Protein AF-A0A7V3DVI8-F1 (afdb_monomer)

Sequence (458 aa):
EQLARIYSPRFLAAIQEYAQALRVARQAESDPRASAGEQRRARDVASFARQRLLLAGLTEEQLRDVDTTAAIGDTVTLYSPLAGTVLERNALLGDAVEEGSSLLTIADLSRLWVQAMVIESDLAAVKPGMPVEVSSVAYPGDIFYGNVDFIYPFVTAENRSVKVRIVVDNASGRLKPGMYVTVTMRSPIGRYGPAGSFAEAAPAAAAHDAHAPSDAPPAPVAAAIDLTSPTQTADAAARFLASLPAGGEYYICPMEAEVVSDRPADCPICGMRLVKRQKAAAAESQGAHATHDAHAAHGPTANAEASEAASGAPQRPYDPNAALQPSMERWAEGYSCPMHPDELDSRPGVCRVCNCGMKTEKIQIERVLSLPESAVIDTGSRQIVYRETMPGVFEARSVTLGPRAGAYYPVLAGLQLGQRVAARGSFLIDAEARLNPAASGLGMSNTPVAPPGGAHQH

Nearest PDB structures (foldseek):
  4dnr-assembly1_C  TM=8.053E-01  e=6.220E-10  Escherichia coli K-12
  3opo-assembly1_A  TM=6.347E-01  e=1.053E-07  Escherichia coli K-12
  5nik-assembly1_D  TM=5.634E-01  e=1.112E-07  Escherichia coli K-12
  5xu0-assembly1_B-2  TM=5.093E-01  e=2.663E-07  Streptococcus pneumoniae
  3fpp-assembly1_A  TM=5.535E-01  e=1.528E-06  Escherichia coli

Structure (mmCIF, N/CA/C/O backbone):
data_AF-A0A7V3DVI8-F1
#
_entry.id   AF-A0A7V3DVI8-F1
#
loop_
_atom_site.group_PDB
_atom_site.id
_atom_site.type_symbol
_atom_site.label_atom_id
_atom_site.label_alt_id
_atom_site.label_comp_id
_atom_site.label_asym_id
_atom_site.label_entity_id
_atom_site.label_seq_id
_atom_site.pdbx_PDB_ins_code
_atom_site.Cartn_x
_atom_site.Cartn_y
_atom_site.Cartn_z
_atom_site.occupancy
_atom_site.B_iso_or_equiv
_atom_site.auth_seq_id
_atom_site.auth_comp_id
_atom_site.auth_asym_id
_atom_site.auth_atom_id
_atom_site.pdbx_PDB_model_num
ATOM 1 N N . GLU A 1 1 ? -11.880 -11.038 17.495 1.00 85.56 1 GLU A N 1
ATOM 2 C CA . GLU A 1 1 ? -11.414 -12.214 18.270 1.00 85.56 1 GLU A CA 1
ATOM 3 C C . GLU A 1 1 ? -10.845 -11.779 19.615 1.00 85.56 1 GLU A C 1
ATOM 5 O O . GLU A 1 1 ? -10.394 -10.640 19.719 1.00 85.56 1 GLU A O 1
ATOM 10 N N . GLN A 1 2 ? -10.901 -12.649 20.627 1.00 90.06 2 GLN A N 1
ATOM 11 C CA . GLN A 1 2 ? -10.311 -12.400 21.949 1.00 90.06 2 GLN A CA 1
ATOM 12 C C . GLN A 1 2 ? -8.796 -12.620 21.890 1.00 90.06 2 GLN A C 1
ATOM 14 O O . GLN A 1 2 ? -8.351 -13.671 21.437 1.00 90.06 2 GLN A O 1
ATOM 19 N N . LEU A 1 3 ? -8.017 -11.641 22.349 1.00 88.88 3 LEU A N 1
ATOM 20 C CA . LEU A 1 3 ? -6.553 -11.679 22.318 1.00 88.88 3 LEU A CA 1
ATOM 21 C C . LEU A 1 3 ? -5.951 -12.084 23.664 1.00 88.88 3 LEU A C 1
ATOM 23 O O . LEU A 1 3 ? -5.081 -12.949 23.722 1.00 88.88 3 LEU A O 1
ATOM 27 N N . ALA A 1 4 ? -6.396 -11.446 24.746 1.00 89.38 4 ALA A N 1
ATOM 28 C CA . ALA A 1 4 ? -5.858 -11.661 26.085 1.00 89.38 4 ALA A CA 1
ATOM 29 C C . ALA A 1 4 ? -6.885 -11.298 27.162 1.00 89.38 4 ALA A C 1
ATOM 31 O O . ALA A 1 4 ? -7.823 -10.541 26.912 1.00 89.38 4 ALA A O 1
ATOM 32 N N . ARG A 1 5 ? -6.675 -11.803 28.380 1.00 90.31 5 ARG A N 1
ATOM 33 C CA . ARG A 1 5 ? -7.363 -11.336 29.589 1.00 90.31 5 ARG A CA 1
ATOM 34 C C . ARG A 1 5 ? -6.344 -10.708 30.522 1.00 90.31 5 ARG A C 1
ATOM 36 O O . ARG A 1 5 ? -5.339 -11.343 30.828 1.00 90.31 5 ARG A O 1
ATOM 43 N N . ILE A 1 6 ? -6.605 -9.481 30.959 1.00 89.56 6 ILE A N 1
ATOM 44 C CA . ILE A 1 6 ? -5.682 -8.704 31.786 1.00 89.56 6 ILE A CA 1
ATOM 45 C C . ILE A 1 6 ? -6.379 -8.293 33.073 1.00 89.56 6 ILE A C 1
ATOM 47 O O . ILE A 1 6 ? -7.499 -7.780 33.060 1.00 89.56 6 ILE A O 1
ATOM 51 N N . TYR A 1 7 ? -5.694 -8.501 34.190 1.00 90.38 7 TYR A N 1
ATOM 52 C CA . TYR A 1 7 ? -6.079 -7.915 35.463 1.00 90.38 7 TYR A CA 1
ATOM 53 C C . TYR A 1 7 ? -5.587 -6.465 35.514 1.00 90.38 7 TYR A C 1
ATOM 55 O O . TYR A 1 7 ? -4.387 -6.211 35.429 1.00 90.38 7 TYR A O 1
ATOM 63 N N . SER A 1 8 ? -6.501 -5.507 35.664 1.00 89.44 8 SER A N 1
ATOM 64 C CA . SER A 1 8 ? -6.148 -4.103 35.886 1.00 89.44 8 SER A CA 1
ATOM 65 C C . SER A 1 8 ? -7.064 -3.489 36.941 1.00 89.44 8 SER A C 1
ATOM 67 O O . SER A 1 8 ? -8.245 -3.261 36.661 1.00 89.44 8 SER A O 1
ATOM 69 N N . PRO A 1 9 ? -6.541 -3.153 38.135 1.00 89.56 9 PRO A N 1
ATOM 70 C CA . PRO A 1 9 ? -7.333 -2.525 39.191 1.00 89.56 9 PRO A CA 1
ATOM 71 C C . PRO A 1 9 ? -8.039 -1.247 38.728 1.00 89.56 9 PRO A C 1
ATOM 73 O O . PRO A 1 9 ? -9.172 -0.985 39.125 1.00 89.56 9 PRO A O 1
ATOM 76 N N . ARG A 1 10 ? -7.393 -0.466 37.851 1.00 88.94 10 ARG A N 1
ATOM 77 C CA . ARG A 1 10 ? -7.949 0.786 37.320 1.00 88.94 10 ARG A CA 1
ATOM 78 C C . ARG A 1 10 ? -9.162 0.542 36.429 1.00 88.94 10 ARG A C 1
ATOM 80 O O . ARG A 1 10 ? -10.166 1.232 36.579 1.00 88.94 10 ARG A O 1
ATOM 87 N N . PHE A 1 11 ? -9.088 -0.442 35.532 1.00 88.19 11 PHE A N 1
ATOM 88 C CA . PHE A 1 11 ? -10.235 -0.796 34.697 1.00 88.19 11 PHE A CA 1
ATOM 89 C C . PHE A 1 11 ? -11.372 -1.392 35.524 1.00 88.19 11 PHE A C 1
ATOM 91 O O . PHE A 1 11 ? -12.525 -1.028 35.311 1.00 88.19 11 PHE A O 1
ATOM 98 N N . LEU A 1 12 ? -11.060 -2.252 36.497 1.00 87.81 12 LEU A N 1
ATOM 99 C CA . LEU A 1 12 ? -12.069 -2.825 37.388 1.00 87.81 12 LEU A CA 1
ATOM 100 C C . LEU A 1 12 ? -12.813 -1.740 38.173 1.00 87.81 12 LEU A C 1
ATOM 102 O O . LEU A 1 12 ? -14.042 -1.763 38.223 1.00 87.81 12 LEU A O 1
ATOM 106 N N . ALA A 1 13 ? -12.092 -0.752 38.712 1.00 90.56 13 ALA A N 1
ATOM 107 C CA . ALA A 1 13 ? -12.697 0.397 39.382 1.00 90.56 13 ALA A CA 1
ATOM 108 C C . ALA A 1 13 ? -13.600 1.203 38.431 1.00 90.56 13 ALA A C 1
ATOM 110 O O . ALA A 1 13 ? -14.735 1.525 38.776 1.00 90.56 13 ALA A O 1
ATOM 111 N N . ALA A 1 14 ? -13.152 1.461 37.199 1.00 91.38 14 ALA A N 1
ATOM 112 C CA . ALA A 1 14 ? -13.953 2.182 36.211 1.00 91.38 14 ALA A CA 1
ATOM 113 C C . ALA A 1 14 ? -15.236 1.424 35.806 1.00 91.38 14 ALA A C 1
ATOM 115 O O . ALA A 1 14 ? -16.287 2.046 35.634 1.00 91.38 14 ALA A O 1
ATOM 116 N N . ILE A 1 15 ? -15.173 0.092 35.688 1.00 90.38 15 ILE A N 1
ATOM 117 C CA . ILE A 1 15 ? -16.340 -0.767 35.421 1.00 90.38 15 ILE A CA 1
ATOM 118 C C . ILE A 1 15 ? -17.296 -0.760 36.621 1.00 90.38 15 ILE A C 1
ATOM 120 O O . ILE A 1 15 ? -18.507 -0.651 36.436 1.00 90.38 15 ILE A O 1
ATOM 124 N N . GLN A 1 16 ? -16.774 -0.822 37.849 1.00 89.88 16 GLN A N 1
ATOM 125 C CA . GLN A 1 16 ? -17.571 -0.723 39.077 1.00 89.88 16 GLN A CA 1
ATOM 126 C C . GLN A 1 16 ? -18.309 0.616 39.177 1.00 89.88 16 GLN A C 1
ATOM 128 O O . GLN A 1 16 ? -19.501 0.635 39.492 1.00 89.88 16 GLN A O 1
ATOM 133 N N . GLU A 1 17 ? -17.630 1.722 38.867 1.00 92.69 17 GLU A N 1
ATOM 134 C CA . GLU A 1 17 ? -18.229 3.058 38.819 1.00 92.69 17 GLU A CA 1
ATOM 135 C C . GLU A 1 17 ? -19.367 3.124 37.793 1.00 92.69 17 GLU A C 1
ATOM 137 O O . GLU A 1 17 ? -20.452 3.614 38.112 1.00 92.69 17 GLU A O 1
ATOM 142 N N . TYR A 1 18 ? -19.160 2.574 36.591 1.00 93.44 18 TYR A N 1
ATOM 143 C CA . TYR A 1 18 ? -20.204 2.502 35.568 1.00 93.44 18 TYR A CA 1
ATOM 144 C C . TYR A 1 18 ? -21.399 1.653 36.020 1.00 93.44 18 TYR A C 1
ATOM 146 O O . TYR A 1 18 ? -22.539 2.115 35.971 1.00 93.44 18 TYR A O 1
ATOM 154 N N . ALA A 1 19 ? -21.155 0.445 36.534 1.00 91.31 19 ALA A N 1
ATOM 155 C CA . ALA A 1 19 ? -22.209 -0.453 37.000 1.00 91.31 19 ALA A CA 1
ATOM 156 C C . ALA A 1 19 ? -23.016 0.148 38.166 1.00 91.31 19 ALA A C 1
ATOM 158 O O . ALA A 1 19 ? -24.227 -0.066 38.273 1.00 91.31 19 ALA A O 1
ATOM 159 N N . GLN A 1 20 ? -22.365 0.906 39.053 1.00 92.50 20 GLN A N 1
ATOM 160 C CA . GLN A 1 20 ? -23.038 1.632 40.128 1.00 92.50 20 GLN A CA 1
ATOM 161 C C . GLN A 1 20 ? -23.873 2.796 39.580 1.00 92.50 20 GLN A C 1
ATOM 163 O O . GLN A 1 20 ? -25.040 2.924 39.950 1.00 92.50 20 GLN A O 1
ATOM 168 N N . ALA A 1 21 ? -23.313 3.614 38.684 1.00 94.19 21 ALA A N 1
ATOM 169 C CA . ALA A 1 21 ? -24.034 4.716 38.048 1.00 94.19 21 ALA A CA 1
ATOM 170 C C . ALA A 1 21 ? -25.270 4.219 37.282 1.00 94.19 21 ALA A C 1
ATOM 172 O O . ALA A 1 21 ? -26.350 4.796 37.402 1.00 94.19 21 ALA A O 1
ATOM 173 N N . LEU A 1 22 ? -25.142 3.098 36.570 1.00 93.38 22 LEU A N 1
ATOM 174 C CA . LEU A 1 22 ? -26.239 2.467 35.845 1.00 93.38 22 LEU A CA 1
ATOM 175 C C . LEU A 1 22 ? -27.346 1.967 36.781 1.00 93.38 22 LEU A C 1
ATOM 177 O O . LEU A 1 22 ? -28.528 2.157 36.491 1.00 93.38 22 LEU A O 1
ATOM 181 N N . ARG A 1 23 ? -26.990 1.366 37.924 1.00 91.62 23 ARG A N 1
ATOM 182 C CA . ARG A 1 23 ? -27.972 0.966 38.947 1.00 91.62 23 ARG A CA 1
ATOM 183 C C . ARG A 1 23 ? -28.741 2.167 39.495 1.00 91.62 23 ARG A C 1
ATOM 185 O O . ARG A 1 23 ? -29.961 2.090 39.605 1.00 91.62 23 ARG A O 1
ATOM 192 N N . VAL A 1 24 ? -28.053 3.276 39.777 1.00 93.50 24 VAL A N 1
ATOM 193 C CA . VAL A 1 24 ? -28.690 4.524 40.234 1.00 93.50 24 VAL A CA 1
ATOM 194 C C . VAL A 1 24 ? -29.627 5.091 39.164 1.00 93.50 24 VAL A C 1
ATOM 196 O O . VAL A 1 24 ? -30.752 5.467 39.485 1.00 93.50 24 VAL A O 1
ATOM 199 N N . ALA A 1 25 ? -29.208 5.099 37.895 1.00 94.00 25 ALA A N 1
ATOM 200 C CA . ALA A 1 25 ? -30.045 5.542 36.781 1.00 94.00 25 ALA A CA 1
ATOM 201 C C . ALA A 1 25 ? -31.325 4.704 36.655 1.00 94.00 25 ALA A C 1
ATOM 203 O O . ALA A 1 25 ? -32.419 5.265 36.651 1.00 94.00 25 ALA A O 1
ATOM 204 N N . ARG A 1 26 ? -31.208 3.370 36.657 1.00 92.25 26 ARG A N 1
ATOM 205 C CA . ARG A 1 26 ? -32.364 2.456 36.603 1.00 92.25 26 ARG A CA 1
ATOM 206 C C . ARG A 1 26 ? -33.303 2.631 37.791 1.00 92.25 26 ARG A C 1
ATOM 208 O O . ARG A 1 26 ? -34.518 2.611 37.623 1.00 92.25 26 ARG A O 1
ATOM 215 N N . GLN A 1 27 ? -32.752 2.825 38.989 1.00 92.62 27 GLN A N 1
ATOM 216 C CA . GLN A 1 27 ? -33.558 3.052 40.183 1.00 92.62 27 GLN A CA 1
ATOM 217 C C . GLN A 1 27 ? -34.352 4.361 40.076 1.00 92.62 27 GLN A C 1
ATOM 219 O O . GLN A 1 27 ? -35.556 4.347 40.319 1.00 92.62 27 GLN A O 1
ATOM 224 N N . ALA A 1 28 ? -33.714 5.455 39.648 1.00 93.44 28 ALA A N 1
ATOM 225 C CA . ALA A 1 28 ? -34.377 6.745 39.444 1.00 93.44 28 ALA A CA 1
ATOM 226 C C . ALA A 1 28 ? -35.457 6.692 38.347 1.00 93.44 28 ALA A C 1
ATOM 228 O O . ALA A 1 28 ? -36.486 7.351 38.465 1.00 93.44 28 ALA A O 1
ATOM 229 N N . GLU A 1 29 ? -35.252 5.904 37.289 1.00 92.00 29 GLU A N 1
ATOM 230 C CA . GLU A 1 29 ? -36.269 5.664 36.256 1.00 92.00 29 GLU A CA 1
ATOM 231 C C . GLU A 1 29 ? -37.469 4.871 36.779 1.00 92.00 29 GLU A C 1
ATOM 233 O O . GLU A 1 29 ? -38.601 5.136 36.379 1.00 92.00 29 GLU A O 1
ATOM 238 N N . SER A 1 30 ? -37.222 3.897 37.658 1.00 92.75 30 SER A N 1
ATOM 239 C CA . SER A 1 30 ? -38.267 3.043 38.227 1.00 92.75 30 SER A CA 1
ATOM 240 C C . SER A 1 30 ? -39.036 3.682 39.388 1.00 92.75 30 SER A C 1
ATOM 242 O O . SER A 1 30 ? -40.144 3.238 39.682 1.00 92.75 30 SER A O 1
ATOM 244 N N . ASP A 1 31 ? -38.471 4.694 40.058 1.00 93.81 31 ASP A N 1
ATOM 245 C CA . ASP A 1 31 ? -39.101 5.370 41.195 1.00 93.81 31 ASP A CA 1
ATOM 246 C C . ASP A 1 31 ? -40.159 6.382 40.714 1.00 93.81 31 ASP A C 1
ATOM 248 O O . ASP A 1 31 ? -39.807 7.407 40.122 1.00 93.81 31 ASP A O 1
ATOM 252 N N . PRO A 1 32 ? -41.456 6.170 41.014 1.00 89.50 32 PRO A N 1
ATOM 253 C CA . PRO A 1 32 ? -42.524 7.090 40.619 1.00 89.50 32 PRO A CA 1
ATOM 254 C C . PRO A 1 32 ? -42.419 8.482 41.257 1.00 89.50 32 PRO A C 1
ATOM 256 O O . PRO A 1 32 ? -43.115 9.402 40.830 1.00 89.50 32 PRO A O 1
ATOM 259 N N . ARG A 1 33 ? -41.608 8.641 42.313 1.00 93.12 33 ARG A N 1
ATOM 260 C CA . ARG A 1 33 ? -41.403 9.917 43.014 1.00 93.12 33 ARG A CA 1
ATOM 261 C C . ARG A 1 33 ? -40.240 10.731 42.455 1.00 93.12 33 ARG A C 1
ATOM 263 O O . ARG A 1 33 ? -40.137 11.910 42.792 1.00 93.12 33 ARG A O 1
ATOM 270 N N . ALA A 1 34 ? -39.378 10.132 41.633 1.00 91.44 34 ALA A N 1
ATOM 271 C CA . ALA A 1 34 ? -38.222 10.818 41.078 1.00 91.44 34 ALA A CA 1
ATOM 272 C C . ALA A 1 34 ? -38.654 11.876 40.055 1.00 91.44 34 ALA A C 1
ATOM 274 O O . ALA A 1 34 ? -39.448 11.628 39.145 1.00 91.44 34 ALA A O 1
ATOM 275 N N . SER A 1 35 ? -38.103 13.080 40.183 1.00 94.94 35 SER A N 1
ATOM 276 C CA . SER A 1 35 ? -38.339 14.150 39.221 1.00 94.94 35 SER A CA 1
ATOM 277 C C . SER A 1 35 ? -37.659 13.853 37.881 1.00 94.94 35 SER A C 1
ATOM 279 O O . SER A 1 35 ? -36.593 13.236 37.814 1.00 94.94 35 SER A O 1
ATOM 281 N N . ALA A 1 36 ? -38.203 14.405 36.793 1.00 93.00 36 ALA A N 1
ATOM 282 C CA . ALA A 1 36 ? -37.573 14.309 35.473 1.00 93.00 36 ALA A CA 1
ATOM 283 C C . ALA A 1 36 ? -36.133 14.871 35.454 1.00 93.00 36 ALA A C 1
ATOM 285 O O . ALA A 1 36 ? -35.306 14.453 34.647 1.00 93.00 36 ALA A O 1
ATOM 286 N N . GLY A 1 37 ? -35.823 15.830 36.336 1.00 93.69 37 GLY A N 1
ATOM 287 C CA . GLY A 1 37 ? -34.470 16.359 36.503 1.00 93.69 37 GLY A CA 1
ATOM 288 C C . GLY A 1 37 ? -33.511 15.355 37.145 1.00 93.69 37 GLY A C 1
ATOM 289 O O . GLY A 1 37 ? -32.382 15.224 36.683 1.00 93.69 37 GLY A O 1
ATOM 290 N N . GLU A 1 38 ? -33.949 14.630 38.174 1.00 92.56 38 GLU A N 1
ATOM 291 C CA . GLU A 1 38 ? -33.150 13.584 38.830 1.00 92.56 38 GLU A CA 1
ATOM 292 C C . GLU A 1 38 ? -32.898 12.400 37.900 1.00 92.56 38 GLU A C 1
ATOM 294 O O . GLU A 1 38 ? -31.756 11.962 37.777 1.00 92.56 38 GLU A O 1
ATOM 299 N N . GLN A 1 39 ? -33.928 11.957 37.175 1.00 93.69 39 GLN A N 1
ATOM 300 C CA . GLN A 1 39 ? -33.809 10.903 36.166 1.00 93.69 39 GLN A CA 1
ATOM 301 C C . GLN A 1 39 ? -32.788 11.264 35.082 1.00 93.69 39 GLN A C 1
ATOM 303 O O . GLN A 1 39 ? -31.927 10.451 34.750 1.00 93.69 39 GLN A O 1
ATOM 308 N N . ARG A 1 40 ? -32.840 12.500 34.560 1.00 94.81 40 ARG A N 1
ATOM 309 C CA . ARG A 1 40 ? -31.863 12.984 33.574 1.00 94.81 40 ARG A CA 1
ATOM 310 C C . ARG A 1 40 ? -30.442 12.985 34.128 1.00 94.81 40 ARG A C 1
ATOM 312 O O . ARG A 1 40 ? -29.579 12.360 33.531 1.00 94.81 40 ARG A O 1
ATOM 319 N N . ARG A 1 41 ? -30.211 13.584 35.302 1.00 95.06 41 ARG A N 1
ATOM 320 C CA . ARG A 1 41 ? -28.866 13.618 35.906 1.00 95.06 41 ARG A CA 1
ATOM 321 C C . ARG A 1 41 ? -28.299 12.217 36.132 1.00 95.06 41 ARG A C 1
ATOM 323 O O . ARG A 1 41 ? -27.125 11.989 35.867 1.00 95.06 41 ARG A O 1
ATOM 330 N N . ALA A 1 42 ? -29.120 11.282 36.612 1.00 94.75 42 ALA A N 1
ATOM 331 C CA . ALA A 1 42 ? -28.677 9.912 36.847 1.00 94.75 42 ALA A CA 1
ATOM 332 C C . ALA A 1 42 ? -28.296 9.198 35.534 1.00 94.75 42 ALA A C 1
ATOM 334 O O . ALA A 1 42 ? -27.256 8.540 35.479 1.00 94.75 42 ALA A O 1
ATOM 335 N N . ARG A 1 43 ? -29.083 9.387 34.463 1.00 94.81 43 ARG A N 1
ATOM 336 C CA . ARG A 1 43 ? -28.746 8.901 33.113 1.00 94.81 43 ARG A CA 1
ATOM 337 C C . ARG A 1 43 ? -27.456 9.510 32.583 1.00 94.81 43 ARG A C 1
ATOM 339 O O . ARG A 1 43 ? -26.617 8.771 32.076 1.00 94.81 43 ARG A O 1
ATOM 346 N N . ASP A 1 44 ? -27.283 10.820 32.727 1.00 96.75 44 ASP A N 1
ATOM 347 C CA . ASP A 1 44 ? -26.110 11.529 32.216 1.00 96.75 44 ASP A CA 1
ATOM 348 C C . ASP A 1 44 ? -24.829 10.978 32.857 1.00 96.75 44 ASP A C 1
ATOM 350 O O . ASP A 1 44 ? -23.888 10.622 32.150 1.00 96.75 44 ASP A O 1
ATOM 354 N N . VAL A 1 45 ? -24.821 10.781 34.181 1.00 96.38 45 VAL A N 1
ATOM 355 C CA . VAL A 1 45 ? -23.677 10.193 34.905 1.00 96.38 45 VAL A CA 1
ATOM 356 C C . VAL A 1 45 ? -23.345 8.787 34.397 1.00 96.38 45 VAL A C 1
ATOM 358 O O . VAL A 1 45 ? -22.175 8.492 34.138 1.00 96.38 45 VAL A O 1
ATOM 361 N N . ALA A 1 46 ? -24.352 7.928 34.208 1.00 94.44 46 ALA A N 1
ATOM 362 C CA . ALA A 1 46 ? -24.141 6.598 33.639 1.00 94.44 46 ALA A CA 1
ATOM 363 C C . ALA A 1 46 ? -23.595 6.679 32.202 1.00 94.44 46 ALA A C 1
ATOM 365 O O . ALA A 1 46 ? -22.661 5.955 31.859 1.00 94.44 46 ALA A O 1
ATOM 366 N N . SER A 1 47 ? -24.112 7.601 31.383 1.00 94.88 47 SER A N 1
ATOM 367 C CA . SER A 1 47 ? -23.670 7.796 29.998 1.00 94.88 47 SER A CA 1
ATOM 368 C C . SER A 1 47 ? -22.221 8.287 29.897 1.00 94.88 47 SER A C 1
ATOM 370 O O . SER A 1 47 ? -21.467 7.791 29.062 1.00 94.88 47 SER A O 1
ATOM 372 N N . PHE A 1 48 ? -21.779 9.180 30.789 1.00 96.75 48 PHE A N 1
ATOM 373 C CA . PHE A 1 48 ? -20.391 9.647 30.827 1.00 96.75 48 PHE A CA 1
ATOM 374 C C . PHE A 1 48 ? -19.431 8.540 31.263 1.00 96.75 48 PHE A C 1
ATOM 376 O O . PHE A 1 48 ? -18.364 8.374 30.669 1.00 96.75 48 PHE A O 1
ATOM 383 N N . ALA A 1 49 ? -19.820 7.744 32.263 1.00 94.81 49 ALA A N 1
ATOM 384 C CA . ALA A 1 49 ? -19.040 6.585 32.684 1.00 94.81 49 ALA A CA 1
ATOM 385 C C . ALA A 1 49 ? -18.926 5.542 31.556 1.00 94.81 49 ALA A C 1
ATOM 387 O O . ALA A 1 49 ? -17.835 5.021 31.318 1.00 94.81 49 ALA A O 1
ATOM 388 N N . ARG A 1 50 ? -20.013 5.316 30.805 1.00 94.69 50 ARG A N 1
ATOM 389 C CA . ARG A 1 50 ? -20.037 4.457 29.613 1.00 94.69 50 ARG A CA 1
ATOM 390 C C . ARG A 1 50 ? -19.085 4.952 28.529 1.00 94.69 50 ARG A C 1
ATOM 392 O O . ARG A 1 50 ? -18.246 4.194 28.052 1.00 94.69 50 ARG A O 1
ATOM 399 N N . GLN A 1 51 ? -19.181 6.236 28.182 1.00 95.31 51 GLN A N 1
ATOM 400 C CA . GLN A 1 51 ? -18.348 6.854 27.152 1.00 95.31 51 GLN A CA 1
ATOM 401 C C . GLN A 1 51 ? -16.862 6.756 27.505 1.00 95.31 51 GLN A C 1
ATOM 403 O O . GLN A 1 51 ? -16.038 6.451 26.648 1.00 95.31 51 GLN A O 1
ATOM 408 N N . ARG A 1 52 ? -16.513 6.945 28.782 1.00 94.81 52 ARG A N 1
ATOM 409 C CA . ARG A 1 52 ? -15.136 6.795 29.264 1.00 94.81 52 ARG A CA 1
ATOM 410 C C . ARG A 1 52 ? -14.600 5.374 29.068 1.00 94.81 52 ARG A C 1
ATOM 412 O O . ARG A 1 52 ? -13.439 5.228 28.706 1.00 94.81 52 ARG A O 1
ATOM 419 N N . LEU A 1 53 ? -15.420 4.342 29.279 1.00 92.44 53 LEU A N 1
ATOM 420 C CA . LEU A 1 53 ? -15.018 2.948 29.052 1.00 92.44 53 LEU A CA 1
ATOM 421 C C . LEU A 1 53 ? -14.847 2.624 27.561 1.00 92.44 53 LEU A C 1
ATOM 423 O O . LEU A 1 53 ? -13.887 1.945 27.204 1.00 92.44 53 LEU A O 1
ATOM 427 N N . LEU A 1 54 ? -15.718 3.153 26.694 1.00 92.44 54 LEU A N 1
ATOM 428 C CA . LEU A 1 54 ? -15.570 3.027 25.238 1.00 92.44 54 LEU A CA 1
ATOM 429 C C . LEU A 1 54 ? -14.270 3.671 24.746 1.00 92.44 54 LEU A C 1
ATOM 431 O O . LEU A 1 54 ? -13.514 3.059 23.998 1.00 92.44 54 LEU A O 1
ATOM 435 N N . LEU A 1 55 ? -13.978 4.889 25.213 1.00 91.88 55 LEU A N 1
ATOM 436 C CA . LEU A 1 55 ? -12.737 5.599 24.885 1.00 91.88 55 LEU A CA 1
ATOM 437 C C . LEU A 1 55 ? -11.495 4.888 25.434 1.00 91.88 55 LEU A C 1
ATOM 439 O O . LEU A 1 55 ? -10.424 4.983 24.843 1.00 91.88 55 LEU A O 1
ATOM 443 N N . ALA A 1 56 ? -11.640 4.153 26.538 1.00 87.00 56 ALA A N 1
ATOM 444 C CA . ALA A 1 56 ? -10.589 3.300 27.079 1.00 87.00 56 ALA A CA 1
ATOM 445 C C . ALA A 1 56 ? -10.412 1.978 26.299 1.00 87.00 56 ALA A C 1
ATOM 447 O O . ALA A 1 56 ? -9.520 1.199 26.629 1.00 87.00 56 ALA A O 1
ATOM 448 N N . GLY A 1 57 ? -11.234 1.724 25.273 1.00 86.38 57 GLY A N 1
ATOM 449 C CA . GLY A 1 57 ? -11.103 0.591 24.356 1.00 86.38 57 GLY A CA 1
ATOM 450 C C . GLY A 1 57 ? -12.024 -0.598 24.638 1.00 86.38 57 GLY A C 1
ATOM 451 O O . GLY A 1 57 ? -11.882 -1.626 23.977 1.00 86.38 57 GLY A O 1
ATOM 452 N N . LEU A 1 58 ? -12.966 -0.499 25.587 1.00 89.12 58 LEU A N 1
ATOM 453 C CA . LEU A 1 58 ? -13.993 -1.534 25.752 1.00 89.12 58 LEU A CA 1
ATOM 454 C C . LEU A 1 58 ? -14.993 -1.463 24.597 1.00 89.12 58 LEU A C 1
ATOM 456 O O . LEU A 1 58 ? -15.383 -0.388 24.150 1.00 89.12 58 LEU A O 1
ATOM 460 N N . THR A 1 59 ? -15.447 -2.624 24.140 1.00 90.38 59 THR A N 1
ATOM 461 C CA . THR A 1 59 ? -16.446 -2.709 23.075 1.00 90.38 59 THR A CA 1
ATOM 462 C C . THR A 1 59 ? -17.867 -2.518 23.606 1.00 90.38 59 THR A C 1
ATOM 464 O O . THR A 1 59 ? -18.184 -2.798 24.763 1.00 90.38 59 THR A O 1
ATOM 467 N N . GLU A 1 60 ? -18.760 -2.107 22.711 1.00 90.31 60 GLU A N 1
ATOM 468 C CA . GLU A 1 60 ? -20.207 -2.042 22.945 1.00 90.31 60 GLU A CA 1
ATOM 469 C C . GLU A 1 60 ? -20.800 -3.381 23.418 1.00 90.31 60 GLU A C 1
ATOM 471 O O . GLU A 1 60 ? -21.749 -3.423 24.195 1.00 90.31 60 GLU A O 1
ATOM 476 N N . GLU A 1 61 ? -20.246 -4.502 22.957 1.00 87.31 61 GLU A N 1
ATOM 477 C CA . GLU A 1 61 ? -20.641 -5.840 23.398 1.00 87.31 61 GLU A CA 1
ATOM 478 C C . GLU A 1 61 ? -20.243 -6.104 24.851 1.00 87.31 61 GLU A C 1
ATOM 480 O O . GLU A 1 61 ? -21.090 -6.484 25.653 1.00 87.31 61 GLU A O 1
ATOM 485 N N . GLN A 1 62 ? -19.008 -5.771 25.230 1.00 87.69 62 GLN A N 1
ATOM 486 C CA . GLN A 1 62 ? -18.551 -5.911 26.616 1.00 87.69 62 GLN A CA 1
ATOM 487 C C . GLN A 1 62 ? -19.350 -5.044 27.590 1.00 87.69 62 GLN A C 1
ATOM 489 O O . GLN A 1 62 ? -19.607 -5.459 28.718 1.00 87.69 62 GLN A O 1
ATOM 494 N N . LEU A 1 63 ? -19.757 -3.842 27.175 1.00 89.62 63 LEU A N 1
ATOM 495 C CA . LEU A 1 63 ? -20.582 -2.979 28.019 1.00 89.62 63 LEU A CA 1
ATOM 496 C C . LEU A 1 63 ? -22.019 -3.492 28.149 1.00 89.62 63 LEU A C 1
ATOM 498 O O . LEU A 1 63 ? -22.587 -3.376 29.231 1.00 89.62 63 LEU A O 1
ATOM 502 N N . ARG A 1 64 ? -22.584 -4.127 27.112 1.00 87.81 64 ARG A N 1
ATOM 503 C CA . ARG A 1 64 ? -23.905 -4.780 27.198 1.00 87.81 64 ARG A CA 1
ATOM 504 C C . ARG A 1 64 ? -23.931 -5.912 28.230 1.00 87.81 64 ARG A C 1
ATOM 506 O O . ARG A 1 64 ? -24.932 -6.080 28.931 1.00 87.81 64 ARG A O 1
ATOM 513 N N . ASP A 1 65 ? -22.836 -6.652 28.373 1.00 83.50 65 ASP A N 1
ATOM 514 C CA . ASP A 1 65 ? -22.723 -7.682 29.410 1.00 83.50 65 ASP A CA 1
ATOM 515 C C . ASP A 1 65 ? -22.748 -7.062 30.812 1.00 83.50 65 ASP A C 1
ATOM 517 O O . ASP A 1 65 ? -23.478 -7.534 31.688 1.00 83.50 65 ASP A O 1
ATOM 521 N N . VAL A 1 66 ? -22.030 -5.949 31.010 1.00 83.81 66 VAL A N 1
ATOM 522 C CA . VAL A 1 66 ? -22.055 -5.188 32.273 1.00 83.81 66 VAL A CA 1
ATOM 523 C C . VAL A 1 66 ? -23.452 -4.624 32.544 1.00 83.81 66 VAL A C 1
ATOM 525 O O . VAL A 1 66 ? -23.921 -4.664 33.684 1.00 83.81 66 VAL A O 1
ATOM 528 N N . ASP A 1 67 ? -24.149 -4.164 31.502 1.00 84.81 67 ASP A N 1
ATOM 529 C CA . ASP A 1 67 ? -25.511 -3.651 31.613 1.00 84.81 67 ASP A CA 1
ATOM 530 C C . ASP A 1 67 ? -26.475 -4.727 32.120 1.00 84.81 67 ASP A C 1
ATOM 532 O O . ASP A 1 67 ? -27.356 -4.445 32.934 1.00 84.81 67 ASP A O 1
ATOM 536 N N . THR A 1 68 ? -26.343 -5.959 31.641 1.00 81.00 68 THR A N 1
ATOM 537 C CA . THR A 1 68 ? -27.302 -7.034 31.927 1.00 81.00 68 THR A CA 1
ATOM 538 C C . THR A 1 68 ? -26.987 -7.784 33.214 1.00 81.00 68 THR A C 1
ATOM 540 O O . THR A 1 68 ? -27.870 -7.949 34.055 1.00 81.00 68 THR A O 1
ATOM 543 N N . THR A 1 69 ? -25.743 -8.224 33.396 1.00 73.69 69 THR A N 1
ATOM 544 C CA . THR A 1 69 ? -25.368 -9.093 34.523 1.00 73.69 69 THR A CA 1
ATOM 545 C C . THR A 1 69 ? -24.956 -8.331 35.774 1.00 73.69 69 THR A C 1
ATOM 547 O O . THR A 1 69 ? -24.980 -8.911 36.858 1.00 73.69 69 THR A O 1
ATOM 550 N N . ALA A 1 70 ? -24.552 -7.060 35.651 1.00 65.81 70 ALA A N 1
ATOM 551 C CA . ALA A 1 70 ? -23.867 -6.312 36.711 1.00 65.81 70 ALA A CA 1
ATOM 552 C C . ALA A 1 70 ? -22.658 -7.064 37.319 1.00 65.81 70 ALA A C 1
ATOM 554 O O . ALA A 1 70 ? -22.180 -6.706 38.399 1.00 65.81 70 ALA A O 1
ATOM 555 N N . ALA A 1 71 ? -22.167 -8.105 36.637 1.00 63.47 71 ALA A N 1
ATOM 556 C CA . ALA A 1 71 ? -21.077 -8.940 37.095 1.00 63.47 71 ALA A CA 1
ATOM 557 C C . ALA A 1 71 ? -19.761 -8.306 36.649 1.00 63.47 71 ALA A C 1
ATOM 559 O O . ALA A 1 71 ? -19.495 -8.142 35.460 1.00 63.47 71 ALA A O 1
ATOM 560 N N . ILE A 1 72 ? -18.938 -7.937 37.627 1.00 65.31 72 ILE A N 1
ATOM 561 C CA . ILE A 1 72 ? -17.576 -7.471 37.387 1.00 65.31 72 ILE A CA 1
ATOM 562 C C . ILE A 1 72 ? -16.688 -8.712 37.421 1.00 65.31 72 ILE A C 1
ATOM 564 O O . ILE A 1 72 ? -16.455 -9.277 38.489 1.00 65.31 72 ILE A O 1
ATOM 568 N N . GLY A 1 73 ? -16.235 -9.160 36.249 1.00 73.50 73 GLY A N 1
ATOM 569 C CA . GLY A 1 73 ? -15.154 -10.140 36.174 1.00 73.50 73 GLY A CA 1
ATOM 570 C C . GLY A 1 73 ? -13.891 -9.595 36.844 1.00 73.50 73 GLY A C 1
ATOM 571 O O . GLY A 1 73 ? -13.715 -8.387 36.961 1.00 73.50 73 GLY A O 1
ATOM 572 N N . ASP A 1 74 ? -12.996 -10.476 37.275 1.00 82.94 74 ASP A N 1
ATOM 573 C CA . ASP A 1 74 ? -11.683 -10.093 37.807 1.00 82.94 74 ASP A CA 1
ATOM 574 C C . ASP A 1 74 ? -10.717 -9.619 36.710 1.00 82.94 74 ASP A C 1
ATOM 576 O O . ASP A 1 74 ? -9.688 -9.014 36.992 1.00 82.94 74 ASP A O 1
ATOM 580 N N . THR A 1 75 ? -11.045 -9.853 35.444 1.00 87.44 75 THR A N 1
ATOM 581 C CA . THR A 1 75 ? -10.193 -9.543 34.300 1.00 87.44 75 THR A CA 1
ATOM 582 C C . THR A 1 75 ? -10.970 -8.836 33.200 1.00 87.44 75 THR A C 1
ATOM 584 O O . THR A 1 75 ? -12.171 -9.034 33.017 1.00 87.44 75 THR A O 1
ATOM 587 N N . VAL A 1 76 ? -10.262 -8.012 32.431 1.00 85.81 76 VAL A N 1
ATOM 588 C CA . VAL A 1 76 ? -10.779 -7.384 31.214 1.00 85.81 76 VAL A CA 1
ATOM 589 C C . VAL A 1 76 ? -10.276 -8.165 30.013 1.00 85.81 76 VAL A C 1
ATOM 591 O O . VAL A 1 76 ? -9.085 -8.452 29.897 1.00 85.81 76 VAL A O 1
ATOM 594 N N . THR A 1 77 ? -11.191 -8.508 29.111 1.00 87.81 77 THR A N 1
ATOM 595 C CA . THR A 1 77 ? -10.839 -9.160 27.847 1.00 87.81 77 THR A CA 1
ATOM 596 C C . THR A 1 77 ? -10.451 -8.102 26.820 1.00 87.81 77 THR A C 1
ATOM 598 O O . THR A 1 77 ? -11.222 -7.183 26.554 1.00 87.81 77 THR A O 1
ATOM 601 N N . LEU A 1 78 ? -9.267 -8.231 26.234 1.00 87.88 78 LEU A N 1
ATOM 602 C CA . LEU A 1 78 ? -8.839 -7.424 25.100 1.00 87.88 78 LEU A CA 1
ATOM 603 C C . LEU A 1 78 ? -9.224 -8.124 23.802 1.00 87.88 78 LEU A C 1
ATOM 605 O O . LEU A 1 78 ? -8.932 -9.307 23.615 1.00 87.88 78 LEU A O 1
ATOM 609 N N . TYR A 1 79 ? -9.856 -7.379 22.903 1.00 88.25 79 TYR A N 1
ATOM 610 C CA . TYR A 1 79 ? -10.248 -7.848 21.580 1.00 88.25 79 TYR A CA 1
ATOM 611 C C . TYR A 1 79 ? -9.341 -7.258 20.507 1.00 88.25 79 TYR A C 1
ATOM 613 O O . TYR A 1 79 ? -8.804 -6.163 20.665 1.00 88.25 79 TYR A O 1
ATOM 621 N N . SER A 1 80 ? -9.193 -7.979 19.398 1.00 91.19 80 SER A N 1
ATOM 622 C CA . SER A 1 80 ? -8.494 -7.437 18.236 1.00 91.19 80 SER A CA 1
ATOM 623 C C . SER A 1 80 ? -9.308 -6.311 17.597 1.00 91.19 80 SER A C 1
ATOM 625 O O . SER A 1 80 ? -10.480 -6.544 17.288 1.00 91.19 80 SER A O 1
ATOM 627 N N . PRO A 1 81 ? -8.712 -5.129 17.348 1.00 86.31 81 PRO A N 1
ATOM 628 C CA . PRO A 1 81 ? -9.399 -4.024 16.680 1.00 86.31 81 PRO A CA 1
ATOM 629 C C . PRO A 1 81 ? -9.608 -4.281 15.181 1.00 86.31 81 PRO A C 1
ATOM 631 O O . PRO A 1 81 ? -10.439 -3.631 14.554 1.00 86.31 81 PRO A O 1
ATOM 634 N N . LEU A 1 82 ? -8.850 -5.215 14.599 1.00 89.81 82 LEU A N 1
ATOM 635 C CA . LEU A 1 82 ? -8.901 -5.563 13.182 1.00 89.81 82 LEU A CA 1
ATOM 636 C C . LEU A 1 82 ? -8.708 -7.067 12.971 1.00 89.81 82 LEU A C 1
ATOM 638 O O . LEU A 1 82 ? -8.077 -7.749 13.781 1.00 89.81 82 LEU A O 1
ATOM 642 N N . ALA A 1 83 ? -9.255 -7.589 11.877 1.00 88.56 83 ALA A N 1
ATOM 643 C CA . ALA A 1 83 ? -8.931 -8.934 11.417 1.00 88.56 83 ALA A CA 1
ATOM 644 C C . ALA A 1 83 ? -7.548 -8.917 10.752 1.00 88.56 83 ALA A C 1
ATOM 646 O O . ALA A 1 83 ? -7.254 -8.022 9.962 1.00 88.56 83 ALA A O 1
ATOM 647 N N . GLY A 1 84 ? -6.693 -9.885 11.075 1.00 90.00 84 GLY A N 1
ATOM 648 C CA . GLY A 1 84 ? -5.342 -9.929 10.529 1.00 90.00 84 GLY A CA 1
ATOM 649 C C . GLY A 1 84 ? -4.486 -11.029 11.139 1.00 90.00 84 GLY A C 1
ATOM 650 O O . GLY A 1 84 ? -4.960 -11.866 11.905 1.00 90.00 84 GLY A O 1
ATOM 651 N N . THR A 1 85 ? -3.204 -11.003 10.800 1.00 90.38 85 THR A N 1
ATOM 652 C CA . THR A 1 85 ? -2.196 -11.946 11.283 1.00 90.38 85 THR A CA 1
ATOM 653 C C . THR A 1 85 ? -1.390 -11.304 12.405 1.00 90.38 85 THR A C 1
ATOM 655 O O . THR A 1 85 ? -0.947 -10.160 12.284 1.00 90.38 85 THR A O 1
ATOM 658 N N . VAL A 1 86 ? -1.159 -12.051 13.488 1.00 92.31 86 VAL A N 1
ATOM 659 C CA . VAL A 1 86 ? -0.237 -11.644 14.556 1.00 92.31 86 VAL A CA 1
ATOM 660 C C . VAL A 1 86 ? 1.194 -11.724 14.019 1.00 92.31 86 VAL A C 1
ATOM 662 O O . VAL A 1 86 ? 1.690 -12.811 13.728 1.00 92.31 86 VAL A O 1
ATOM 665 N N . LEU A 1 87 ? 1.841 -10.572 13.867 1.00 90.94 87 LEU A N 1
ATOM 666 C CA . LEU A 1 87 ? 3.229 -10.448 13.420 1.00 90.94 87 LEU A CA 1
ATOM 667 C C . LEU A 1 87 ? 4.209 -10.651 14.570 1.00 90.94 87 LEU A C 1
ATOM 669 O O . LEU A 1 87 ? 5.228 -11.317 14.415 1.00 90.94 87 LEU A O 1
ATOM 673 N N . GLU A 1 88 ? 3.881 -10.085 15.727 1.00 92.00 88 GLU A N 1
ATOM 674 C CA . GLU A 1 88 ? 4.728 -10.117 16.913 1.00 92.00 88 GLU A CA 1
ATOM 675 C C . GLU A 1 88 ? 3.875 -10.382 18.145 1.00 92.00 88 GLU A C 1
ATOM 677 O O . GLU A 1 88 ? 2.745 -9.896 18.258 1.00 92.00 88 GLU A O 1
ATOM 682 N N . ARG A 1 89 ? 4.442 -11.134 19.086 1.00 92.00 89 ARG A N 1
ATOM 683 C CA . ARG A 1 89 ? 3.868 -11.369 20.408 1.00 92.00 89 ARG A CA 1
ATOM 684 C C . ARG A 1 89 ? 4.897 -10.956 21.448 1.00 92.00 89 A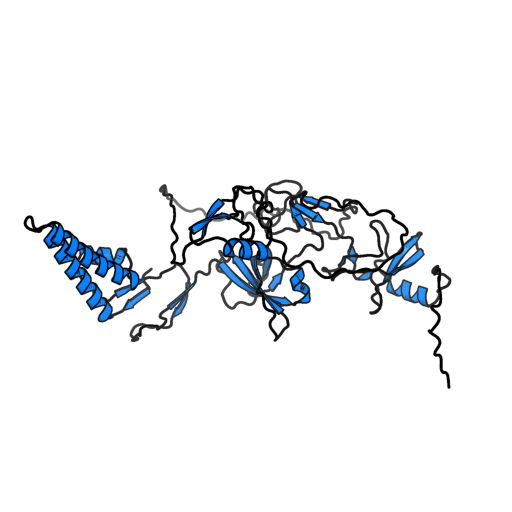RG A C 1
ATOM 686 O O . ARG A 1 89 ? 5.836 -11.699 21.716 1.00 92.00 89 ARG A O 1
ATOM 693 N N . ASN A 1 90 ? 4.691 -9.767 21.992 1.00 89.31 90 ASN A N 1
ATOM 694 C CA . ASN A 1 90 ? 5.621 -9.076 22.877 1.00 89.31 90 ASN A CA 1
ATOM 695 C C . ASN A 1 90 ? 5.316 -9.323 24.363 1.00 89.31 90 ASN A C 1
ATOM 697 O O . ASN A 1 90 ? 6.185 -9.104 25.198 1.00 89.31 90 ASN A O 1
ATOM 701 N N . ALA A 1 91 ? 4.116 -9.818 24.686 1.00 89.94 91 ALA A N 1
ATOM 702 C CA . ALA A 1 91 ? 3.737 -10.254 26.028 1.00 89.94 91 ALA A CA 1
ATOM 703 C C . ALA A 1 91 ? 3.355 -11.742 26.046 1.00 89.94 91 ALA A C 1
ATOM 705 O O . ALA A 1 91 ? 2.687 -12.248 25.133 1.00 89.94 91 ALA A O 1
ATOM 706 N N . LEU A 1 92 ? 3.763 -12.444 27.101 1.00 89.00 92 LEU A N 1
ATOM 707 C CA . LEU A 1 92 ? 3.421 -13.833 27.380 1.00 89.00 92 LEU A CA 1
ATOM 708 C C . LEU A 1 92 ? 2.496 -13.939 28.596 1.00 89.00 92 LEU A C 1
ATOM 710 O O . LEU A 1 92 ? 2.275 -12.997 29.356 1.00 89.00 92 LEU A O 1
ATOM 714 N N . LEU A 1 93 ? 1.913 -15.124 28.769 1.00 89.88 93 LEU A N 1
ATOM 715 C CA . LEU A 1 93 ? 1.066 -15.397 29.921 1.00 89.88 93 LEU A CA 1
ATOM 716 C C . LEU A 1 93 ? 1.890 -15.307 31.213 1.00 89.88 93 LEU A C 1
ATOM 718 O O . LEU A 1 93 ? 2.874 -16.026 31.367 1.00 89.88 93 LEU A O 1
ATOM 722 N N . GLY A 1 94 ? 1.424 -14.488 32.154 1.00 89.00 94 GLY A N 1
ATOM 723 C CA . GLY A 1 94 ? 2.074 -14.271 33.448 1.00 89.00 94 GLY A CA 1
ATOM 724 C C . GLY A 1 94 ? 2.904 -12.991 33.517 1.00 89.00 94 GLY A C 1
ATOM 725 O O . GLY A 1 94 ? 3.248 -12.571 34.620 1.00 89.00 94 GLY A O 1
ATOM 726 N N . ASP A 1 95 ? 3.163 -12.343 32.381 1.00 90.19 95 ASP A N 1
ATOM 727 C CA . ASP A 1 95 ? 3.877 -11.072 32.361 1.00 90.19 95 ASP A CA 1
ATOM 728 C C . ASP A 1 95 ? 3.019 -9.955 32.968 1.00 90.19 95 ASP A C 1
ATOM 730 O O . ASP A 1 95 ? 1.816 -9.840 32.711 1.00 90.19 95 ASP A O 1
ATOM 734 N N . ALA A 1 96 ? 3.660 -9.101 33.764 1.00 90.19 96 ALA A N 1
ATOM 735 C CA . ALA A 1 96 ? 3.095 -7.813 34.131 1.00 90.19 96 ALA A CA 1
ATOM 736 C C . ALA A 1 96 ? 3.298 -6.841 32.962 1.00 90.19 96 ALA A C 1
ATOM 738 O O . ALA A 1 96 ? 4.389 -6.760 32.402 1.00 90.19 96 ALA A O 1
ATOM 739 N N . VAL A 1 97 ? 2.247 -6.107 32.599 1.00 89.75 97 VAL A N 1
ATOM 740 C CA . VAL A 1 97 ? 2.252 -5.195 31.450 1.00 89.75 97 VAL A CA 1
ATOM 741 C C . VAL A 1 97 ? 1.902 -3.784 31.900 1.00 89.75 97 VAL A C 1
ATOM 743 O O . VAL A 1 97 ? 1.013 -3.587 32.731 1.00 89.75 97 VAL A O 1
ATOM 746 N N . GLU A 1 98 ? 2.616 -2.801 31.362 1.00 88.88 98 GLU A N 1
ATOM 747 C CA . GLU A 1 98 ? 2.440 -1.386 31.692 1.00 88.88 98 GLU A CA 1
ATOM 748 C C . GLU A 1 98 ? 1.672 -0.641 30.593 1.00 88.88 98 GLU A C 1
ATOM 750 O O . GLU A 1 98 ? 1.589 -1.089 29.443 1.00 88.88 98 GLU A O 1
ATOM 755 N N . GLU A 1 99 ? 1.112 0.521 30.932 1.00 84.94 99 GLU A N 1
ATOM 756 C CA . GLU A 1 99 ? 0.495 1.411 29.946 1.00 84.94 99 GLU A CA 1
ATOM 757 C C . GLU A 1 99 ? 1.542 1.849 28.906 1.00 84.94 99 GLU A C 1
ATOM 759 O O . GLU A 1 99 ? 2.637 2.287 29.249 1.00 84.94 99 GLU A O 1
ATOM 764 N N . GLY A 1 100 ? 1.211 1.708 27.620 1.00 85.44 100 GLY A N 1
ATOM 765 C CA . GLY A 1 100 ? 2.131 1.982 26.509 1.00 85.44 100 GLY A CA 1
ATOM 766 C C . GLY A 1 100 ? 2.958 0.777 26.048 1.00 85.44 100 GLY A C 1
ATOM 767 O O . GLY A 1 100 ? 3.589 0.854 24.995 1.00 85.44 100 GLY A O 1
ATOM 768 N N . SER A 1 101 ? 2.922 -0.351 26.767 1.00 88.12 101 SER A N 1
ATOM 769 C CA . SER A 1 101 ? 3.527 -1.593 26.278 1.00 88.12 101 SER A CA 1
ATOM 770 C C . SER A 1 101 ? 2.739 -2.170 25.094 1.00 88.12 101 SER A C 1
ATOM 772 O O . SER A 1 101 ? 1.507 -2.190 25.081 1.00 88.12 101 SER A O 1
ATOM 774 N N . SER A 1 102 ? 3.460 -2.641 24.074 1.00 90.38 102 SER A N 1
ATOM 775 C CA . SER A 1 102 ? 2.861 -3.405 22.978 1.00 90.38 102 SER A CA 1
ATOM 776 C C . SER A 1 102 ? 2.719 -4.856 23.417 1.00 90.38 102 SER A C 1
ATOM 778 O O . SER A 1 102 ? 3.702 -5.472 23.816 1.00 90.38 102 SER A O 1
ATOM 780 N N . LEU A 1 103 ? 1.507 -5.407 23.341 1.00 90.31 103 LEU A N 1
ATOM 781 C CA . LEU A 1 103 ? 1.248 -6.814 23.664 1.00 90.31 103 LEU A CA 1
ATOM 782 C C . LEU A 1 103 ? 1.417 -7.702 22.430 1.00 90.31 103 LEU A C 1
ATOM 784 O O . LEU A 1 103 ? 2.064 -8.750 22.472 1.00 90.31 103 LEU A O 1
ATOM 788 N N . LEU A 1 104 ? 0.800 -7.274 21.331 1.00 91.50 104 LEU A N 1
ATOM 789 C CA . LEU A 1 104 ? 0.687 -7.990 20.070 1.00 91.50 104 LEU A CA 1
ATOM 790 C C . LEU A 1 104 ? 0.725 -6.963 18.938 1.00 91.50 104 LEU A C 1
ATOM 792 O O . LEU A 1 104 ? 0.045 -5.939 19.011 1.00 91.50 104 LEU A O 1
ATOM 796 N N . THR A 1 105 ? 1.451 -7.274 17.870 1.00 92.06 105 THR A N 1
ATOM 797 C CA . THR A 1 105 ? 1.400 -6.510 16.619 1.00 92.06 105 THR A CA 1
ATOM 798 C C . THR A 1 105 ? 0.549 -7.298 15.633 1.00 92.06 105 THR A C 1
ATOM 800 O O . THR A 1 105 ? 0.887 -8.434 15.310 1.00 92.06 105 THR A O 1
ATOM 803 N N . ILE A 1 106 ? -0.561 -6.725 15.164 1.00 92.31 106 ILE A N 1
ATOM 804 C CA . ILE A 1 106 ? -1.495 -7.381 14.236 1.00 92.31 106 ILE A CA 1
ATOM 805 C C . ILE A 1 106 ? -1.563 -6.557 12.957 1.00 92.31 106 ILE A C 1
ATOM 807 O O . ILE A 1 106 ? -1.733 -5.340 13.015 1.00 92.31 106 ILE A O 1
ATOM 811 N N . ALA A 1 107 ? -1.452 -7.221 11.810 1.00 91.75 107 ALA A N 1
ATOM 812 C CA . ALA A 1 107 ? -1.569 -6.576 10.510 1.00 91.75 107 ALA A CA 1
ATOM 813 C C . ALA A 1 107 ? -2.457 -7.382 9.564 1.00 91.75 107 ALA A C 1
ATOM 815 O O . ALA A 1 107 ? -2.406 -8.612 9.533 1.00 91.75 107 ALA A O 1
ATOM 816 N N . ASP A 1 108 ? -3.233 -6.674 8.751 1.00 91.69 108 ASP A N 1
ATOM 817 C CA . ASP A 1 108 ? -3.880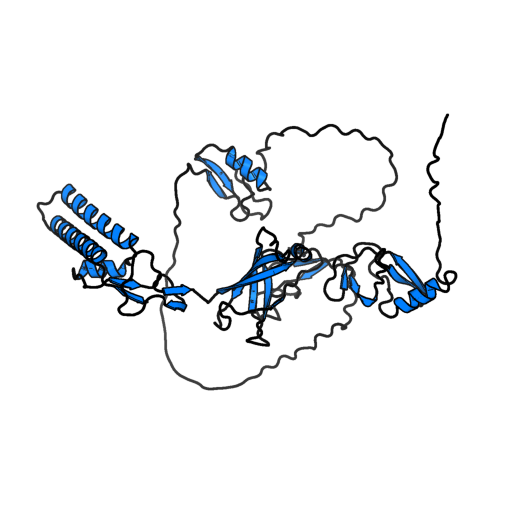 -7.260 7.585 1.00 91.69 108 ASP A CA 1
ATOM 818 C C . ASP A 1 108 ? -2.831 -7.462 6.478 1.00 91.69 108 ASP A C 1
ATOM 820 O O . ASP A 1 108 ? -2.208 -6.507 6.015 1.00 91.69 108 ASP A O 1
ATOM 824 N N . LEU A 1 109 ? -2.613 -8.720 6.084 1.00 92.69 109 LEU A N 1
ATOM 825 C CA . LEU A 1 109 ? -1.646 -9.108 5.051 1.00 92.69 109 LEU A CA 1
ATOM 826 C C . LEU A 1 109 ? -2.295 -9.350 3.683 1.00 92.69 109 LEU A C 1
ATOM 828 O O . LEU A 1 109 ? -1.602 -9.789 2.765 1.00 92.69 109 LEU A O 1
ATOM 832 N N . SER A 1 110 ? -3.597 -9.080 3.535 1.00 91.69 110 SER A N 1
ATOM 833 C CA . SER A 1 110 ? -4.330 -9.240 2.272 1.00 91.69 110 SER A CA 1
ATOM 834 C C . SER A 1 110 ? -3.820 -8.313 1.169 1.00 91.69 110 SER A C 1
ATOM 836 O O . SER A 1 110 ? -3.882 -8.659 -0.011 1.00 91.69 110 SER A O 1
ATOM 838 N N . ARG A 1 111 ? -3.271 -7.155 1.549 1.00 91.81 111 ARG A N 1
ATOM 839 C CA . ARG A 1 111 ? -2.602 -6.202 0.662 1.00 91.81 111 ARG A CA 1
ATOM 840 C C . ARG A 1 111 ? -1.281 -5.794 1.279 1.00 91.81 111 ARG A C 1
ATOM 842 O O . ARG A 1 111 ? -1.228 -5.390 2.438 1.00 91.81 111 ARG A O 1
ATOM 849 N N . LEU A 1 112 ? -0.217 -5.892 0.496 1.00 93.69 112 LEU A N 1
ATOM 850 C CA . LEU A 1 112 ? 1.128 -5.570 0.948 1.00 93.69 112 LEU A CA 1
ATOM 851 C C . LEU A 1 112 ? 1.667 -4.355 0.214 1.00 93.69 112 LEU A C 1
ATOM 853 O O . LEU A 1 112 ? 1.309 -4.071 -0.930 1.00 93.69 112 LEU A O 1
ATOM 857 N N . TRP A 1 113 ? 2.571 -3.654 0.886 1.00 95.69 113 TRP A N 1
ATOM 858 C CA . TRP A 1 113 ? 3.353 -2.601 0.267 1.00 95.69 113 TRP A CA 1
ATOM 859 C C . TRP A 1 113 ? 4.703 -3.146 -0.159 1.00 95.69 113 TRP A C 1
ATOM 861 O O . TRP A 1 113 ? 5.453 -3.690 0.650 1.00 95.69 113 TRP A O 1
ATOM 871 N N . VAL A 1 114 ? 5.027 -2.938 -1.427 1.00 96.50 114 VAL A N 1
ATOM 872 C CA . VAL A 1 114 ? 6.369 -3.124 -1.960 1.00 96.50 114 VAL A CA 1
ATOM 873 C C . VAL A 1 114 ? 7.023 -1.754 -2.057 1.00 96.50 114 VAL A C 1
ATOM 875 O O . VAL A 1 114 ? 6.472 -0.825 -2.645 1.00 96.50 114 VAL A O 1
ATOM 878 N N . GLN A 1 115 ? 8.200 -1.623 -1.453 1.00 95.19 115 GLN A N 1
ATOM 879 C CA . GLN A 1 115 ? 9.020 -0.422 -1.555 1.00 95.19 115 GLN A CA 1
ATOM 880 C C . GLN A 1 115 ? 10.089 -0.655 -2.621 1.00 95.19 115 GLN A C 1
ATOM 882 O O . GLN A 1 115 ? 1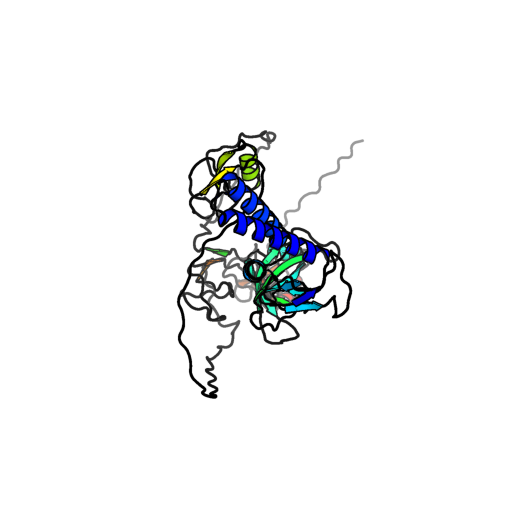1.066 -1.362 -2.381 1.00 95.19 115 GLN A O 1
ATOM 887 N N . ALA A 1 116 ? 9.894 -0.071 -3.800 1.00 94.75 116 ALA A N 1
ATOM 888 C CA . ALA A 1 116 ? 10.879 -0.086 -4.872 1.00 94.75 116 ALA A CA 1
ATOM 889 C C . ALA A 1 116 ? 11.777 1.154 -4.781 1.00 94.75 116 ALA A C 1
ATOM 891 O O . ALA A 1 116 ? 11.313 2.252 -4.474 1.00 94.75 116 ALA A O 1
ATOM 892 N N . MET A 1 117 ? 13.068 0.983 -5.055 1.00 93.88 117 MET A N 1
ATOM 893 C CA . MET A 1 117 ? 14.011 2.090 -5.206 1.00 93.88 117 MET A CA 1
ATOM 894 C C . MET A 1 117 ? 14.208 2.349 -6.697 1.00 93.88 117 MET A C 1
ATOM 896 O O . MET A 1 117 ? 14.684 1.470 -7.411 1.00 93.88 117 MET A O 1
ATOM 900 N N . VAL A 1 118 ? 13.814 3.533 -7.159 1.00 93.25 118 VAL A N 1
ATOM 901 C CA . VAL A 1 118 ? 13.916 3.950 -8.563 1.00 93.25 118 VAL A CA 1
ATOM 902 C C . VAL A 1 118 ? 15.012 4.997 -8.681 1.00 93.25 118 VAL A C 1
ATOM 904 O O . VAL A 1 118 ? 15.007 5.971 -7.934 1.00 93.25 118 VAL A O 1
ATOM 907 N N . ILE A 1 119 ? 15.955 4.811 -9.598 1.00 91.31 119 ILE A N 1
ATOM 908 C CA . ILE A 1 119 ? 17.045 5.769 -9.821 1.00 91.31 119 ILE A CA 1
ATOM 909 C C . ILE A 1 119 ? 16.474 7.063 -10.417 1.00 91.31 119 ILE A C 1
ATOM 911 O O . ILE A 1 119 ? 15.530 7.029 -11.204 1.00 91.31 119 ILE A O 1
ATOM 915 N N . GLU A 1 120 ? 17.052 8.209 -10.056 1.00 87.00 120 GLU A N 1
ATOM 916 C CA . GLU A 1 120 ? 16.612 9.537 -10.510 1.00 87.00 120 GLU A CA 1
ATOM 917 C C . GLU A 1 120 ? 16.428 9.649 -12.038 1.00 87.00 120 GLU A C 1
ATOM 919 O O . GLU A 1 120 ? 15.455 10.249 -12.490 1.00 87.00 120 GLU A O 1
ATOM 924 N N . SER A 1 121 ? 17.304 9.020 -12.834 1.00 85.69 121 SER A N 1
ATOM 925 C CA . SER A 1 121 ? 17.221 9.012 -14.305 1.00 85.69 121 SER A CA 1
ATOM 926 C C . SER A 1 121 ? 15.936 8.394 -14.851 1.00 85.69 121 SER A C 1
ATOM 928 O O . SER A 1 121 ? 15.465 8.793 -15.915 1.00 85.69 121 SER A O 1
ATOM 930 N N . ASP A 1 122 ? 15.367 7.436 -14.121 1.00 86.62 122 ASP A N 1
ATOM 931 C CA . ASP A 1 122 ? 14.235 6.624 -14.567 1.00 86.62 122 ASP A CA 1
ATOM 932 C C . ASP A 1 122 ? 12.917 7.126 -13.962 1.00 86.62 122 ASP A C 1
ATOM 934 O O . ASP A 1 122 ? 11.831 6.736 -14.394 1.00 86.62 122 ASP A O 1
ATOM 938 N N . LEU A 1 123 ? 12.993 8.040 -12.989 1.00 87.25 123 LEU A N 1
ATOM 939 C CA . LEU A 1 123 ? 11.840 8.573 -12.270 1.00 87.25 123 LEU A CA 1
ATOM 940 C C . LEU A 1 123 ? 10.819 9.232 -13.202 1.00 87.25 123 LEU A C 1
ATOM 942 O O . LEU A 1 123 ? 9.620 9.098 -12.979 1.00 87.25 123 LEU A O 1
ATOM 946 N N . ALA A 1 124 ? 11.279 9.896 -14.267 1.00 84.44 124 ALA A N 1
ATOM 947 C CA . ALA A 1 124 ? 10.408 10.550 -15.246 1.00 84.44 124 ALA A CA 1
ATOM 948 C C . ALA A 1 124 ? 9.459 9.572 -15.965 1.00 84.44 124 ALA A C 1
ATOM 950 O O . ALA A 1 124 ? 8.400 9.981 -16.447 1.00 84.44 124 ALA A O 1
ATOM 951 N N . ALA A 1 125 ? 9.825 8.288 -16.040 1.00 82.62 125 ALA A N 1
ATOM 952 C CA . ALA A 1 125 ? 8.989 7.250 -16.628 1.00 82.62 125 ALA A CA 1
ATOM 953 C C . ALA A 1 125 ? 7.932 6.721 -15.643 1.00 82.62 125 ALA A C 1
ATOM 955 O O . ALA A 1 125 ? 6.878 6.257 -16.070 1.00 82.62 125 ALA A O 1
ATOM 956 N N . VAL A 1 126 ? 8.175 6.802 -14.331 1.00 88.75 126 VAL A N 1
ATOM 957 C CA . VAL A 1 126 ? 7.282 6.242 -13.310 1.00 88.75 126 VAL A CA 1
ATOM 958 C C . VAL A 1 126 ? 6.165 7.229 -12.983 1.00 88.75 126 VAL A C 1
ATOM 960 O O . VAL A 1 126 ? 6.408 8.367 -12.589 1.00 88.75 126 VAL A O 1
ATOM 963 N N . LYS A 1 127 ? 4.913 6.781 -13.114 1.00 87.00 127 LYS A N 1
ATOM 964 C CA . LYS A 1 127 ? 3.721 7.598 -12.845 1.00 87.00 127 LYS A CA 1
ATOM 965 C C . LYS A 1 127 ? 2.864 6.978 -11.736 1.00 87.00 127 LYS A C 1
ATOM 967 O O . LYS A 1 127 ? 2.777 5.751 -11.668 1.00 87.00 127 LYS A O 1
ATOM 972 N N . PRO A 1 128 ? 2.193 7.786 -10.893 1.00 89.19 128 PRO A N 1
ATOM 973 C CA . PRO A 1 128 ? 1.164 7.276 -9.990 1.00 89.19 128 PRO A CA 1
ATOM 974 C C . PRO A 1 128 ? 0.075 6.521 -10.764 1.00 89.19 128 PRO A C 1
ATOM 976 O O . PRO A 1 128 ? -0.295 6.913 -11.870 1.00 89.19 128 PRO A O 1
ATOM 979 N N . GLY A 1 129 ? -0.412 5.418 -10.200 1.00 85.00 129 GLY A N 1
ATOM 980 C CA . GLY A 1 129 ? -1.378 4.524 -10.839 1.00 85.00 129 GLY A CA 1
ATOM 981 C C . GLY A 1 129 ? -0.796 3.614 -11.926 1.00 85.00 129 GLY A C 1
ATOM 982 O O . GLY A 1 129 ? -1.549 2.859 -12.535 1.00 85.00 129 GLY A O 1
ATOM 983 N N . MET A 1 130 ? 0.517 3.662 -12.183 1.00 83.62 130 MET A N 1
ATOM 984 C CA . MET A 1 130 ? 1.171 2.753 -13.124 1.00 83.62 130 MET A CA 1
ATOM 985 C C . MET A 1 130 ? 1.037 1.298 -12.642 1.00 83.62 130 MET A C 1
ATOM 987 O O . MET A 1 130 ? 1.388 1.022 -11.489 1.00 83.62 130 MET A O 1
ATOM 991 N N . PRO A 1 131 ? 0.573 0.369 -13.496 1.00 83.31 131 PRO A N 1
ATOM 992 C CA . PRO A 1 131 ? 0.543 -1.047 -13.166 1.00 83.31 131 PRO A CA 1
ATOM 993 C C . PRO A 1 131 ? 1.956 -1.619 -13.154 1.00 83.31 131 PRO A C 1
ATOM 995 O O . PRO A 1 131 ? 2.810 -1.236 -13.959 1.00 83.31 131 PRO A O 1
ATOM 998 N N . VAL A 1 132 ? 2.201 -2.548 -12.238 1.00 89.94 132 VAL A N 1
ATOM 999 C CA . VAL A 1 132 ? 3.508 -3.182 -12.079 1.00 89.94 132 VAL A CA 1
ATOM 1000 C C . VAL A 1 132 ? 3.378 -4.686 -11.885 1.00 89.94 132 VAL A C 1
ATOM 1002 O O . VAL A 1 132 ? 2.419 -5.190 -11.293 1.00 89.94 132 VAL A O 1
ATOM 1005 N N . GLU A 1 133 ? 4.385 -5.395 -12.380 1.00 90.00 133 GLU A N 1
ATOM 1006 C CA . GLU A 1 133 ? 4.553 -6.833 -12.206 1.00 90.00 133 GLU A CA 1
ATOM 1007 C C . GLU A 1 133 ? 5.570 -7.060 -11.091 1.00 90.00 133 GLU A C 1
ATOM 1009 O O . GLU A 1 133 ? 6.694 -6.559 -11.147 1.00 90.00 133 GLU A O 1
ATOM 1014 N N . VAL A 1 134 ? 5.188 -7.810 -10.067 1.00 92.38 134 VAL A N 1
ATOM 1015 C CA . VAL A 1 134 ? 6.038 -8.128 -8.923 1.00 92.38 134 VAL A CA 1
ATOM 1016 C C . VAL A 1 134 ? 6.298 -9.622 -8.920 1.00 92.38 134 VAL A C 1
ATOM 1018 O O . VAL A 1 134 ? 5.371 -10.422 -8.851 1.00 92.38 134 VAL A O 1
ATOM 1021 N N . SER A 1 135 ? 7.562 -10.016 -8.969 1.00 92.00 135 SER A N 1
ATOM 1022 C CA . SER A 1 135 ? 7.975 -11.413 -8.849 1.00 92.00 135 SER A CA 1
ATOM 1023 C C . SER A 1 135 ? 8.843 -11.607 -7.611 1.00 92.00 135 SER A C 1
ATOM 1025 O O . SER A 1 135 ? 9.503 -10.683 -7.129 1.00 92.00 135 SER A O 1
ATOM 1027 N N . SER A 1 136 ? 8.830 -12.816 -7.054 1.00 92.81 136 SER A N 1
ATOM 1028 C CA . SER A 1 136 ? 9.666 -13.173 -5.908 1.00 92.81 136 SER A CA 1
ATOM 1029 C C . SER A 1 136 ? 10.479 -14.416 -6.216 1.00 92.81 136 SER A C 1
ATOM 1031 O O . SER A 1 136 ? 9.989 -15.364 -6.824 1.00 92.81 136 SER A O 1
ATOM 1033 N N . VAL A 1 137 ? 11.713 -14.446 -5.717 1.00 90.56 137 VAL A N 1
ATOM 1034 C CA . VAL A 1 137 ? 12.596 -15.615 -5.827 1.00 90.56 137 VAL A CA 1
ATOM 1035 C C . VAL A 1 137 ? 12.032 -16.817 -5.060 1.00 90.56 137 VAL A C 1
ATOM 1037 O O . VAL A 1 137 ? 12.307 -17.959 -5.412 1.00 90.56 137 VAL A O 1
ATOM 1040 N N . ALA A 1 138 ? 11.210 -16.572 -4.032 1.00 89.31 138 ALA A N 1
ATOM 1041 C CA . ALA A 1 138 ? 10.554 -17.628 -3.262 1.00 89.31 138 ALA A CA 1
ATOM 1042 C C . ALA A 1 138 ? 9.528 -18.422 -4.090 1.00 89.31 138 ALA A C 1
ATOM 1044 O O . ALA A 1 138 ? 9.238 -19.572 -3.766 1.00 89.31 138 ALA A O 1
ATOM 1045 N N . TYR A 1 139 ? 8.986 -17.813 -5.147 1.00 89.56 139 TYR A N 1
ATOM 1046 C CA . TYR A 1 139 ? 7.922 -18.375 -5.973 1.00 89.56 139 TYR A CA 1
ATOM 1047 C C . TYR A 1 139 ? 8.218 -18.108 -7.454 1.00 89.56 139 TYR A C 1
ATOM 1049 O O . TYR A 1 139 ? 7.599 -17.241 -8.075 1.00 89.56 139 TYR A O 1
ATOM 1057 N N . PRO A 1 140 ? 9.216 -18.807 -8.020 1.00 83.25 140 PRO A N 1
ATOM 1058 C CA . PRO A 1 140 ? 9.598 -18.607 -9.408 1.00 83.25 140 PRO A CA 1
ATOM 1059 C C . PRO A 1 140 ? 8.435 -18.992 -10.333 1.00 83.25 140 PRO A C 1
ATOM 1061 O O . PRO A 1 140 ? 7.924 -20.106 -10.264 1.00 83.25 140 PRO A O 1
ATOM 1064 N N . GLY A 1 141 ? 8.033 -18.063 -11.203 1.00 82.50 141 GLY A N 1
ATOM 1065 C CA . GLY A 1 141 ? 6.930 -18.238 -12.156 1.00 82.50 141 GLY A CA 1
ATOM 1066 C C . GLY A 1 141 ? 5.619 -17.569 -11.743 1.00 82.50 141 GLY A C 1
ATOM 1067 O O . GLY A 1 141 ? 4.775 -17.331 -12.602 1.00 82.50 141 GLY A O 1
ATOM 1068 N N . ASP A 1 142 ? 5.466 -17.193 -10.472 1.00 85.44 142 ASP A N 1
ATOM 1069 C CA . ASP A 1 142 ? 4.309 -16.426 -10.021 1.00 85.44 142 ASP A CA 1
ATOM 1070 C C . ASP A 1 142 ? 4.540 -14.926 -10.201 1.00 85.44 142 ASP A C 1
ATOM 1072 O O . ASP A 1 142 ? 5.549 -14.368 -9.753 1.00 85.44 142 ASP A O 1
ATOM 1076 N N . ILE A 1 143 ? 3.575 -14.271 -10.844 1.00 86.44 143 ILE A N 1
ATOM 1077 C CA . ILE A 1 143 ? 3.549 -12.820 -11.011 1.00 86.44 143 ILE A CA 1
ATOM 1078 C C . ILE A 1 143 ? 2.425 -12.278 -10.141 1.00 86.44 143 ILE A C 1
ATOM 1080 O O . ILE A 1 143 ? 1.255 -12.622 -10.309 1.00 86.44 143 ILE A O 1
ATOM 1084 N N . PHE A 1 144 ? 2.802 -11.424 -9.202 1.00 89.94 144 PHE A N 1
ATOM 1085 C CA . PHE A 1 144 ? 1.888 -10.655 -8.385 1.00 89.94 144 PHE A CA 1
ATOM 1086 C C . PHE A 1 144 ? 1.677 -9.302 -9.038 1.00 89.94 144 PHE A C 1
ATOM 1088 O O . PHE A 1 144 ? 2.607 -8.659 -9.522 1.00 89.94 144 PHE A O 1
ATOM 1095 N N . TYR A 1 145 ? 0.431 -8.876 -9.047 1.00 87.81 145 TYR A N 1
ATOM 1096 C CA . TYR A 1 145 ? 0.013 -7.669 -9.723 1.00 87.81 145 TYR A CA 1
ATOM 1097 C C . TYR A 1 145 ? -0.236 -6.567 -8.699 1.00 87.81 145 TYR A C 1
ATOM 1099 O O . TYR A 1 145 ? -0.765 -6.809 -7.612 1.00 87.81 145 TYR A O 1
ATOM 1107 N N . GLY A 1 146 ? 0.191 -5.356 -9.037 1.00 89.38 146 GLY A N 1
ATOM 1108 C CA . GLY A 1 146 ? 0.034 -4.194 -8.179 1.00 89.38 146 GLY A CA 1
ATOM 1109 C C . GLY A 1 146 ? 0.062 -2.896 -8.964 1.00 89.38 146 GLY A C 1
ATOM 1110 O O . GLY A 1 146 ? 0.234 -2.893 -10.182 1.00 89.38 146 GLY A O 1
ATOM 1111 N N . ASN A 1 147 ? -0.085 -1.784 -8.251 1.00 90.62 147 ASN A N 1
ATOM 1112 C CA . ASN A 1 147 ? -0.041 -0.447 -8.834 1.00 90.62 147 ASN A CA 1
ATOM 1113 C C . ASN A 1 147 ? 0.848 0.473 -7.999 1.00 90.62 147 ASN A C 1
ATOM 1115 O O . ASN A 1 147 ? 0.919 0.342 -6.773 1.00 90.62 147 ASN A O 1
ATOM 1119 N N . VAL A 1 148 ? 1.501 1.429 -8.660 1.00 93.75 148 VAL A N 1
ATOM 1120 C CA . VAL A 1 148 ? 2.213 2.521 -7.992 1.00 93.75 148 VAL A CA 1
ATOM 1121 C C . VAL A 1 148 ? 1.194 3.391 -7.262 1.00 93.75 148 VAL A C 1
ATOM 1123 O O . VAL A 1 148 ? 0.405 4.096 -7.884 1.00 93.75 148 VAL A O 1
ATOM 1126 N N . ASP A 1 149 ? 1.220 3.342 -5.937 1.00 94.94 149 ASP A N 1
ATOM 1127 C CA . ASP A 1 149 ? 0.334 4.119 -5.070 1.00 94.94 149 ASP A CA 1
ATOM 1128 C C . ASP A 1 149 ? 0.929 5.497 -4.783 1.00 94.94 149 ASP A C 1
ATOM 1130 O O . ASP A 1 149 ? 0.248 6.515 -4.870 1.00 94.94 149 ASP A O 1
ATOM 1134 N N . PHE A 1 150 ? 2.229 5.540 -4.480 1.00 95.31 150 PHE A N 1
ATOM 1135 C CA . PHE A 1 150 ? 2.866 6.775 -4.049 1.00 95.31 150 PHE A CA 1
ATOM 1136 C C . PHE A 1 150 ? 4.339 6.847 -4.446 1.00 95.31 150 PHE A C 1
ATOM 1138 O O . PHE A 1 150 ? 5.096 5.896 -4.261 1.00 95.31 150 PHE A O 1
ATOM 1145 N N . ILE A 1 151 ? 4.761 8.009 -4.938 1.00 95.25 151 ILE A N 1
ATOM 1146 C CA . ILE A 1 151 ? 6.157 8.325 -5.250 1.00 95.25 151 ILE A CA 1
ATOM 1147 C C . ILE A 1 151 ? 6.627 9.332 -4.201 1.00 95.25 151 ILE A C 1
ATOM 1149 O O . ILE A 1 151 ? 6.040 10.404 -4.066 1.00 95.25 151 ILE A O 1
ATOM 1153 N N . TYR A 1 152 ? 7.654 8.984 -3.425 1.00 94.38 152 TYR A N 1
ATOM 1154 C CA . TYR A 1 152 ? 8.132 9.863 -2.360 1.00 94.38 152 TYR A CA 1
ATOM 1155 C C . TYR A 1 152 ? 8.792 11.124 -2.947 1.00 94.38 152 TYR A C 1
ATOM 1157 O O . TYR A 1 152 ? 9.549 11.017 -3.908 1.00 94.38 152 TYR A O 1
ATOM 1165 N N . PRO A 1 153 ? 8.579 12.317 -2.361 1.00 93.12 153 PRO A N 1
ATOM 1166 C CA . PRO A 1 153 ? 9.061 13.579 -2.934 1.00 93.12 153 PRO A CA 1
ATOM 1167 C C . PRO A 1 153 ? 10.549 13.862 -2.657 1.00 93.12 153 PRO A C 1
ATOM 1169 O O . PRO A 1 153 ? 11.017 14.975 -2.880 1.00 93.12 153 PRO A O 1
ATOM 1172 N N . PHE A 1 154 ? 11.297 12.882 -2.146 1.00 90.38 154 PHE A N 1
ATOM 1173 C CA . PHE A 1 154 ? 12.690 13.047 -1.740 1.00 90.38 154 PHE A CA 1
ATOM 1174 C C . PHE A 1 154 ? 13.575 11.985 -2.386 1.00 90.38 154 PHE A C 1
ATOM 1176 O O . PHE A 1 154 ? 13.225 10.802 -2.417 1.00 90.38 154 PHE A O 1
ATOM 1183 N N . VAL A 1 155 ? 14.750 12.420 -2.836 1.00 92.31 155 VAL A N 1
ATOM 1184 C CA . VAL A 1 155 ? 15.830 11.552 -3.310 1.00 92.31 155 VAL A CA 1
ATOM 1185 C C . VAL A 1 155 ? 16.723 11.198 -2.122 1.00 92.31 155 VAL A C 1
ATOM 1187 O O . VAL A 1 155 ? 17.150 12.079 -1.374 1.00 92.31 155 VAL A O 1
ATOM 1190 N N . THR A 1 156 ? 17.010 9.913 -1.929 1.00 89.06 156 THR A N 1
ATOM 1191 C CA . THR A 1 156 ? 17.921 9.447 -0.879 1.00 89.06 156 THR A CA 1
ATOM 1192 C C . THR A 1 156 ? 19.375 9.677 -1.277 1.00 89.06 156 THR A C 1
ATOM 1194 O O . THR A 1 156 ? 19.784 9.380 -2.401 1.00 89.06 156 THR A O 1
ATOM 1197 N N . ALA A 1 157 ? 20.179 10.202 -0.349 1.00 88.06 157 ALA A N 1
ATOM 1198 C CA . ALA A 1 157 ? 21.574 10.538 -0.620 1.00 88.06 157 ALA A CA 1
ATOM 1199 C C . ALA A 1 157 ? 22.462 9.296 -0.803 1.00 88.06 157 ALA A C 1
ATOM 1201 O O . ALA A 1 157 ? 23.466 9.381 -1.508 1.00 88.06 157 ALA A O 1
ATOM 1202 N N . GLU A 1 158 ? 22.098 8.148 -0.213 1.00 88.31 158 GLU A N 1
ATOM 1203 C CA . GLU A 1 158 ? 22.937 6.945 -0.252 1.00 88.31 158 GLU A CA 1
ATOM 1204 C C . GLU A 1 158 ? 23.091 6.373 -1.668 1.00 88.31 158 GLU A C 1
ATOM 1206 O O . GLU A 1 158 ? 24.163 5.902 -2.036 1.00 88.31 158 GLU A O 1
ATOM 1211 N N . ASN A 1 159 ? 22.023 6.407 -2.465 1.00 88.25 159 ASN A N 1
ATOM 1212 C CA . ASN A 1 159 ? 21.955 5.738 -3.768 1.00 88.25 159 ASN A CA 1
ATOM 1213 C C . ASN A 1 159 ? 21.266 6.575 -4.857 1.00 88.25 159 ASN A C 1
ATOM 1215 O O . ASN A 1 159 ? 20.906 6.027 -5.898 1.00 88.25 159 ASN A O 1
ATOM 1219 N N . ARG A 1 160 ? 21.045 7.877 -4.614 1.00 92.00 160 ARG A N 1
ATOM 1220 C CA . ARG A 1 160 ? 20.354 8.807 -5.531 1.00 92.00 160 ARG A CA 1
ATOM 1221 C C . ARG A 1 160 ? 19.087 8.207 -6.139 1.00 92.00 160 ARG A C 1
ATOM 1223 O O . ARG A 1 160 ? 18.848 8.266 -7.344 1.00 92.00 160 ARG A O 1
ATOM 1230 N N . SER A 1 161 ? 18.309 7.561 -5.280 1.00 94.00 161 SER A N 1
ATOM 1231 C CA . SER A 1 161 ? 17.079 6.886 -5.664 1.00 94.00 161 SER A CA 1
ATOM 1232 C C . SER A 1 161 ? 15.885 7.547 -4.996 1.00 94.00 161 SER A C 1
ATOM 1234 O O . SER A 1 161 ? 15.977 8.123 -3.914 1.00 94.00 161 SER A O 1
ATOM 1236 N N . VAL A 1 162 ? 14.736 7.442 -5.639 1.00 95.12 162 VAL A N 1
ATOM 1237 C CA . VAL A 1 162 ? 13.443 7.800 -5.081 1.00 95.12 162 VAL A CA 1
ATOM 1238 C C . VAL A 1 162 ? 12.733 6.525 -4.668 1.00 95.12 162 VAL A C 1
ATOM 1240 O O . VAL A 1 162 ? 12.677 5.543 -5.411 1.00 95.12 162 VAL A O 1
ATOM 1243 N N . LYS A 1 163 ? 12.188 6.525 -3.451 1.00 95.31 163 LYS A N 1
ATOM 1244 C CA . LYS A 1 163 ? 11.350 5.423 -2.982 1.00 95.31 163 LYS A CA 1
ATOM 1245 C C . LYS A 1 163 ? 9.986 5.518 -3.654 1.00 95.31 163 LYS A C 1
ATOM 1247 O O . LYS A 1 163 ? 9.346 6.568 -3.637 1.00 95.31 163 LYS A O 1
ATOM 1252 N N . VAL A 1 164 ? 9.525 4.404 -4.198 1.00 95.75 164 VAL A N 1
ATOM 1253 C CA . VAL A 1 164 ? 8.205 4.257 -4.805 1.00 95.75 164 VAL A CA 1
ATOM 1254 C C . VAL A 1 164 ? 7.462 3.166 -4.047 1.00 95.75 164 VAL A C 1
ATOM 1256 O O . VAL A 1 164 ? 7.952 2.044 -3.910 1.00 95.75 164 VAL A O 1
ATOM 1259 N N . ARG A 1 165 ? 6.289 3.507 -3.513 1.00 97.25 165 ARG A N 1
ATOM 1260 C CA . ARG A 1 165 ? 5.392 2.573 -2.838 1.00 97.25 165 ARG A CA 1
ATOM 1261 C C . ARG A 1 165 ? 4.411 2.004 -3.846 1.00 97.25 165 ARG A C 1
ATOM 1263 O O . ARG A 1 165 ? 3.662 2.733 -4.495 1.00 97.25 165 ARG A O 1
ATOM 1270 N N . ILE A 1 166 ? 4.407 0.687 -3.920 1.00 96.25 166 ILE A N 1
ATOM 1271 C CA . ILE A 1 166 ? 3.519 -0.105 -4.754 1.00 96.25 166 ILE A CA 1
ATOM 1272 C C . ILE A 1 166 ? 2.594 -0.883 -3.830 1.00 96.25 166 ILE A C 1
ATOM 1274 O O . ILE A 1 166 ? 3.055 -1.503 -2.871 1.00 96.25 166 ILE A O 1
ATOM 1278 N N . VAL A 1 167 ? 1.300 -0.872 -4.128 1.00 95.62 167 VAL A N 1
ATOM 1279 C CA . VAL A 1 167 ? 0.319 -1.725 -3.454 1.00 95.62 167 VAL A CA 1
ATOM 1280 C C . VAL A 1 167 ? 0.140 -2.983 -4.290 1.00 95.62 167 VAL A C 1
ATOM 1282 O O . VAL A 1 167 ? -0.143 -2.892 -5.483 1.00 95.62 167 VAL A O 1
ATOM 1285 N N . VAL A 1 168 ? 0.331 -4.141 -3.663 1.00 94.12 168 VAL A N 1
ATOM 1286 C CA . VAL A 1 168 ? 0.229 -5.462 -4.292 1.00 94.12 168 VAL A CA 1
ATOM 1287 C C . VAL A 1 168 ? -0.859 -6.263 -3.595 1.00 94.12 168 VAL A C 1
ATOM 1289 O O . VAL A 1 168 ? -0.890 -6.341 -2.361 1.00 94.12 168 VAL A O 1
ATOM 1292 N N . ASP A 1 169 ? -1.720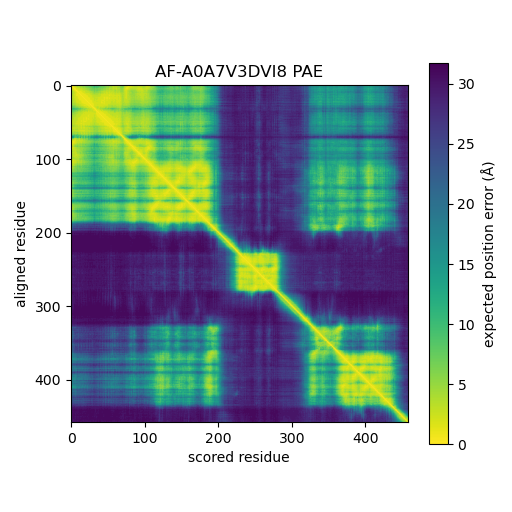 -6.891 -4.389 1.00 89.62 169 ASP A N 1
ATOM 1293 C CA . ASP A 1 169 ? -2.731 -7.802 -3.870 1.00 89.62 169 ASP A CA 1
ATOM 1294 C C . ASP A 1 169 ? -2.081 -9.123 -3.441 1.00 89.62 169 ASP A C 1
ATOM 1296 O O . ASP A 1 169 ? -1.379 -9.787 -4.206 1.00 89.62 169 ASP A O 1
ATOM 1300 N N . ASN A 1 170 ? -2.329 -9.523 -2.197 1.00 93.38 170 ASN A N 1
ATOM 1301 C CA . ASN A 1 170 ? -1.794 -10.736 -1.586 1.00 93.38 170 ASN A CA 1
ATOM 1302 C C . ASN A 1 170 ? -2.928 -11.646 -1.096 1.00 93.38 170 ASN A C 1
ATOM 1304 O O . ASN A 1 170 ? -2.856 -12.248 -0.026 1.00 93.38 170 ASN A O 1
ATOM 1308 N N . ALA A 1 171 ? -3.986 -11.778 -1.900 1.00 86.75 171 ALA A N 1
ATOM 1309 C CA . ALA A 1 171 ? -5.134 -12.631 -1.584 1.00 86.75 171 ALA A CA 1
ATOM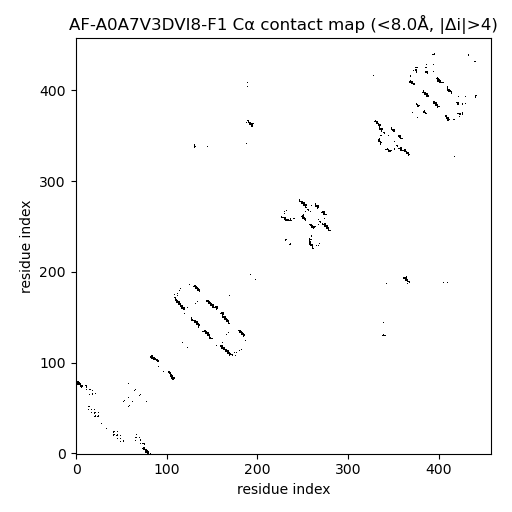 1310 C C . ALA A 1 171 ? -4.742 -14.106 -1.367 1.00 86.75 171 ALA A C 1
ATOM 1312 O O . ALA A 1 171 ? -5.372 -14.810 -0.585 1.00 86.75 171 ALA A O 1
ATOM 1313 N N . SER A 1 172 ? -3.676 -14.570 -2.029 1.00 85.00 172 SER A N 1
ATOM 1314 C CA . SER A 1 172 ? -3.135 -15.921 -1.839 1.00 85.00 172 SER A CA 1
ATOM 1315 C C . SER A 1 172 ? -2.325 -16.087 -0.545 1.00 85.00 172 SER A C 1
ATOM 1317 O O . SER A 1 172 ? -1.973 -17.211 -0.195 1.00 85.00 172 SER A O 1
ATOM 1319 N N . GLY A 1 173 ? -1.980 -14.994 0.147 1.00 89.31 173 GLY A N 1
ATOM 1320 C CA . GLY A 1 173 ? -1.158 -15.001 1.361 1.00 89.31 173 GLY A CA 1
ATOM 1321 C C . GLY A 1 173 ? 0.284 -15.479 1.150 1.00 89.31 173 GLY A C 1
ATOM 1322 O O . GLY A 1 173 ? 0.992 -15.766 2.117 1.00 89.31 173 GLY A O 1
ATOM 1323 N N . ARG A 1 174 ? 0.728 -15.615 -0.106 1.00 90.38 174 ARG A N 1
ATOM 1324 C CA . ARG A 1 174 ? 2.035 -16.194 -0.441 1.00 90.38 174 ARG A CA 1
ATOM 1325 C C . ARG A 1 174 ? 3.167 -15.215 -0.184 1.00 90.38 174 ARG A C 1
ATOM 1327 O O . ARG A 1 174 ? 4.206 -15.631 0.336 1.00 90.38 174 ARG A O 1
ATOM 1334 N N . LEU A 1 175 ? 2.972 -13.940 -0.520 1.00 92.62 175 LEU A N 1
ATOM 1335 C CA . LEU A 1 175 ? 3.936 -12.895 -0.200 1.00 92.62 175 LEU A CA 1
ATOM 1336 C C . LEU A 1 175 ? 3.912 -12.633 1.306 1.00 92.62 175 LEU A C 1
ATOM 1338 O O . LEU A 1 175 ? 2.851 -12.540 1.924 1.00 92.62 175 LEU A O 1
ATOM 1342 N N . LYS A 1 176 ? 5.100 -12.513 1.897 1.00 91.69 176 LYS A N 1
ATOM 1343 C CA . LYS A 1 176 ? 5.277 -12.214 3.319 1.00 91.69 176 LYS A CA 1
ATOM 1344 C C . LYS A 1 176 ? 6.067 -10.916 3.487 1.00 91.69 176 LYS A C 1
ATOM 1346 O O . LYS A 1 176 ? 6.979 -10.665 2.693 1.00 91.69 176 LYS A O 1
ATOM 1351 N N . PRO A 1 177 ? 5.769 -10.110 4.520 1.00 92.69 177 PRO A N 1
ATOM 1352 C CA . PRO A 1 177 ? 6.596 -8.961 4.870 1.00 92.69 177 PRO A CA 1
ATOM 1353 C C . PRO A 1 177 ? 8.072 -9.348 5.032 1.00 92.69 177 PRO A C 1
ATOM 1355 O O . PRO A 1 177 ? 8.388 -10.416 5.554 1.00 92.69 177 PRO A O 1
ATOM 1358 N N . GLY A 1 178 ? 8.970 -8.482 4.561 1.00 91.06 178 GLY A N 1
ATOM 1359 C CA . GLY A 1 178 ? 10.419 -8.712 4.589 1.00 91.06 178 GLY A CA 1
ATOM 1360 C C . GLY A 1 178 ? 10.979 -9.514 3.407 1.00 91.06 178 GLY A C 1
ATOM 1361 O O . GLY A 1 178 ? 12.196 -9.624 3.283 1.00 91.06 178 GLY A O 1
ATOM 1362 N N . MET A 1 179 ? 10.139 -10.049 2.514 1.00 94.12 179 MET A N 1
ATOM 1363 C CA . MET A 1 179 ? 10.617 -10.680 1.280 1.00 94.12 179 MET A CA 1
ATOM 1364 C C . MET A 1 179 ? 11.206 -9.651 0.309 1.00 94.12 179 MET A C 1
ATOM 1366 O O . MET A 1 179 ? 10.625 -8.591 0.077 1.00 94.12 179 MET A O 1
ATOM 1370 N N . TYR A 1 180 ? 12.319 -10.015 -0.330 1.00 93.69 180 TYR A N 1
ATOM 1371 C CA . TYR A 1 180 ? 12.802 -9.311 -1.513 1.00 93.69 180 TYR A CA 1
ATOM 1372 C C . TYR A 1 180 ? 11.967 -9.700 -2.733 1.00 93.69 180 TYR A C 1
ATOM 1374 O O . TYR A 1 180 ? 11.621 -10.871 -2.934 1.00 93.69 180 TYR A O 1
ATOM 1382 N N . VAL A 1 181 ? 11.663 -8.702 -3.554 1.00 95.00 181 VAL A N 1
ATOM 1383 C CA . VAL A 1 181 ? 10.890 -8.858 -4.783 1.00 95.00 181 VAL A CA 1
ATOM 1384 C C . VAL A 1 181 ? 11.532 -8.057 -5.905 1.00 95.00 181 VAL A C 1
ATOM 1386 O O . VAL A 1 181 ? 12.184 -7.039 -5.668 1.00 95.00 181 VAL A O 1
ATOM 1389 N N . THR A 1 182 ? 11.332 -8.514 -7.133 1.00 94.12 182 THR A N 1
ATOM 1390 C CA . THR A 1 182 ? 11.691 -7.780 -8.340 1.00 94.12 182 THR A CA 1
ATOM 1391 C C . THR A 1 182 ? 10.436 -7.120 -8.881 1.00 94.12 182 THR A C 1
ATOM 1393 O O . THR A 1 182 ? 9.439 -7.791 -9.135 1.00 94.12 182 THR A O 1
ATOM 1396 N N . VAL A 1 183 ? 10.489 -5.802 -9.055 1.00 94.06 183 VAL A N 1
ATOM 1397 C CA . VAL A 1 183 ? 9.402 -5.033 -9.659 1.00 94.06 183 VAL A CA 1
ATOM 1398 C C . VAL A 1 183 ? 9.771 -4.724 -11.100 1.00 94.06 183 VAL A C 1
ATOM 1400 O O . VAL A 1 183 ? 10.789 -4.086 -11.357 1.00 94.06 183 VAL A O 1
ATOM 1403 N N . THR A 1 184 ? 8.924 -5.144 -12.030 1.00 90.31 184 THR A N 1
ATOM 1404 C CA . THR A 1 184 ? 9.007 -4.767 -13.438 1.00 90.31 184 THR A CA 1
ATOM 1405 C C . THR A 1 184 ? 7.947 -3.711 -13.717 1.00 90.31 184 THR A C 1
ATOM 1407 O O . THR A 1 184 ? 6.751 -3.950 -13.552 1.00 90.31 184 THR A O 1
ATOM 1410 N N . MET A 1 185 ? 8.401 -2.527 -14.123 1.00 86.56 185 MET A N 1
ATOM 1411 C CA . MET A 1 185 ? 7.552 -1.395 -14.493 1.00 86.56 185 MET A CA 1
ATOM 1412 C C . MET A 1 185 ? 7.692 -1.171 -15.994 1.00 86.56 185 MET A C 1
ATOM 1414 O O . MET A 1 185 ? 8.809 -1.047 -16.499 1.00 86.56 185 MET A O 1
ATOM 1418 N N . ARG A 1 186 ? 6.571 -1.138 -16.715 1.00 80.88 186 ARG A N 1
ATOM 1419 C CA . ARG A 1 186 ? 6.551 -0.897 -18.161 1.00 80.88 186 ARG A CA 1
ATOM 1420 C C . ARG A 1 186 ? 5.958 0.482 -18.405 1.00 80.88 186 ARG A C 1
ATOM 1422 O O . ARG A 1 186 ? 4.797 0.724 -18.089 1.00 80.88 186 ARG A O 1
ATOM 1429 N N . SER A 1 187 ? 6.777 1.389 -18.932 1.00 76.88 187 SER A N 1
ATOM 1430 C CA . SER A 1 187 ? 6.321 2.706 -19.370 1.00 76.88 187 SER A CA 1
ATOM 1431 C C . SER A 1 187 ? 6.287 2.750 -20.893 1.00 76.88 187 SER A C 1
ATOM 1433 O O . SER A 1 187 ? 7.311 2.451 -21.517 1.00 76.88 187 SER A O 1
ATOM 1435 N N . PRO A 1 188 ? 5.176 3.188 -21.510 1.00 69.38 188 PRO A N 1
ATOM 1436 C CA . PRO A 1 188 ? 5.183 3.510 -22.925 1.00 69.38 188 PRO A CA 1
ATOM 1437 C C . PRO A 1 188 ? 6.152 4.669 -23.180 1.00 69.38 188 PRO A C 1
ATOM 1439 O O . PRO A 1 188 ? 6.288 5.587 -22.367 1.00 69.38 188 PRO A O 1
ATOM 1442 N N . ILE A 1 189 ? 6.841 4.608 -24.318 1.00 71.44 189 ILE A N 1
ATOM 1443 C CA . ILE A 1 189 ? 7.807 5.630 -24.749 1.00 71.44 189 ILE A CA 1
ATOM 1444 C C . ILE A 1 189 ? 7.076 6.862 -25.308 1.00 71.44 189 ILE A C 1
ATOM 1446 O O . ILE A 1 189 ? 7.561 7.986 -25.206 1.00 71.44 189 ILE A O 1
ATOM 1450 N N . GLY A 1 190 ? 5.913 6.643 -25.926 1.00 69.44 190 GLY A N 1
ATOM 1451 C CA . GLY A 1 190 ? 5.079 7.689 -26.508 1.00 69.44 190 GLY A CA 1
ATOM 1452 C C . GLY A 1 190 ? 4.100 8.309 -25.521 1.00 69.44 190 GLY A C 1
ATOM 1453 O O . GLY A 1 190 ? 3.887 7.810 -24.413 1.00 69.44 190 GLY A O 1
ATOM 1454 N N . ARG A 1 191 ? 3.458 9.403 -25.943 1.00 69.69 191 ARG A N 1
ATOM 1455 C CA . ARG A 1 191 ? 2.315 9.962 -25.215 1.00 69.69 191 ARG A CA 1
ATOM 1456 C C . ARG A 1 191 ? 1.182 8.941 -25.143 1.00 69.69 191 ARG A C 1
ATOM 1458 O O . ARG A 1 191 ? 0.958 8.169 -26.071 1.00 69.69 191 ARG A O 1
ATOM 1465 N N . TYR A 1 192 ? 0.468 8.963 -24.027 1.00 68.25 192 TYR A N 1
ATOM 1466 C CA . TYR A 1 192 ? -0.616 8.042 -23.733 1.00 68.25 192 TYR A CA 1
ATOM 1467 C C . TYR A 1 192 ? -1.737 8.762 -22.991 1.00 68.25 192 TYR A C 1
ATOM 1469 O O . TYR A 1 192 ? -1.456 9.530 -22.068 1.00 68.25 192 TYR A O 1
ATOM 1477 N N . GLY A 1 193 ? -2.983 8.499 -23.372 1.00 66.00 193 GLY A N 1
ATOM 1478 C CA . GLY A 1 193 ? -4.157 9.139 -22.789 1.00 66.00 193 GLY A CA 1
ATOM 1479 C C . GLY A 1 193 ? -5.468 8.606 -23.370 1.00 66.00 193 GLY A C 1
ATOM 1480 O O . GLY A 1 193 ? -5.443 7.697 -24.208 1.00 66.00 193 GLY A O 1
ATOM 1481 N N . PRO A 1 194 ? -6.613 9.140 -22.914 1.00 67.06 194 PRO A N 1
ATOM 1482 C CA . PRO A 1 194 ? -7.919 8.846 -23.498 1.00 67.06 194 PRO A CA 1
ATOM 1483 C C . PRO A 1 194 ? -7.924 9.126 -25.006 1.00 67.06 194 PRO A C 1
ATOM 1485 O O . PRO A 1 194 ? -7.302 10.086 -25.461 1.00 67.06 194 PRO A O 1
ATOM 1488 N N . ALA A 1 195 ? -8.628 8.314 -25.794 1.00 64.88 195 ALA A N 1
ATOM 1489 C CA . ALA A 1 195 ? -8.747 8.556 -27.230 1.00 64.88 195 ALA A CA 1
ATOM 1490 C C . ALA A 1 195 ? -9.309 9.964 -27.502 1.00 64.88 195 ALA A C 1
ATOM 1492 O O . ALA A 1 195 ? -10.349 10.341 -26.963 1.00 64.88 195 ALA A O 1
ATOM 1493 N N . GLY A 1 196 ? -8.590 10.752 -28.307 1.00 64.19 196 GLY A N 1
ATOM 1494 C CA . GLY A 1 196 ? -8.923 12.150 -28.596 1.00 64.19 196 GLY A CA 1
ATOM 1495 C C . GLY A 1 196 ? -8.335 13.190 -27.632 1.00 64.19 196 GLY A C 1
ATOM 1496 O O . GLY A 1 196 ? -8.492 14.382 -27.885 1.00 64.19 196 GLY A O 1
ATOM 1497 N N . SER A 1 197 ? -7.609 12.797 -26.573 1.00 60.94 197 SER A N 1
ATOM 1498 C CA . SER A 1 197 ? -6.972 13.751 -25.643 1.00 60.94 197 SER A CA 1
ATOM 1499 C C . SER A 1 197 ? -5.773 14.498 -26.241 1.00 60.94 197 SER A C 1
ATOM 1501 O O . SER A 1 197 ? -5.262 15.441 -25.639 1.00 60.94 197 SER A O 1
ATOM 1503 N N . PHE A 1 198 ? -5.299 14.079 -27.415 1.00 63.91 198 PHE A N 1
ATOM 1504 C CA . PHE A 1 198 ? -4.184 14.697 -28.127 1.00 63.91 198 PHE A CA 1
ATOM 1505 C C . PHE A 1 198 ? -4.663 15.221 -29.486 1.00 63.91 198 PHE A C 1
ATOM 1507 O O . PHE A 1 198 ? -4.490 14.566 -30.510 1.00 63.91 198 PHE A O 1
ATOM 1514 N N . ALA A 1 199 ? -5.285 16.404 -29.500 1.00 50.81 199 ALA A N 1
ATOM 1515 C CA . ALA A 1 199 ? -5.616 17.098 -30.744 1.00 50.81 199 ALA A CA 1
ATOM 1516 C C . ALA A 1 199 ? -4.331 17.502 -31.499 1.00 50.81 199 ALA A C 1
ATOM 1518 O O . ALA A 1 199 ? -3.364 17.976 -30.896 1.00 50.81 199 ALA A O 1
ATOM 1519 N N . GLU A 1 200 ? -4.307 17.290 -32.818 1.00 45.00 200 GLU A N 1
ATOM 1520 C CA . GLU A 1 200 ? -3.155 17.552 -33.688 1.00 45.00 200 GLU A CA 1
ATOM 1521 C C . GLU A 1 200 ? -2.748 19.032 -33.679 1.00 45.00 200 GLU A C 1
ATOM 1523 O O . GLU A 1 200 ? -3.460 19.895 -34.190 1.00 45.00 200 GLU A O 1
ATOM 1528 N N . ALA A 1 201 ? -1.543 19.333 -33.190 1.00 36.72 201 ALA A N 1
ATOM 1529 C CA . ALA A 1 201 ? -0.821 20.491 -33.698 1.00 36.72 201 ALA A CA 1
ATOM 1530 C C . ALA A 1 201 ? -0.343 20.140 -35.115 1.00 36.72 201 ALA A C 1
ATOM 1532 O O . ALA A 1 201 ? 0.488 19.242 -35.286 1.00 36.72 201 ALA A O 1
ATOM 1533 N N . ALA A 1 202 ? -0.908 20.812 -36.120 1.00 30.84 202 ALA A N 1
ATOM 1534 C CA . ALA A 1 202 ? -0.512 20.681 -37.519 1.00 30.84 202 ALA A CA 1
ATOM 1535 C C . ALA A 1 202 ? 1.015 20.846 -37.684 1.00 30.84 202 ALA A C 1
ATOM 1537 O O . ALA A 1 202 ? 1.629 21.631 -36.953 1.00 30.84 202 ALA A O 1
ATOM 1538 N N . PRO A 1 203 ? 1.657 20.136 -38.631 1.00 32.41 203 PRO A N 1
ATOM 1539 C CA . PRO A 1 203 ? 3.090 20.272 -38.850 1.00 32.41 203 PRO A CA 1
ATOM 1540 C C . PRO A 1 203 ? 3.414 21.702 -39.297 1.00 32.41 203 PRO A C 1
ATOM 1542 O O . PRO A 1 203 ? 2.881 22.191 -40.292 1.00 32.41 203 PRO A O 1
ATOM 1545 N N . ALA A 1 204 ? 4.301 22.367 -38.555 1.00 29.48 204 ALA A N 1
ATOM 1546 C CA . ALA A 1 204 ? 4.817 23.684 -38.898 1.00 29.48 204 ALA A CA 1
ATOM 1547 C C . ALA A 1 204 ? 5.640 23.594 -40.193 1.00 29.48 204 ALA A C 1
ATOM 1549 O O . ALA A 1 204 ? 6.816 23.227 -40.184 1.00 29.48 204 ALA A O 1
ATOM 1550 N N . ALA A 1 205 ? 5.006 23.915 -41.316 1.00 28.42 205 ALA A N 1
ATOM 1551 C CA . ALA A 1 205 ? 5.680 24.192 -42.570 1.00 28.42 205 ALA A CA 1
ATOM 1552 C C . ALA A 1 205 ? 5.927 25.704 -42.686 1.00 28.42 205 ALA A C 1
ATOM 1554 O O . ALA A 1 205 ? 4.987 26.488 -42.653 1.00 28.42 205 ALA A O 1
ATOM 1555 N N . ALA A 1 206 ? 7.206 26.051 -42.855 1.00 33.94 206 ALA A N 1
ATOM 1556 C CA . ALA A 1 206 ? 7.742 27.277 -43.449 1.00 33.94 206 ALA A CA 1
ATOM 1557 C C . ALA A 1 206 ? 7.272 28.640 -42.891 1.00 33.94 206 ALA A C 1
ATOM 1559 O O . ALA A 1 206 ? 6.224 29.159 -43.260 1.00 33.94 206 ALA A O 1
ATOM 1560 N N . ALA A 1 207 ? 8.162 29.311 -42.153 1.00 27.86 207 ALA A N 1
ATOM 1561 C CA . ALA A 1 207 ? 8.219 30.771 -42.141 1.00 27.86 207 ALA A CA 1
ATOM 1562 C C . ALA A 1 207 ? 9.684 31.227 -42.077 1.00 27.86 207 ALA A C 1
ATOM 1564 O O . ALA A 1 207 ? 10.382 31.013 -41.087 1.00 27.86 207 ALA A O 1
ATOM 1565 N N . HIS A 1 208 ? 10.131 31.799 -43.193 1.00 31.75 208 HIS A N 1
ATOM 1566 C CA . HIS A 1 208 ? 11.369 32.548 -43.344 1.00 31.75 208 HIS A CA 1
ATOM 1567 C C . HIS A 1 208 ? 11.264 33.926 -42.668 1.00 31.75 208 HIS A C 1
ATOM 1569 O O . HIS A 1 208 ? 10.203 34.541 -42.684 1.00 31.75 208 HIS A O 1
ATOM 1575 N N . ASP A 1 209 ? 12.406 34.375 -42.143 1.00 28.80 209 ASP A N 1
ATOM 1576 C CA . ASP A 1 209 ? 12.890 35.757 -42.009 1.00 28.80 209 ASP A CA 1
ATOM 1577 C C . ASP A 1 209 ? 11.963 36.854 -41.448 1.00 28.80 209 ASP A C 1
ATOM 1579 O O . ASP A 1 209 ? 11.134 37.426 -42.150 1.00 28.80 209 ASP A O 1
ATOM 1583 N N . ALA A 1 210 ? 12.270 37.300 -40.222 1.00 28.39 210 ALA A N 1
ATOM 1584 C CA . ALA A 1 210 ? 12.233 38.718 -39.852 1.00 28.39 210 ALA A CA 1
ATOM 1585 C C . ALA A 1 210 ? 13.193 39.006 -38.681 1.00 28.39 210 ALA A C 1
ATOM 1587 O O . ALA A 1 210 ? 13.231 38.293 -37.680 1.00 28.39 210 ALA A O 1
ATOM 1588 N N . HIS A 1 211 ? 13.991 40.060 -38.841 1.00 28.55 211 HIS A N 1
ATOM 1589 C CA . HIS A 1 211 ? 15.041 40.526 -37.939 1.00 28.55 211 HIS A CA 1
ATOM 1590 C C . HIS A 1 211 ? 14.491 41.561 -36.932 1.00 28.55 211 HIS A C 1
ATOM 1592 O O . HIS A 1 211 ? 13.920 42.551 -37.377 1.00 28.55 211 HIS A O 1
ATOM 1598 N N . ALA A 1 212 ? 14.797 41.361 -35.635 1.00 28.25 212 ALA A N 1
ATOM 1599 C CA . ALA A 1 212 ? 14.978 42.346 -34.537 1.00 28.25 212 ALA A CA 1
ATOM 1600 C C . ALA A 1 212 ? 13.782 43.253 -34.102 1.00 28.25 212 ALA A C 1
ATOM 1602 O O . ALA A 1 212 ? 12.888 43.493 -34.906 1.00 28.25 212 ALA A O 1
ATOM 1603 N N . PRO A 1 213 ? 13.744 43.815 -32.861 1.00 34.41 213 PRO A N 1
ATOM 1604 C CA . PRO A 1 213 ? 14.821 43.929 -31.870 1.00 34.41 213 PRO A CA 1
ATOM 1605 C C . PRO A 1 213 ? 14.503 43.416 -30.450 1.00 34.41 213 PRO A C 1
ATOM 1607 O O . PRO A 1 213 ? 13.371 43.121 -30.072 1.00 34.41 213 PRO A O 1
ATOM 1610 N N . SER A 1 214 ? 15.575 43.330 -29.663 1.00 43.72 214 SER A N 1
ATOM 1611 C CA . SER A 1 214 ? 15.572 43.201 -28.213 1.00 43.72 214 SER A CA 1
ATOM 1612 C C . SER A 1 214 ? 14.983 44.450 -27.560 1.00 43.72 214 SER A C 1
ATOM 1614 O O . SER A 1 214 ? 15.593 45.509 -27.651 1.00 43.72 214 SER A O 1
ATOM 1616 N N . ASP A 1 215 ? 13.875 44.298 -26.845 1.00 28.16 215 ASP A N 1
ATOM 1617 C CA . ASP A 1 215 ? 13.516 45.167 -25.727 1.00 28.16 215 ASP A CA 1
ATOM 1618 C C . ASP A 1 215 ? 12.694 44.348 -24.733 1.00 28.16 215 ASP A C 1
ATOM 1620 O O . ASP A 1 215 ? 11.553 43.963 -24.984 1.00 28.16 215 ASP A O 1
ATOM 1624 N N . ALA A 1 216 ? 13.325 44.027 -23.606 1.00 31.06 216 ALA A N 1
ATOM 1625 C CA . ALA A 1 216 ? 12.670 43.439 -22.453 1.00 31.06 216 ALA A CA 1
ATOM 1626 C C . ALA A 1 216 ? 12.092 44.568 -21.586 1.00 31.06 216 ALA A C 1
ATOM 1628 O O . ALA A 1 216 ? 12.868 45.363 -21.050 1.00 31.06 216 ALA A O 1
ATOM 1629 N N . PRO A 1 217 ? 10.767 44.640 -21.371 1.00 30.83 217 PRO A N 1
ATOM 1630 C CA . PRO A 1 217 ? 10.225 45.333 -20.218 1.00 30.83 217 PRO A CA 1
ATOM 1631 C C . PRO A 1 217 ? 10.252 44.398 -18.990 1.00 30.83 217 PRO A C 1
ATOM 1633 O O . PRO A 1 217 ? 10.109 43.178 -19.131 1.00 30.83 217 PRO A O 1
ATOM 1636 N N . PRO A 1 218 ? 10.456 44.934 -17.774 1.00 33.78 218 PRO A N 1
ATOM 1637 C CA . PRO A 1 218 ? 10.508 44.137 -16.556 1.00 33.78 218 PRO A CA 1
ATOM 1638 C C . PRO A 1 218 ? 9.135 43.544 -16.209 1.00 33.78 218 PRO A C 1
ATOM 1640 O O . PRO A 1 218 ? 8.092 44.048 -16.623 1.00 33.78 218 PRO A O 1
ATOM 1643 N N . ALA A 1 219 ? 9.177 42.457 -15.437 1.00 34.97 219 ALA A N 1
ATOM 1644 C CA . ALA A 1 219 ? 8.045 41.644 -14.998 1.00 34.97 219 ALA A CA 1
ATOM 1645 C C . ALA A 1 219 ? 6.797 42.453 -14.582 1.00 34.97 219 ALA A C 1
ATOM 1647 O O . ALA A 1 219 ? 6.930 43.435 -13.843 1.00 34.97 219 ALA A O 1
ATOM 1648 N N . PRO A 1 220 ? 5.573 42.016 -14.951 1.00 33.16 220 PRO A N 1
ATOM 1649 C CA . PRO A 1 220 ? 4.380 42.603 -14.383 1.00 33.16 220 PRO A CA 1
ATOM 1650 C C . PRO A 1 220 ? 4.206 42.114 -12.944 1.00 33.16 220 PRO A C 1
ATOM 1652 O O . PRO A 1 220 ? 4.130 40.925 -12.632 1.00 33.16 220 PRO A O 1
ATOM 1655 N N . VAL A 1 221 ? 4.161 43.111 -12.076 1.00 32.59 221 VAL A N 1
ATOM 1656 C CA . VAL A 1 221 ? 3.752 43.075 -10.681 1.00 32.59 221 VAL A CA 1
ATOM 1657 C C . VAL A 1 221 ? 2.333 42.502 -10.577 1.00 32.59 221 VAL A C 1
ATOM 1659 O O . VAL A 1 221 ? 1.466 42.874 -11.363 1.00 32.59 221 VAL A O 1
ATOM 1662 N N . ALA A 1 222 ? 2.135 41.604 -9.604 1.00 33.62 222 ALA A N 1
ATOM 1663 C CA . ALA A 1 222 ? 0.871 41.118 -9.037 1.00 33.62 222 ALA A CA 1
ATOM 1664 C C . ALA A 1 222 ? -0.416 41.510 -9.799 1.00 33.62 222 ALA A C 1
ATOM 1666 O O . ALA A 1 222 ? -1.080 42.491 -9.463 1.00 33.62 222 ALA A O 1
ATOM 1667 N N . ALA A 1 223 ? -0.800 40.702 -10.790 1.00 28.66 223 ALA A N 1
ATOM 1668 C CA . ALA A 1 223 ? -2.136 40.776 -11.365 1.00 28.66 223 ALA A CA 1
ATOM 1669 C C . ALA A 1 223 ? -3.158 40.233 -10.354 1.00 28.66 223 ALA A C 1
ATOM 1671 O O . ALA A 1 223 ? -2.988 39.144 -9.799 1.00 28.66 223 ALA A O 1
ATOM 1672 N N . ALA A 1 224 ? -4.207 41.018 -10.107 1.00 33.19 224 ALA A N 1
ATOM 1673 C CA . ALA A 1 224 ? -5.375 40.613 -9.341 1.00 33.19 224 ALA A CA 1
ATOM 1674 C C . ALA A 1 224 ? -5.933 39.292 -9.892 1.00 33.19 224 ALA A C 1
ATOM 1676 O O . ALA A 1 224 ? -6.064 39.129 -11.104 1.00 33.19 224 ALA A O 1
ATOM 1677 N N . ILE A 1 225 ? -6.225 38.350 -8.993 1.00 39.47 225 ILE A N 1
ATOM 1678 C CA . ILE A 1 225 ? -6.781 37.040 -9.334 1.00 39.47 225 ILE A CA 1
ATOM 1679 C C . ILE A 1 225 ? -8.108 37.277 -10.056 1.00 39.47 225 ILE A C 1
ATOM 1681 O O . ILE A 1 225 ? -9.045 37.813 -9.466 1.00 39.47 225 ILE A O 1
ATOM 1685 N N . ASP A 1 226 ? -8.172 36.902 -11.331 1.00 42.91 226 ASP A N 1
ATOM 1686 C CA . ASP A 1 226 ? -9.426 36.841 -12.066 1.00 42.91 226 ASP A CA 1
ATOM 1687 C C . ASP A 1 226 ? -10.270 35.717 -11.455 1.00 42.91 226 ASP A C 1
ATOM 1689 O O . ASP A 1 226 ? -9.977 34.531 -11.605 1.00 42.91 226 ASP A O 1
ATOM 1693 N N . LEU A 1 227 ? -11.292 36.108 -10.695 1.00 48.78 227 LEU A N 1
ATOM 1694 C CA . LEU A 1 227 ? -12.202 35.204 -9.990 1.00 48.78 227 LEU A CA 1
ATOM 1695 C C . LEU A 1 227 ? -13.209 34.544 -10.943 1.00 48.78 227 LEU A C 1
ATOM 1697 O O . LEU A 1 227 ? -14.086 33.807 -10.503 1.00 48.78 227 LEU A O 1
ATOM 1701 N N . THR A 1 228 ? -13.128 34.807 -12.254 1.00 50.12 228 THR A N 1
ATOM 1702 C CA . THR A 1 228 ? -14.193 34.425 -13.179 1.00 50.12 228 THR A CA 1
ATOM 1703 C C . THR A 1 228 ? -14.057 33.040 -13.823 1.00 50.12 228 THR A C 1
ATOM 1705 O O . THR A 1 228 ? -14.936 32.632 -14.588 1.00 50.12 228 THR A O 1
ATOM 1708 N N . SER A 1 229 ? -13.028 32.262 -13.509 1.00 62.81 229 SER A N 1
ATOM 1709 C CA . SER A 1 229 ? -12.904 30.879 -13.986 1.00 62.81 229 SER A CA 1
ATOM 1710 C C . SER A 1 229 ? -12.417 29.959 -12.868 1.00 62.81 229 SER A C 1
ATOM 1712 O O . SER A 1 229 ? -11.664 30.420 -12.009 1.00 62.81 229 SER A O 1
ATOM 1714 N N . PRO A 1 230 ? -12.833 28.675 -12.849 1.00 79.38 230 PRO A N 1
ATOM 1715 C CA . PRO A 1 230 ? -12.299 27.710 -11.895 1.00 79.38 230 PRO A CA 1
ATOM 1716 C C . PRO A 1 230 ? -10.771 27.693 -11.965 1.00 79.38 230 PRO A C 1
ATOM 1718 O O . PRO A 1 230 ? -10.201 27.690 -13.061 1.00 79.38 230 PRO A O 1
ATOM 1721 N N . THR A 1 231 ? -10.110 27.694 -10.808 1.00 81.56 231 THR A N 1
ATOM 1722 C CA . THR A 1 231 ? -8.649 27.586 -10.754 1.00 81.56 231 THR A CA 1
ATOM 1723 C C . THR A 1 231 ? -8.192 26.271 -11.387 1.00 81.56 231 THR A C 1
ATOM 1725 O O . THR A 1 231 ? -8.940 25.300 -11.427 1.00 81.56 231 THR A O 1
ATOM 1728 N N . GLN A 1 232 ? -6.967 26.238 -11.909 1.00 78.12 232 GLN A N 1
ATOM 1729 C CA . GLN A 1 232 ? -6.392 25.040 -12.545 1.00 78.12 232 GLN A CA 1
ATOM 1730 C C . GLN A 1 232 ? -4.996 24.713 -11.999 1.00 78.12 232 GLN A C 1
ATOM 1732 O O . GLN A 1 232 ? -4.268 23.924 -12.587 1.00 78.12 232 GLN A O 1
ATOM 1737 N N . THR A 1 233 ? -4.590 25.366 -10.905 1.00 75.00 233 THR A N 1
ATOM 1738 C CA . THR A 1 233 ? -3.300 25.137 -10.249 1.00 75.00 233 THR A CA 1
ATOM 1739 C C . THR A 1 233 ? -3.453 25.210 -8.736 1.00 75.00 233 THR A C 1
ATOM 1741 O O . THR A 1 233 ? -4.187 26.057 -8.212 1.00 75.00 233 THR A O 1
ATOM 1744 N N . ALA A 1 234 ? -2.718 24.356 -8.023 1.00 71.94 234 ALA A N 1
ATOM 1745 C CA . ALA A 1 234 ? -2.716 24.320 -6.560 1.00 71.94 234 ALA A CA 1
ATOM 1746 C C . ALA A 1 234 ? -2.369 25.679 -5.917 1.00 71.94 234 ALA A C 1
ATOM 1748 O O . ALA A 1 234 ? -2.968 26.064 -4.915 1.00 71.94 234 ALA A O 1
ATOM 1749 N N . ASP A 1 235 ? -1.459 26.442 -6.526 1.00 69.25 235 ASP A N 1
ATOM 1750 C CA . ASP A 1 235 ? -1.049 27.774 -6.065 1.00 69.25 235 ASP A CA 1
ATOM 1751 C C . ASP A 1 235 ? -2.186 28.805 -6.150 1.00 69.25 235 ASP A C 1
ATOM 1753 O O . ASP A 1 235 ? -2.394 29.601 -5.229 1.00 69.25 235 ASP A O 1
ATOM 1757 N N . ALA A 1 236 ? -2.946 28.792 -7.248 1.00 72.44 236 ALA A N 1
ATOM 1758 C CA . ALA A 1 236 ? -4.109 29.658 -7.414 1.00 72.44 236 ALA A CA 1
ATOM 1759 C C . ALA A 1 236 ? -5.247 29.238 -6.475 1.00 72.44 236 ALA A C 1
ATOM 1761 O O . ALA A 1 236 ? -5.866 30.099 -5.847 1.00 72.44 236 ALA A O 1
ATOM 1762 N N . ALA A 1 237 ? -5.465 27.930 -6.311 1.00 78.38 237 ALA A N 1
ATOM 1763 C CA . ALA A 1 237 ? -6.449 27.386 -5.381 1.00 78.38 237 ALA A CA 1
ATOM 1764 C C . ALA A 1 237 ? -6.135 27.759 -3.926 1.00 78.38 237 ALA A C 1
ATOM 1766 O O . ALA A 1 237 ? -7.017 28.207 -3.196 1.00 78.38 237 ALA A O 1
ATOM 1767 N N . ALA A 1 238 ? -4.870 27.656 -3.510 1.00 74.00 238 ALA A N 1
ATOM 1768 C CA . ALA A 1 238 ? -4.430 28.034 -2.171 1.00 74.00 238 ALA A CA 1
ATOM 1769 C C . ALA A 1 238 ? -4.617 29.536 -1.910 1.00 74.00 238 ALA A C 1
ATOM 1771 O O . ALA A 1 238 ? -5.120 29.918 -0.853 1.00 74.00 238 ALA A O 1
ATOM 1772 N N . ARG A 1 239 ? -4.277 30.396 -2.881 1.00 75.00 239 ARG A N 1
ATOM 1773 C CA . ARG A 1 239 ? -4.488 31.852 -2.775 1.00 75.00 239 ARG A CA 1
ATOM 1774 C C . ARG A 1 239 ? -5.974 32.223 -2.740 1.00 75.00 239 ARG A C 1
ATOM 1776 O O . ARG A 1 239 ? -6.350 33.089 -1.955 1.00 75.00 239 ARG A O 1
ATOM 1783 N N . PHE A 1 240 ? -6.814 31.547 -3.525 1.00 80.88 240 PHE A N 1
ATOM 1784 C CA . PHE A 1 240 ? -8.271 31.719 -3.521 1.00 80.88 240 PHE A CA 1
ATOM 1785 C C . PHE A 1 240 ? -8.901 31.271 -2.193 1.00 80.88 240 PHE A C 1
ATOM 1787 O O . PHE A 1 240 ? -9.668 32.000 -1.569 1.00 80.88 240 PHE A O 1
ATOM 1794 N N . LEU A 1 241 ? -8.532 30.092 -1.694 1.00 80.00 241 LEU A N 1
ATOM 1795 C CA . LEU A 1 241 ? -9.027 29.606 -0.408 1.00 80.00 241 LEU A CA 1
ATOM 1796 C C . LEU A 1 241 ? -8.528 30.473 0.750 1.00 80.00 241 LEU A C 1
ATOM 1798 O O . LEU A 1 241 ? -9.260 30.668 1.719 1.00 80.00 241 LEU A O 1
ATOM 1802 N N . ALA A 1 242 ? -7.319 31.031 0.661 1.00 76.38 242 ALA A N 1
ATOM 1803 C CA . ALA A 1 242 ? -6.791 31.970 1.645 1.00 76.38 242 ALA A CA 1
ATOM 1804 C C . ALA A 1 242 ? -7.540 33.312 1.641 1.00 76.38 242 ALA A C 1
ATOM 1806 O O . ALA A 1 242 ? -7.760 33.863 2.719 1.00 76.38 242 ALA A O 1
ATOM 1807 N N . SER A 1 243 ? -7.979 33.803 0.475 1.00 78.81 243 SER A N 1
ATOM 1808 C CA . SER A 1 243 ? -8.702 35.076 0.354 1.00 78.81 243 SER A CA 1
ATOM 1809 C C . SER A 1 243 ? -10.163 35.012 0.814 1.00 78.81 243 SER A C 1
ATOM 1811 O O . SER A 1 243 ? -10.739 36.050 1.139 1.00 78.81 243 SER A O 1
ATOM 1813 N N . LEU A 1 244 ? -10.763 33.818 0.903 1.00 79.81 244 LEU A N 1
ATOM 1814 C CA . LEU A 1 244 ? -12.131 33.651 1.400 1.00 79.81 244 LEU A CA 1
ATOM 1815 C C . LEU A 1 244 ? -12.248 33.937 2.912 1.00 79.81 244 LEU A C 1
ATOM 1817 O O . LEU A 1 244 ? -11.433 33.437 3.699 1.00 79.81 244 LEU A O 1
ATOM 1821 N N . PRO A 1 245 ? -13.291 34.660 3.362 1.00 77.44 245 PRO A N 1
ATOM 1822 C CA . PRO A 1 245 ? -13.569 34.831 4.786 1.00 77.44 245 PRO A CA 1
ATOM 1823 C C . PRO A 1 245 ? -13.929 33.491 5.452 1.00 77.44 245 PRO A C 1
ATOM 1825 O O . PRO A 1 245 ? -14.366 32.546 4.791 1.00 77.44 245 PRO A O 1
ATOM 1828 N N . ALA A 1 246 ? -13.749 33.387 6.773 1.00 72.38 246 ALA A N 1
ATOM 1829 C CA . ALA A 1 246 ? -14.186 32.212 7.533 1.00 72.38 246 ALA A CA 1
ATOM 1830 C C . ALA A 1 246 ? -15.714 32.043 7.413 1.00 72.38 246 ALA A C 1
ATOM 1832 O O . ALA A 1 246 ? -16.455 33.002 7.617 1.00 72.38 246 ALA A O 1
ATOM 1833 N N . GLY A 1 247 ? -16.176 30.845 7.045 1.00 72.94 247 GLY A N 1
ATOM 1834 C CA . GLY A 1 247 ? -17.575 30.580 6.687 1.00 72.94 247 GLY A CA 1
ATOM 1835 C C . GLY A 1 247 ? -17.947 30.911 5.233 1.00 72.94 247 GLY A C 1
ATOM 1836 O O . GLY A 1 247 ? -19.093 30.703 4.848 1.00 72.94 247 GLY A O 1
ATOM 1837 N N . GLY A 1 248 ? -17.007 31.402 4.414 1.00 80.88 248 GLY A N 1
ATOM 1838 C CA . GLY A 1 248 ? -17.244 31.720 3.004 1.00 80.88 248 GLY A CA 1
ATOM 1839 C C . GLY A 1 248 ? -17.582 30.484 2.165 1.00 80.88 248 GLY A C 1
ATOM 1840 O O . GLY A 1 248 ? -16.947 29.436 2.303 1.00 80.88 248 GLY A O 1
ATOM 1841 N N . GLU A 1 249 ? -18.586 30.605 1.298 1.00 85.06 249 GLU A N 1
ATOM 1842 C CA . GLU A 1 249 ? -18.996 29.538 0.382 1.00 85.06 249 GLU A CA 1
ATOM 1843 C C . GLU A 1 249 ? -18.085 29.495 -0.849 1.00 85.06 249 GLU A C 1
ATOM 1845 O O . GLU A 1 249 ? -17.705 30.531 -1.389 1.00 85.06 249 GLU A O 1
ATOM 1850 N N . TYR A 1 250 ? -17.749 28.293 -1.304 1.00 89.38 250 TYR A N 1
ATOM 1851 C CA . TYR A 1 250 ? -16.987 28.056 -2.527 1.00 89.38 250 TYR A CA 1
ATOM 1852 C C . TYR A 1 250 ? -17.407 26.734 -3.164 1.00 89.38 250 TYR A C 1
ATOM 1854 O O . TYR A 1 250 ? -18.094 25.926 -2.550 1.00 89.38 250 TYR A O 1
ATOM 1862 N N . TYR A 1 251 ? -17.007 26.496 -4.402 1.00 88.81 251 TYR A N 1
ATOM 1863 C CA . TYR A 1 251 ? -17.267 25.270 -5.141 1.00 88.81 251 TYR A CA 1
ATOM 1864 C C . TYR A 1 251 ? -15.930 24.598 -5.429 1.00 88.81 251 TYR A C 1
ATOM 1866 O O . TYR A 1 251 ? -14.989 25.272 -5.834 1.00 88.81 251 TYR A O 1
ATOM 1874 N N . ILE A 1 252 ? -15.832 23.292 -5.200 1.00 90.25 252 ILE A N 1
ATOM 1875 C CA . ILE A 1 252 ? -14.610 22.509 -5.422 1.00 90.25 252 ILE A CA 1
ATOM 1876 C C . ILE A 1 252 ? -14.925 21.257 -6.226 1.00 90.25 252 ILE A C 1
ATOM 1878 O O . ILE A 1 252 ? -16.000 20.664 -6.078 1.00 90.25 252 ILE A O 1
ATOM 1882 N N . CYS A 1 253 ? -13.995 20.844 -7.080 1.00 86.69 253 CYS A N 1
ATOM 1883 C CA . CYS A 1 253 ? -14.137 19.581 -7.779 1.00 86.69 253 CYS A CA 1
ATOM 1884 C C . CYS A 1 253 ? -13.937 18.398 -6.807 1.00 86.69 253 CYS A C 1
ATOM 1886 O O . CYS A 1 253 ? -12.970 18.401 -6.046 1.00 86.69 253 CYS A O 1
ATOM 1888 N N . PRO A 1 254 ? -14.801 17.361 -6.821 1.00 82.50 254 PRO A N 1
ATOM 1889 C CA . PRO A 1 254 ? -14.611 16.163 -5.997 1.00 82.50 254 PRO A CA 1
ATOM 1890 C C . PRO A 1 254 ? -13.342 15.368 -6.321 1.00 82.50 254 PRO A C 1
ATOM 1892 O O . PRO A 1 254 ? -12.904 14.585 -5.480 1.00 82.50 254 PRO A O 1
ATOM 1895 N N . MET A 1 255 ? -12.795 15.533 -7.531 1.00 80.44 255 MET A N 1
ATOM 1896 C CA . MET A 1 255 ? -11.638 14.777 -8.018 1.00 80.44 255 MET A CA 1
ATOM 1897 C C . MET A 1 255 ? -10.345 15.601 -8.071 1.00 80.44 255 MET A C 1
ATOM 1899 O O . MET A 1 255 ? -9.289 15.071 -7.739 1.00 80.44 255 MET A O 1
ATOM 1903 N N . GLU A 1 256 ? -10.409 16.896 -8.394 1.00 86.62 256 GLU A N 1
ATOM 1904 C CA . GLU A 1 256 ? -9.227 17.767 -8.460 1.00 86.62 256 GLU A CA 1
ATOM 1905 C C . GLU A 1 256 ? -9.289 18.883 -7.412 1.00 86.62 256 GLU A C 1
ATOM 1907 O O . GLU A 1 256 ? -9.959 19.901 -7.588 1.00 86.62 256 GLU A O 1
ATOM 1912 N N . ALA A 1 257 ? -8.538 18.721 -6.320 1.00 78.69 257 ALA A N 1
ATOM 1913 C CA . ALA A 1 257 ? -8.528 19.671 -5.203 1.00 78.69 257 ALA A CA 1
ATOM 1914 C C . ALA A 1 257 ? -7.990 21.073 -5.571 1.00 78.69 257 ALA A C 1
ATOM 1916 O O . ALA A 1 257 ? -8.222 22.036 -4.842 1.00 78.69 257 ALA A O 1
ATOM 1917 N N . GLU A 1 258 ? -7.289 21.197 -6.701 1.00 84.88 258 GLU A N 1
ATOM 1918 C CA . GLU A 1 258 ? -6.777 22.461 -7.244 1.00 84.88 258 GLU A CA 1
ATOM 1919 C C . GLU A 1 258 ? -7.792 23.243 -8.093 1.00 84.88 258 GLU A C 1
ATOM 1921 O O . GLU A 1 258 ? -7.497 24.352 -8.547 1.00 84.88 258 GLU A O 1
ATOM 1926 N N . VAL A 1 259 ? -8.995 22.694 -8.278 1.00 87.06 259 VAL A N 1
ATOM 1927 C CA . VAL A 1 259 ? -10.097 23.342 -8.990 1.00 87.06 259 VAL A CA 1
ATOM 1928 C C . VAL A 1 259 ? -11.127 23.836 -7.985 1.00 87.06 259 VAL A C 1
ATOM 1930 O O . VAL A 1 259 ? -12.005 23.094 -7.539 1.00 87.06 259 VAL A O 1
ATOM 1933 N N . VAL A 1 260 ? -11.021 25.120 -7.649 1.00 84.75 260 VAL A N 1
ATOM 1934 C CA . VAL A 1 260 ? -11.957 25.848 -6.791 1.00 84.75 260 VAL A CA 1
ATOM 1935 C C . VAL A 1 260 ? -12.527 27.061 -7.526 1.00 84.75 260 VAL A C 1
ATOM 1937 O O . VAL A 1 260 ? -11.885 27.642 -8.401 1.00 84.75 260 VAL A O 1
ATOM 1940 N N . SER A 1 261 ? -13.762 27.429 -7.201 1.00 85.62 261 SER A N 1
ATOM 1941 C CA . SER A 1 261 ? -14.471 28.568 -7.789 1.00 85.62 261 SER A CA 1
ATOM 1942 C C . SER A 1 261 ? -15.411 29.206 -6.766 1.00 85.62 261 SER A C 1
ATOM 1944 O O . SER A 1 261 ? -15.825 28.568 -5.799 1.00 85.62 261 SER A O 1
ATOM 1946 N N . ASP A 1 262 ? -15.772 30.468 -6.971 1.00 86.50 262 ASP A N 1
ATOM 1947 C CA . ASP A 1 262 ? -16.775 31.189 -6.180 1.00 86.50 262 ASP A CA 1
ATOM 1948 C C . ASP A 1 262 ? -18.218 30.899 -6.637 1.00 86.50 262 ASP A C 1
ATOM 1950 O O . ASP A 1 262 ? -19.177 31.258 -5.950 1.00 86.50 262 ASP A O 1
ATOM 1954 N N . ARG A 1 263 ? -18.392 30.195 -7.763 1.00 80.94 263 ARG A N 1
ATOM 1955 C CA . ARG A 1 263 ? -19.698 29.900 -8.362 1.00 80.94 263 ARG A CA 1
ATOM 1956 C C . ARG A 1 263 ? -19.809 28.474 -8.918 1.00 80.94 263 ARG A C 1
ATOM 1958 O O . ARG A 1 263 ? -18.792 27.828 -9.166 1.00 80.94 263 ARG A O 1
ATOM 1965 N N . PRO A 1 264 ? -21.037 27.978 -9.166 1.00 85.94 264 PRO A N 1
ATOM 1966 C CA . PRO A 1 264 ? -21.236 26.700 -9.836 1.00 85.94 264 PRO A CA 1
ATOM 1967 C C . PRO A 1 264 ? -20.632 26.720 -11.244 1.00 85.94 264 PRO A C 1
ATOM 1969 O O . PRO A 1 264 ? -20.898 27.628 -12.031 1.00 85.94 264 PRO A O 1
ATOM 1972 N N . ALA A 1 265 ? -19.855 25.695 -11.564 1.00 85.25 265 ALA A N 1
ATOM 1973 C CA . ALA A 1 265 ? -19.322 25.431 -12.892 1.00 85.25 265 ALA A CA 1
ATOM 1974 C C . ALA A 1 265 ? -19.088 23.921 -13.035 1.00 85.25 265 ALA A C 1
ATOM 1976 O O . ALA A 1 265 ? -19.230 23.175 -12.061 1.00 85.25 265 ALA A O 1
ATOM 1977 N N . ASP A 1 266 ? -18.718 23.480 -14.231 1.00 87.56 266 ASP A N 1
ATOM 1978 C CA . ASP A 1 266 ? -18.177 22.142 -14.440 1.00 87.56 266 ASP A CA 1
ATOM 1979 C C . ASP A 1 266 ? -16.637 22.230 -14.429 1.00 87.56 266 ASP A C 1
ATOM 1981 O O . ASP A 1 266 ? -16.051 23.230 -14.854 1.00 87.56 266 ASP A O 1
ATOM 1985 N N . CYS A 1 267 ? -15.975 21.222 -13.865 1.00 79.00 267 CYS A N 1
ATOM 1986 C CA . CYS A 1 267 ? -14.526 21.167 -13.734 1.00 79.00 267 CYS A CA 1
ATOM 1987 C C . CYS A 1 267 ? -13.881 21.131 -15.130 1.00 79.00 267 CYS A C 1
ATOM 1989 O O . CYS A 1 267 ? -14.210 20.240 -15.912 1.00 79.00 267 CYS A O 1
ATOM 1991 N N . PRO A 1 268 ? -12.932 22.026 -15.455 1.00 80.69 268 PRO A N 1
ATOM 1992 C CA . PRO A 1 268 ? -12.264 22.022 -16.756 1.00 80.69 268 PRO A CA 1
ATOM 1993 C C . PRO A 1 268 ? -11.286 20.848 -16.931 1.00 80.69 268 PRO A C 1
ATOM 1995 O O . PRO A 1 268 ? -10.849 20.598 -18.049 1.00 80.69 268 PRO A O 1
ATOM 1998 N N . ILE A 1 269 ? -10.939 20.141 -15.845 1.00 78.19 269 ILE A N 1
ATOM 1999 C CA . ILE A 1 269 ? -10.012 19.001 -15.869 1.00 78.19 269 ILE A CA 1
ATOM 2000 C C . ILE A 1 269 ? -10.769 17.682 -16.085 1.00 78.19 269 ILE A C 1
ATOM 2002 O O . ILE A 1 269 ? -10.449 16.947 -17.014 1.00 78.19 269 ILE A O 1
ATOM 2006 N N . CYS A 1 270 ? -11.791 17.386 -15.271 1.00 78.62 270 CYS A N 1
ATOM 2007 C CA . CYS A 1 270 ? -12.536 16.118 -15.352 1.00 78.62 270 CYS A CA 1
ATOM 2008 C C . CYS A 1 270 ? -13.968 16.227 -15.898 1.00 78.62 270 CYS A C 1
ATOM 2010 O O . CYS A 1 270 ? -14.620 15.207 -16.107 1.00 78.62 270 CYS A O 1
ATOM 2012 N N . GLY A 1 271 ? -14.502 17.437 -16.088 1.00 81.31 271 GLY A N 1
ATOM 2013 C CA . GLY A 1 271 ? -15.865 17.666 -16.579 1.00 81.31 271 GLY A CA 1
ATOM 2014 C C . GLY A 1 271 ? -16.987 17.500 -15.544 1.00 81.31 271 GLY A C 1
ATOM 2015 O O . GLY A 1 271 ? -18.152 17.701 -15.882 1.00 81.31 271 GLY A O 1
ATOM 2016 N N . MET A 1 272 ? -16.692 17.149 -14.286 1.00 83.38 272 MET A N 1
ATOM 2017 C CA . MET A 1 272 ? -17.716 17.005 -13.239 1.00 83.38 272 MET A CA 1
ATOM 2018 C C . MET A 1 272 ? -18.195 18.351 -12.690 1.00 83.38 272 MET A C 1
ATOM 2020 O O . MET A 1 272 ? -17.418 19.292 -12.558 1.00 83.38 272 MET A O 1
ATOM 2024 N N . ARG A 1 273 ? -19.459 18.428 -12.263 1.00 87.69 273 ARG A N 1
ATOM 2025 C CA . ARG A 1 273 ? -20.001 19.634 -11.625 1.00 87.69 273 ARG A CA 1
ATOM 2026 C C . ARG A 1 273 ? -19.329 19.910 -10.282 1.00 87.69 273 ARG A C 1
ATOM 2028 O O . ARG A 1 273 ? -19.289 19.034 -9.417 1.00 87.69 273 ARG A O 1
ATOM 2035 N N . LEU A 1 274 ? -18.849 21.137 -10.091 1.00 88.12 274 LEU A N 1
ATOM 2036 C CA . LEU A 1 274 ? -18.224 21.551 -8.839 1.00 88.12 274 LEU A CA 1
ATOM 2037 C C . LEU A 1 274 ? -19.236 21.488 -7.688 1.00 88.12 274 LEU A C 1
ATOM 2039 O O . LEU A 1 274 ? -20.386 21.921 -7.807 1.00 88.12 274 LEU A O 1
ATOM 2043 N N . VAL A 1 275 ? -18.789 20.960 -6.552 1.00 87.81 275 VAL A N 1
ATOM 2044 C CA . VAL A 1 275 ? -19.620 20.741 -5.370 1.00 87.81 275 VAL A CA 1
ATOM 2045 C C . VAL A 1 275 ? -19.416 21.884 -4.389 1.00 87.81 275 VAL A C 1
ATOM 2047 O O . VAL A 1 275 ? -18.290 22.230 -4.034 1.00 87.81 275 VAL A O 1
ATOM 2050 N N . LYS A 1 276 ? -20.526 22.461 -3.928 1.00 91.31 276 LYS A N 1
ATOM 2051 C CA . LYS A 1 276 ? -20.529 23.564 -2.967 1.00 91.31 276 LYS A CA 1
ATOM 2052 C C . LYS A 1 276 ? -19.977 23.118 -1.607 1.00 91.31 276 LYS A C 1
ATOM 2054 O O . LYS A 1 276 ? -20.364 22.078 -1.075 1.00 91.31 276 LYS A O 1
ATOM 2059 N N . ARG A 1 277 ? -19.102 23.929 -1.025 1.00 89.62 277 ARG A N 1
ATOM 2060 C CA . ARG A 1 277 ? -18.465 23.781 0.286 1.00 89.62 277 ARG A CA 1
ATOM 2061 C C . ARG A 1 277 ? -18.436 25.130 1.001 1.00 89.62 277 ARG A C 1
ATOM 2063 O O . ARG A 1 277 ? -18.613 26.180 0.394 1.00 89.62 277 ARG A O 1
ATOM 2070 N N . GLN A 1 278 ? -18.212 25.091 2.306 1.00 84.38 278 GLN A N 1
ATOM 2071 C CA . GLN A 1 278 ? -18.000 26.272 3.138 1.00 84.38 278 GLN A CA 1
ATOM 2072 C C . GLN A 1 278 ? -16.617 26.178 3.773 1.00 84.38 278 GLN A C 1
ATOM 2074 O O . GLN A 1 278 ? -16.208 25.103 4.220 1.00 84.38 278 GLN A O 1
ATOM 2079 N N . LYS A 1 279 ? -15.869 27.284 3.777 1.00 74.56 279 LYS A N 1
ATOM 2080 C CA . LYS A 1 279 ? -14.559 27.361 4.427 1.00 74.56 279 LYS A CA 1
ATOM 2081 C C . LYS A 1 279 ? -14.776 27.242 5.930 1.00 74.56 279 LYS A C 1
ATOM 2083 O O . LYS A 1 279 ? -15.308 28.162 6.550 1.00 74.56 279 LYS A O 1
ATOM 2088 N N . ALA A 1 280 ? -14.384 26.103 6.494 1.00 59.03 280 ALA A N 1
ATOM 2089 C CA . ALA A 1 280 ? -14.537 25.833 7.914 1.00 59.03 280 ALA A CA 1
ATOM 2090 C C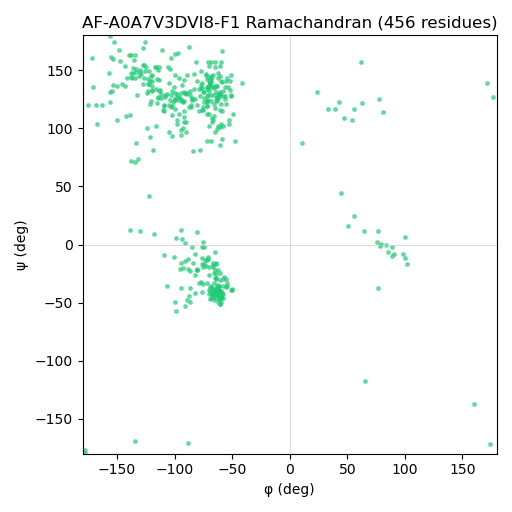 . ALA A 1 280 ? -13.852 26.932 8.742 1.00 59.03 280 ALA A C 1
ATOM 2092 O O . ALA A 1 280 ? -12.680 27.250 8.525 1.00 59.03 280 ALA A O 1
ATOM 2093 N N . ALA A 1 281 ? -14.585 27.515 9.692 1.00 44.88 281 ALA A N 1
ATOM 2094 C CA . ALA A 1 281 ? -13.947 28.166 10.827 1.00 44.88 281 ALA A CA 1
ATOM 2095 C C . ALA A 1 281 ? -13.206 27.065 11.593 1.00 44.88 281 ALA A C 1
ATOM 2097 O O . ALA A 1 281 ? -13.765 25.987 11.781 1.00 44.88 281 ALA A O 1
ATOM 2098 N N . ALA A 1 282 ? -11.940 27.290 11.939 1.00 38.12 282 ALA A N 1
ATOM 2099 C CA . ALA A 1 282 ? -11.085 26.254 12.506 1.00 38.12 282 ALA A CA 1
ATOM 2100 C C . ALA A 1 282 ? -11.737 25.577 13.731 1.00 38.12 282 ALA A C 1
ATOM 2102 O O . ALA A 1 282 ? -11.766 26.165 14.808 1.00 38.12 282 ALA A O 1
ATOM 2103 N N . ALA A 1 283 ? -12.246 24.355 13.531 1.00 25.97 283 ALA A N 1
ATOM 2104 C CA . ALA A 1 283 ? -12.510 23.321 14.530 1.00 25.97 283 ALA A CA 1
ATOM 2105 C C . ALA A 1 283 ? -12.821 21.973 13.835 1.00 25.97 283 ALA A C 1
ATOM 2107 O O . ALA A 1 283 ? -13.742 21.873 13.030 1.00 25.97 283 ALA A O 1
ATOM 2108 N N . GLU A 1 284 ? -11.973 20.988 14.145 1.00 24.38 284 GLU A N 1
ATOM 2109 C CA . GLU A 1 284 ? -12.220 19.558 14.415 1.00 24.38 284 GLU A CA 1
ATOM 2110 C C . GLU A 1 284 ? -13.189 18.701 13.562 1.00 24.38 284 GLU A C 1
ATOM 2112 O O . GLU A 1 284 ? -14.388 18.926 13.477 1.00 24.38 284 GLU A O 1
ATOM 2117 N N . SER A 1 285 ? -12.593 17.620 13.027 1.00 27.31 285 SER A N 1
ATOM 2118 C CA . SER A 1 285 ? -13.071 16.232 12.850 1.00 27.31 285 SER A CA 1
ATOM 2119 C C . SER A 1 285 ? -14.574 15.913 12.785 1.00 27.31 285 SER A C 1
ATOM 2121 O O . SER A 1 285 ? -15.291 16.180 13.741 1.00 27.31 285 SER A O 1
ATOM 2123 N N . GLN A 1 286 ? -14.976 15.122 11.775 1.00 26.27 286 GLN A N 1
ATOM 2124 C CA . GLN A 1 286 ? -15.723 13.846 11.904 1.00 26.27 286 GLN A CA 1
ATOM 2125 C C . GLN A 1 286 ? -16.190 13.327 10.529 1.00 26.27 286 GLN A C 1
ATOM 2127 O O . GLN A 1 286 ? -16.640 14.092 9.679 1.00 26.27 286 GLN A O 1
ATOM 2132 N N . GLY A 1 287 ? -16.077 12.012 10.322 1.00 26.55 287 GLY A N 1
ATOM 2133 C CA . GLY A 1 287 ? -16.708 11.276 9.223 1.00 26.55 287 GLY A CA 1
ATOM 2134 C C . GLY A 1 287 ? -17.993 10.562 9.662 1.00 26.55 287 GLY A C 1
ATOM 2135 O O . GLY A 1 287 ? -18.210 10.385 10.855 1.00 26.55 287 GLY A O 1
ATOM 2136 N N . ALA A 1 288 ? -18.813 10.142 8.692 1.00 26.58 288 ALA A N 1
ATOM 2137 C CA . ALA A 1 288 ? -19.857 9.100 8.771 1.00 26.58 288 ALA A CA 1
ATOM 2138 C C . ALA A 1 288 ? -20.443 8.908 7.347 1.00 26.58 288 ALA A C 1
ATOM 2140 O O . ALA A 1 288 ? -20.723 9.897 6.678 1.00 26.58 288 ALA A O 1
ATOM 2141 N N . HIS A 1 289 ? -20.385 7.722 6.726 1.00 26.09 289 HIS A N 1
ATOM 2142 C CA . HIS A 1 289 ? -21.246 6.525 6.859 1.00 26.09 289 HIS A CA 1
ATOM 2143 C C . HIS A 1 289 ? -22.620 6.592 6.153 1.00 26.09 289 HIS A C 1
ATOM 2145 O O . HIS A 1 289 ? -23.429 7.457 6.459 1.00 26.09 289 HIS A O 1
ATOM 2151 N N . ALA A 1 290 ? -22.886 5.593 5.294 1.00 25.66 290 ALA A N 1
ATOM 2152 C CA . ALA A 1 290 ? -24.191 4.962 5.002 1.00 25.66 290 ALA A CA 1
ATOM 2153 C C . ALA A 1 290 ? -23.910 3.661 4.197 1.00 25.66 290 ALA A C 1
ATOM 2155 O O . ALA A 1 290 ? -23.288 3.741 3.143 1.00 25.66 290 ALA A O 1
ATOM 2156 N N . THR A 1 291 ? -23.975 2.444 4.759 1.00 25.98 291 THR A N 1
ATOM 2157 C CA . THR A 1 291 ? -25.129 1.537 5.010 1.00 25.98 291 THR A CA 1
ATOM 2158 C C . THR A 1 291 ? -25.865 1.040 3.762 1.00 25.98 291 THR A C 1
ATOM 2160 O O . THR A 1 291 ? -26.448 1.855 3.058 1.00 25.98 291 THR A O 1
ATOM 2163 N N . HIS A 1 292 ? -25.933 -0.289 3.581 1.00 28.34 292 HIS A N 1
ATOM 2164 C CA . HIS A 1 292 ? -27.174 -1.027 3.290 1.00 28.34 292 HIS A CA 1
ATOM 2165 C C . HIS A 1 292 ? -27.018 -2.545 3.555 1.00 28.34 292 HIS A C 1
ATOM 2167 O O . HIS A 1 292 ? -26.180 -3.212 2.953 1.00 28.34 292 HIS A O 1
ATOM 2173 N N . ASP A 1 293 ? -27.854 -3.043 4.473 1.00 24.69 293 ASP A N 1
ATOM 2174 C CA . ASP A 1 293 ? -28.340 -4.427 4.663 1.00 24.69 293 ASP A CA 1
ATOM 2175 C C . ASP A 1 293 ? -29.074 -4.941 3.400 1.00 24.69 293 ASP A C 1
ATOM 2177 O O . ASP A 1 293 ? -29.507 -4.125 2.592 1.00 24.69 293 ASP A O 1
ATOM 2181 N N . ALA A 1 294 ? -29.403 -6.211 3.136 1.00 25.55 294 ALA A N 1
ATOM 2182 C CA . ALA A 1 294 ? -29.142 -7.566 3.640 1.00 25.55 294 ALA A CA 1
ATOM 2183 C C . ALA A 1 294 ? -29.777 -8.528 2.598 1.00 25.55 294 ALA A C 1
ATOM 2185 O O . ALA A 1 294 ? -30.669 -8.099 1.874 1.00 25.55 294 ALA A O 1
ATOM 2186 N N . HIS A 1 295 ? -29.391 -9.813 2.540 1.00 26.92 295 HIS A N 1
ATOM 2187 C CA . HIS A 1 295 ? -30.329 -10.952 2.433 1.00 26.92 295 HIS A CA 1
ATOM 2188 C C . HIS A 1 295 ? -29.615 -12.308 2.603 1.00 26.92 295 HIS A C 1
ATOM 2190 O O . HIS A 1 295 ? -28.539 -12.556 2.065 1.00 26.92 295 HIS A O 1
ATOM 2196 N N . ALA A 1 296 ? -30.262 -13.163 3.399 1.00 25.41 296 ALA A N 1
ATOM 2197 C CA . ALA A 1 296 ? -29.862 -14.487 3.869 1.00 25.41 296 ALA A CA 1
ATOM 2198 C C . ALA A 1 296 ? -30.023 -15.578 2.780 1.00 25.41 296 ALA A C 1
ATOM 2200 O O . ALA A 1 296 ? -30.940 -15.516 1.971 1.00 25.41 296 ALA A O 1
ATOM 2201 N N . ALA A 1 297 ? -29.048 -16.481 2.644 1.00 25.05 297 ALA A N 1
ATOM 2202 C CA . ALA A 1 297 ? -29.012 -17.863 3.159 1.00 25.05 297 ALA A CA 1
ATOM 2203 C C . ALA A 1 297 ? -29.772 -18.924 2.336 1.00 25.05 297 ALA A C 1
ATOM 2205 O O . ALA A 1 297 ? -30.993 -18.967 2.346 1.00 25.05 297 ALA A O 1
ATOM 2206 N N . HIS A 1 298 ? -29.012 -19.866 1.764 1.00 25.88 298 HIS A N 1
ATOM 2207 C CA . HIS A 1 298 ? -29.331 -21.297 1.704 1.00 25.88 298 HIS A CA 1
ATOM 2208 C C . HIS A 1 298 ? -28.023 -22.098 1.545 1.00 25.88 298 HIS A C 1
ATOM 2210 O O . HIS A 1 298 ? -27.197 -21.797 0.690 1.00 25.88 298 HIS A O 1
ATOM 2216 N N . GLY A 1 299 ? -27.850 -23.131 2.365 1.00 22.56 299 GLY A N 1
ATOM 2217 C CA . GLY A 1 299 ? -26.986 -24.289 2.101 1.00 22.56 299 GLY A CA 1
ATOM 2218 C C . GLY A 1 299 ? -27.772 -25.553 2.475 1.00 22.56 299 GLY A C 1
ATOM 2219 O O . GLY A 1 299 ? -28.949 -25.422 2.827 1.00 22.56 299 GLY A O 1
ATOM 2220 N N . PRO A 1 300 ? -27.166 -26.751 2.538 1.00 46.25 300 PRO A N 1
ATOM 2221 C CA . PRO A 1 300 ? -25.897 -27.227 1.965 1.00 46.25 300 PRO A CA 1
ATOM 2222 C C . PRO A 1 300 ? -26.107 -28.511 1.111 1.00 46.25 300 PRO A C 1
ATOM 2224 O O . PRO A 1 300 ? -27.197 -29.060 1.139 1.00 46.25 300 PRO A O 1
ATOM 2227 N N . THR A 1 301 ? -25.077 -29.024 0.413 1.00 25.41 301 THR A N 1
ATOM 2228 C CA . THR A 1 301 ? -24.705 -30.470 0.386 1.00 25.41 301 THR A CA 1
ATOM 2229 C C . THR A 1 301 ? -23.540 -30.789 -0.569 1.00 25.41 301 THR A C 1
ATOM 2231 O O . THR A 1 301 ? -23.614 -30.504 -1.756 1.00 25.41 301 THR A O 1
ATOM 2234 N N . ALA A 1 302 ? -22.535 -31.463 0.004 1.00 24.94 302 ALA A N 1
ATOM 2235 C CA . ALA A 1 302 ? -21.801 -32.651 -0.464 1.00 24.94 302 ALA A CA 1
ATOM 2236 C C . ALA A 1 302 ? -21.091 -32.706 -1.842 1.00 24.94 302 ALA A C 1
ATOM 2238 O O . ALA A 1 302 ? -21.715 -32.777 -2.892 1.00 24.94 302 ALA A O 1
ATOM 2239 N N . ASN A 1 303 ? -19.762 -32.853 -1.737 1.00 26.91 303 ASN A N 1
ATOM 2240 C CA . ASN A 1 303 ? -18.857 -33.802 -2.410 1.00 26.91 303 ASN A CA 1
ATOM 2241 C C . ASN A 1 303 ? -19.074 -34.152 -3.893 1.00 26.91 303 ASN A C 1
ATOM 2243 O O . ASN A 1 303 ? -19.971 -34.921 -4.225 1.00 26.91 303 ASN A O 1
ATOM 2247 N N . ALA A 1 304 ? -18.089 -33.800 -4.724 1.00 25.97 304 ALA A N 1
ATOM 2248 C CA . ALA A 1 304 ? -17.586 -34.696 -5.765 1.00 25.97 304 ALA A CA 1
ATOM 2249 C C . ALA A 1 304 ? -16.128 -34.361 -6.108 1.00 25.97 304 ALA A C 1
ATOM 2251 O O . ALA A 1 304 ? -15.730 -33.200 -6.190 1.00 25.97 304 ALA A O 1
ATOM 2252 N N . GLU A 1 305 ? -15.353 -35.424 -6.249 1.00 23.48 305 GLU A N 1
ATOM 2253 C CA . GLU A 1 305 ? -13.931 -35.476 -6.536 1.00 23.48 305 GLU A CA 1
ATOM 2254 C C . GLU A 1 305 ? -13.602 -35.054 -7.979 1.00 23.48 305 GLU A C 1
ATOM 2256 O O . GLU A 1 305 ? -14.432 -35.138 -8.879 1.00 23.48 305 GLU A O 1
ATOM 2261 N N . ALA A 1 306 ? -12.347 -34.633 -8.152 1.00 25.61 306 ALA A N 1
ATOM 2262 C CA . ALA A 1 306 ? -11.485 -34.808 -9.320 1.00 25.61 306 ALA A CA 1
ATOM 2263 C C . ALA A 1 306 ? -12.110 -34.818 -10.733 1.00 25.61 306 ALA A C 1
ATOM 2265 O O . ALA A 1 306 ? -12.712 -35.792 -11.174 1.00 25.61 306 ALA A O 1
ATOM 2266 N N . SER A 1 307 ? -11.733 -33.827 -11.542 1.00 26.45 307 SER A N 1
ATOM 2267 C CA . SER A 1 307 ? -11.155 -34.136 -12.856 1.00 26.45 307 SER A CA 1
ATOM 2268 C C . SER A 1 307 ? -10.289 -32.987 -13.360 1.00 26.45 307 SER A C 1
ATOM 2270 O O . SER A 1 307 ? -10.717 -31.843 -13.497 1.00 26.45 307 SER A O 1
ATOM 2272 N N . GLU A 1 308 ? -9.033 -33.333 -13.621 1.00 33.03 308 GLU A N 1
ATOM 2273 C CA . GLU A 1 308 ? -8.129 -32.600 -14.488 1.00 33.03 308 GLU A CA 1
ATOM 2274 C C . GLU A 1 308 ? -8.783 -32.430 -15.863 1.00 33.03 308 GLU A C 1
ATOM 2276 O O . GLU A 1 308 ? -9.091 -33.401 -16.552 1.00 33.03 308 GLU A O 1
ATOM 2281 N N . ALA A 1 309 ? -8.955 -31.184 -16.285 1.00 25.00 309 ALA A N 1
ATOM 2282 C CA . ALA A 1 309 ? -9.158 -30.842 -17.681 1.00 25.00 309 ALA A CA 1
ATOM 2283 C C . ALA A 1 309 ? -8.236 -29.669 -17.998 1.00 25.00 309 ALA A C 1
ATOM 2285 O O . ALA A 1 309 ? -8.592 -28.498 -17.883 1.00 25.00 309 ALA A O 1
ATOM 2286 N N . ALA A 1 310 ? -7.009 -30.021 -18.373 1.00 35.19 310 ALA A N 1
ATOM 2287 C CA . ALA A 1 310 ? -6.094 -29.144 -19.073 1.00 35.19 310 ALA A CA 1
ATOM 2288 C C . ALA A 1 310 ? -6.741 -28.706 -20.397 1.00 35.19 310 ALA A C 1
ATOM 2290 O O . ALA A 1 310 ? -6.601 -29.362 -21.428 1.00 35.19 310 ALA A O 1
ATOM 2291 N N . SER A 1 311 ? -7.461 -27.586 -20.387 1.00 29.59 311 SER A N 1
ATOM 2292 C CA . SER A 1 311 ? -7.832 -26.876 -21.607 1.00 29.59 311 SER A CA 1
ATOM 2293 C C . SER A 1 311 ? -6.667 -25.976 -22.008 1.00 29.59 311 SER A C 1
ATOM 2295 O O . SER A 1 311 ? -6.642 -24.779 -21.721 1.00 29.59 311 SER A O 1
ATOM 2297 N N . GLY A 1 312 ? -5.672 -26.590 -22.649 1.00 30.83 312 GLY A N 1
ATOM 2298 C CA . GLY A 1 312 ? -4.632 -25.882 -23.376 1.00 30.83 312 GLY A CA 1
ATOM 2299 C C . GLY A 1 312 ? -5.252 -25.093 -24.525 1.00 30.83 312 GLY A C 1
ATOM 2300 O O . GLY A 1 312 ? -5.574 -25.650 -25.572 1.00 30.83 312 GLY A O 1
ATOM 2301 N N . ALA A 1 313 ? -5.404 -23.784 -24.340 1.00 27.58 313 ALA A N 1
ATOM 2302 C CA . ALA A 1 313 ? -5.456 -22.870 -25.469 1.00 27.58 313 ALA A CA 1
ATOM 2303 C C . ALA A 1 313 ? -4.048 -22.830 -26.091 1.00 27.58 313 ALA A C 1
ATOM 2305 O O . ALA A 1 313 ? -3.067 -22.759 -25.344 1.00 27.58 313 ALA A O 1
ATOM 2306 N N . PRO A 1 314 ? -3.899 -22.891 -27.425 1.00 27.41 314 PRO A N 1
ATOM 2307 C CA . PRO A 1 314 ? -2.585 -22.832 -28.034 1.00 27.41 314 PRO A CA 1
ATOM 2308 C C . PRO A 1 314 ? -2.026 -21.434 -27.779 1.00 27.41 314 PRO A C 1
ATOM 2310 O O . PRO A 1 314 ? -2.477 -20.456 -28.378 1.00 27.41 314 PRO A O 1
ATOM 2313 N N . GLN A 1 315 ? -1.047 -21.330 -26.879 1.00 34.75 315 GLN A N 1
ATOM 2314 C CA . GLN A 1 315 ? -0.181 -20.164 -26.832 1.00 34.75 315 GLN A CA 1
ATOM 2315 C C . GLN A 1 315 ? 0.503 -20.096 -28.195 1.00 34.75 315 GLN A C 1
ATOM 2317 O O . GLN A 1 315 ? 1.388 -20.896 -28.502 1.00 34.75 315 GLN A O 1
ATOM 2322 N N . ARG A 1 316 ? 0.045 -19.183 -29.062 1.00 32.94 316 ARG A N 1
ATOM 2323 C CA . ARG A 1 316 ? 0.844 -18.815 -30.227 1.00 32.94 316 ARG A CA 1
ATOM 2324 C C . ARG A 1 316 ? 2.178 -18.312 -29.677 1.00 32.94 316 ARG A C 1
ATOM 2326 O O . ARG A 1 316 ? 2.147 -17.448 -28.799 1.00 32.94 316 ARG A O 1
ATOM 2333 N N . PRO A 1 317 ? 3.318 -18.835 -30.154 1.00 29.59 317 PRO A N 1
ATOM 2334 C CA . PRO A 1 317 ? 4.610 -18.278 -29.802 1.00 29.59 317 PRO A CA 1
ATOM 2335 C C . PRO A 1 317 ? 4.562 -16.776 -30.064 1.00 29.59 317 PRO A C 1
ATOM 2337 O O . PRO A 1 317 ? 4.140 -16.357 -31.144 1.00 29.59 317 PRO A O 1
ATOM 2340 N N . TYR A 1 318 ? 4.941 -15.979 -29.067 1.00 37.12 318 TYR A N 1
ATOM 2341 C CA . TYR A 1 318 ? 5.252 -14.577 -29.286 1.00 37.12 318 TYR A CA 1
ATOM 2342 C C . TYR A 1 318 ? 6.376 -14.541 -30.324 1.00 37.12 318 TYR A C 1
ATOM 2344 O O . TYR A 1 318 ? 7.516 -14.895 -30.025 1.00 37.12 318 TYR A O 1
ATOM 2352 N N . ASP A 1 319 ? 6.018 -14.229 -31.567 1.00 33.91 319 ASP A N 1
ATOM 2353 C CA . ASP A 1 319 ? 6.956 -14.040 -32.661 1.00 33.91 319 ASP A CA 1
ATOM 2354 C C . ASP A 1 319 ? 7.291 -12.544 -32.723 1.00 33.91 319 ASP A C 1
ATOM 2356 O O . ASP A 1 319 ? 6.495 -11.766 -33.257 1.00 33.91 319 ASP A O 1
ATOM 2360 N N . PRO A 1 320 ? 8.448 -12.110 -32.186 1.00 37.75 320 PRO A N 1
ATOM 2361 C CA . PRO A 1 320 ? 8.865 -10.711 -32.239 1.00 37.75 320 PRO A CA 1
ATOM 2362 C C . PRO A 1 320 ? 9.132 -10.220 -33.673 1.00 37.75 320 PRO A C 1
ATOM 2364 O O . PRO A 1 320 ? 9.381 -9.033 -33.865 1.00 37.75 320 PRO A O 1
ATOM 2367 N N . ASN A 1 321 ? 9.091 -11.113 -34.673 1.00 34.22 321 ASN A N 1
ATOM 2368 C CA . ASN A 1 321 ? 9.338 -10.833 -36.084 1.00 34.22 321 ASN A CA 1
ATOM 2369 C C . ASN A 1 321 ? 8.132 -11.113 -36.993 1.00 34.22 321 ASN A C 1
ATOM 2371 O O . ASN A 1 321 ? 8.284 -11.026 -38.216 1.00 34.22 321 ASN A O 1
ATOM 2375 N N . ALA A 1 322 ? 6.941 -11.404 -36.451 1.00 32.41 322 ALA A N 1
ATOM 2376 C CA . ALA A 1 322 ? 5.726 -11.419 -37.258 1.00 32.41 322 ALA A CA 1
ATOM 2377 C C . ALA A 1 322 ? 5.519 -9.996 -37.785 1.00 32.41 322 ALA A C 1
ATOM 2379 O O . ALA A 1 322 ? 5.094 -9.110 -37.048 1.00 32.41 322 ALA A O 1
ATOM 2380 N N . ALA A 1 323 ? 5.919 -9.773 -39.038 1.00 32.72 323 ALA A N 1
ATOM 2381 C CA . ALA A 1 323 ? 6.015 -8.469 -39.669 1.00 32.72 323 ALA A CA 1
ATOM 2382 C C . ALA A 1 323 ? 4.646 -7.774 -39.702 1.00 32.72 323 ALA A C 1
ATOM 2384 O O . ALA A 1 323 ? 3.913 -7.833 -40.689 1.00 32.72 323 ALA A O 1
ATOM 2385 N N . LEU A 1 324 ? 4.313 -7.082 -38.611 1.00 39.28 324 LEU A N 1
ATOM 2386 C CA . LEU A 1 324 ? 3.425 -5.937 -38.624 1.00 39.28 324 LEU A CA 1
ATOM 2387 C C . LEU A 1 324 ? 4.017 -5.008 -39.675 1.00 39.28 324 LEU A C 1
ATOM 2389 O O . LEU A 1 324 ? 5.086 -4.431 -39.466 1.00 39.28 324 LEU A O 1
ATOM 2393 N N . GLN A 1 325 ? 3.366 -4.909 -40.835 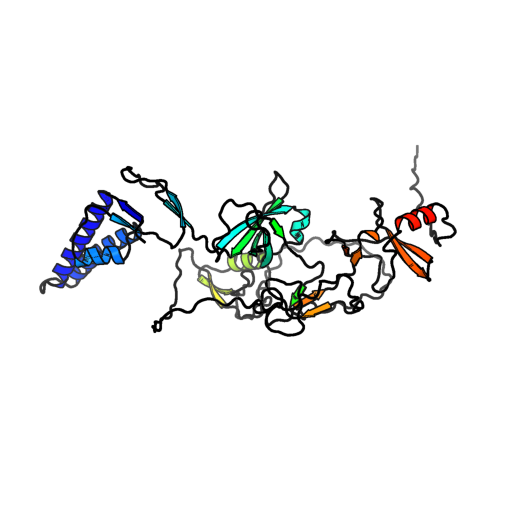1.00 39.50 325 GLN A N 1
ATOM 2394 C CA . GLN A 1 325 ? 3.705 -3.838 -41.758 1.00 39.50 325 GLN A CA 1
ATOM 2395 C C . GLN A 1 325 ? 3.673 -2.539 -40.947 1.00 39.50 325 GLN A C 1
ATOM 2397 O O . GLN A 1 325 ? 2.698 -2.330 -40.215 1.00 39.50 325 GLN A O 1
ATOM 2402 N N . PRO A 1 326 ? 4.738 -1.718 -40.980 1.00 48.66 326 PRO A N 1
ATOM 2403 C CA . PRO A 1 326 ? 4.798 -0.517 -40.168 1.00 48.66 326 PRO A CA 1
ATOM 2404 C C . PRO A 1 326 ? 3.638 0.385 -40.582 1.00 48.66 326 PRO A C 1
ATOM 2406 O O . PRO A 1 326 ? 3.664 1.012 -41.639 1.00 48.66 326 PRO A O 1
ATOM 2409 N N . SER A 1 327 ? 2.578 0.377 -39.773 1.00 54.94 327 SER A N 1
ATOM 2410 C CA . SER A 1 327 ? 1.436 1.257 -39.974 1.00 54.94 327 SER A CA 1
ATOM 2411 C C . SER A 1 327 ? 1.961 2.690 -39.869 1.00 54.94 327 SER A C 1
ATOM 2413 O O . SER A 1 327 ? 2.676 3.029 -38.924 1.00 54.94 327 SER A O 1
ATOM 2415 N N . MET A 1 328 ? 1.672 3.498 -40.890 1.00 59.31 328 MET A N 1
ATOM 2416 C CA . MET A 1 328 ? 2.109 4.897 -40.972 1.00 59.31 328 MET A CA 1
ATOM 2417 C C . MET A 1 328 ? 1.318 5.818 -40.035 1.00 59.31 328 MET A C 1
ATOM 2419 O O . MET A 1 328 ? 1.588 7.015 -39.963 1.00 59.31 328 MET A O 1
ATOM 2423 N N . GLU A 1 329 ? 0.340 5.270 -39.321 1.00 66.00 329 GLU A N 1
ATOM 2424 C CA . GLU A 1 329 ? -0.465 6.014 -38.369 1.00 66.00 329 GLU A CA 1
ATOM 2425 C C . GLU A 1 329 ? 0.389 6.329 -37.142 1.00 66.00 329 GLU A C 1
ATOM 2427 O O . GLU A 1 329 ? 1.012 5.451 -36.546 1.00 66.00 329 GLU A O 1
ATOM 2432 N N . ARG A 1 330 ? 0.424 7.607 -36.759 1.00 71.25 330 ARG A N 1
ATOM 2433 C CA . ARG A 1 330 ? 1.155 8.088 -35.578 1.00 71.25 330 ARG A CA 1
ATOM 2434 C C . ARG A 1 330 ? 0.588 7.532 -34.271 1.00 71.25 330 ARG A C 1
ATOM 2436 O O . ARG A 1 330 ? 1.284 7.506 -33.263 1.00 71.25 330 ARG A O 1
ATOM 2443 N N . TRP A 1 331 ? -0.663 7.093 -34.279 1.00 70.31 331 TRP A N 1
ATOM 2444 C CA . TRP A 1 331 ? -1.392 6.684 -33.091 1.00 70.31 331 TRP A CA 1
ATOM 2445 C C . TRP A 1 331 ? -1.887 5.250 -33.239 1.00 70.31 331 TRP A C 1
ATOM 2447 O O . TRP A 1 331 ? -2.366 4.860 -34.299 1.00 70.31 331 TRP A O 1
ATOM 2457 N N . ALA A 1 332 ? -1.768 4.467 -32.170 1.00 70.50 332 ALA A N 1
ATOM 2458 C CA . ALA A 1 332 ? -2.479 3.208 -32.012 1.00 70.50 332 ALA A CA 1
ATOM 2459 C C . ALA A 1 332 ? -3.644 3.424 -31.042 1.00 70.50 332 ALA A C 1
ATOM 2461 O O . ALA A 1 332 ? -3.436 3.942 -29.944 1.00 70.50 332 ALA A O 1
ATOM 2462 N N . GLU A 1 333 ? -4.850 3.020 -31.434 1.00 77.81 333 GLU A N 1
ATOM 2463 C CA . GLU A 1 333 ? -6.041 3.084 -30.585 1.00 77.81 333 GLU A CA 1
ATOM 2464 C C . GLU A 1 333 ? -6.540 1.683 -30.233 1.00 77.81 333 GLU A C 1
ATOM 2466 O O . GLU A 1 333 ? -6.548 0.779 -31.071 1.00 77.81 333 GLU A O 1
ATOM 2471 N N . GLY A 1 334 ? -7.007 1.509 -28.999 1.00 74.12 334 GLY A N 1
ATOM 2472 C CA . GLY A 1 334 ? -7.605 0.256 -28.541 1.00 74.12 334 GLY A CA 1
ATOM 2473 C C . GLY A 1 334 ? -8.101 0.341 -27.103 1.00 74.12 334 GLY A C 1
ATOM 2474 O O . GLY A 1 334 ? -8.053 1.395 -26.475 1.00 74.12 334 GLY A O 1
ATOM 2475 N N . TYR A 1 335 ? -8.606 -0.767 -26.583 1.00 73.69 335 TYR A N 1
ATOM 2476 C CA . TYR A 1 335 ? -8.994 -0.913 -25.184 1.00 73.69 335 TYR A CA 1
ATOM 2477 C C . TYR A 1 335 ? -7.809 -1.499 -24.411 1.00 73.69 335 TYR A C 1
ATOM 2479 O O . TYR A 1 335 ? -7.321 -2.565 -24.787 1.00 73.69 335 TYR A O 1
ATOM 2487 N N . SER A 1 336 ? -7.336 -0.817 -23.358 1.00 69.44 336 SER A N 1
ATOM 2488 C CA . SER A 1 336 ? -6.317 -1.378 -22.458 1.00 69.44 336 SER A CA 1
ATOM 2489 C C . SER A 1 336 ? -6.930 -2.162 -21.318 1.00 69.44 336 SER A C 1
ATOM 2491 O O . SER A 1 336 ? -7.934 -1.792 -20.698 1.00 69.44 336 SER A O 1
ATOM 2493 N N . CYS A 1 337 ? -6.204 -3.203 -20.945 1.00 67.50 337 CYS A N 1
ATOM 2494 C CA . CYS A 1 337 ? -6.265 -3.754 -19.610 1.00 67.50 337 CYS A CA 1
ATOM 2495 C C . CYS A 1 337 ? -5.592 -2.799 -18.598 1.00 67.50 337 CYS A C 1
ATOM 2497 O O . CYS A 1 337 ? -4.470 -2.359 -18.857 1.00 67.50 337 CYS A O 1
ATOM 2499 N N . PRO A 1 338 ? -6.187 -2.532 -17.415 1.00 64.69 338 PRO A N 1
ATOM 2500 C CA . PRO A 1 338 ? -5.514 -1.797 -16.340 1.00 64.69 338 PRO A CA 1
ATOM 2501 C C . PRO A 1 338 ? -4.180 -2.421 -15.916 1.00 64.69 338 PRO A C 1
ATOM 2503 O O . PRO A 1 338 ? -3.290 -1.693 -15.503 1.00 64.69 338 PRO A O 1
ATOM 2506 N N . MET A 1 339 ? -4.048 -3.745 -16.044 1.00 60.72 339 MET A N 1
ATOM 2507 C CA . MET A 1 339 ? -2.848 -4.504 -15.683 1.00 60.72 339 MET A CA 1
ATOM 2508 C C . MET A 1 339 ? -1.859 -4.702 -16.840 1.00 60.72 339 MET A C 1
ATOM 2510 O O . MET A 1 339 ? -0.687 -4.964 -16.596 1.00 60.72 339 MET A O 1
ATOM 2514 N N . HIS A 1 340 ? -2.314 -4.570 -18.089 1.00 66.50 340 HIS A N 1
ATOM 2515 C CA . HIS A 1 340 ? -1.513 -4.788 -19.302 1.00 66.50 340 HIS A CA 1
ATOM 2516 C C . HIS A 1 340 ? -1.762 -3.646 -20.294 1.00 66.50 340 HIS A C 1
ATOM 2518 O O . HIS A 1 340 ? -2.448 -3.842 -21.296 1.00 66.50 340 HIS A O 1
ATOM 2524 N N . PRO A 1 341 ? -1.272 -2.427 -20.010 1.00 61.72 341 PRO A N 1
ATOM 2525 C CA . PRO A 1 341 ? -1.535 -1.254 -20.845 1.00 61.72 341 PRO A CA 1
ATOM 2526 C C . PRO A 1 341 ? -0.896 -1.344 -22.240 1.00 61.72 341 PRO A C 1
ATOM 2528 O O . PRO A 1 341 ? -1.354 -0.659 -23.152 1.00 61.72 341 PRO A O 1
ATOM 2531 N N . ASP A 1 342 ? 0.110 -2.207 -22.411 1.00 60.66 342 ASP A N 1
ATOM 2532 C CA . ASP A 1 342 ? 0.768 -2.480 -23.695 1.00 60.66 342 ASP A CA 1
ATOM 2533 C C . ASP A 1 342 ? -0.076 -3.386 -24.620 1.00 60.66 342 ASP A C 1
ATOM 2535 O O . ASP A 1 342 ? 0.155 -3.438 -25.828 1.00 60.66 342 ASP A O 1
ATOM 2539 N N . GLU A 1 343 ? -1.077 -4.080 -24.070 1.00 63.88 343 GLU A N 1
ATOM 2540 C CA . GLU A 1 343 ? -1.979 -4.965 -24.809 1.00 63.88 343 GLU A CA 1
ATOM 2541 C C . GLU A 1 343 ? -3.246 -4.196 -25.206 1.00 63.88 343 GLU A C 1
ATOM 2543 O O . GLU A 1 343 ? -4.204 -4.077 -24.436 1.00 63.88 343 GLU A O 1
ATOM 2548 N N . LEU A 1 344 ? -3.241 -3.652 -26.425 1.00 65.81 344 LEU A N 1
ATOM 2549 C CA . LEU A 1 344 ? -4.400 -3.006 -27.038 1.00 65.81 344 LEU A CA 1
ATOM 2550 C C . LEU A 1 344 ? -5.286 -4.043 -27.731 1.00 65.81 344 LEU A C 1
ATOM 2552 O O . LEU A 1 344 ? -4.860 -4.670 -28.703 1.00 65.81 344 LEU A O 1
ATOM 2556 N N . ASP A 1 345 ? -6.546 -4.169 -27.310 1.00 65.38 345 ASP A N 1
ATOM 2557 C CA . ASP A 1 345 ? -7.543 -4.901 -28.095 1.00 65.38 345 ASP A CA 1
ATOM 2558 C C . ASP A 1 345 ? -8.432 -3.945 -28.901 1.00 65.38 345 ASP A C 1
ATOM 2560 O O . ASP A 1 345 ? -8.785 -2.844 -28.482 1.00 65.38 345 ASP A O 1
ATOM 2564 N N . SER A 1 346 ? -8.830 -4.400 -30.082 1.00 67.38 346 SER A N 1
ATOM 2565 C CA . SER A 1 346 ? -9.791 -3.730 -30.961 1.00 67.38 346 SER A CA 1
ATOM 2566 C C . SER A 1 346 ? -11.230 -3.760 -30.426 1.00 67.38 346 SER A C 1
ATOM 2568 O O . SER A 1 346 ? -12.064 -2.967 -30.868 1.00 67.38 346 SER A O 1
ATOM 2570 N N . ARG A 1 347 ? -11.544 -4.674 -29.494 1.00 63.81 347 ARG A N 1
ATOM 2571 C CA . ARG A 1 347 ? -12.888 -4.863 -28.926 1.00 63.81 347 ARG A CA 1
ATOM 2572 C C . ARG A 1 347 ? -12.883 -4.676 -27.406 1.00 63.81 347 ARG A C 1
ATOM 2574 O O . ARG A 1 347 ? -11.970 -5.177 -26.755 1.00 63.81 347 ARG A O 1
ATOM 2581 N N . PRO A 1 348 ? -13.916 -4.033 -26.833 1.00 59.69 348 PRO A N 1
ATOM 2582 C CA . PRO A 1 348 ? -14.084 -3.992 -25.387 1.00 59.69 348 PRO A CA 1
ATOM 2583 C C . PRO A 1 348 ? -14.441 -5.394 -24.884 1.00 59.69 348 PRO A C 1
ATOM 2585 O O . PRO A 1 348 ? -15.181 -6.128 -25.545 1.00 59.69 348 PRO A O 1
ATOM 2588 N N . GLY A 1 349 ? -13.930 -5.781 -23.718 1.00 71.19 349 GLY A N 1
ATOM 2589 C CA . GLY A 1 349 ? -14.239 -7.086 -23.145 1.00 71.19 349 GLY A CA 1
ATOM 2590 C C . GLY A 1 349 ? -13.227 -7.541 -22.109 1.00 71.19 349 GLY A C 1
ATOM 2591 O O . GLY A 1 349 ? -12.807 -6.772 -21.251 1.00 71.19 349 GLY A O 1
ATOM 2592 N N . VAL A 1 350 ? -12.864 -8.817 -22.184 1.00 68.62 350 VAL A N 1
ATOM 2593 C CA . VAL A 1 350 ? -11.970 -9.477 -21.236 1.00 68.62 350 VAL A CA 1
ATOM 2594 C C . VAL A 1 350 ? -10.547 -9.468 -21.792 1.00 68.62 350 VAL A C 1
ATOM 2596 O O . VAL A 1 350 ? -10.314 -9.915 -22.915 1.00 68.62 350 VAL A O 1
ATOM 2599 N N . CYS A 1 351 ? -9.598 -8.934 -21.025 1.00 61.69 351 CYS A N 1
ATOM 2600 C CA . CYS A 1 351 ? -8.184 -8.924 -21.383 1.00 61.69 351 CYS A CA 1
ATOM 2601 C C . CYS A 1 351 ? -7.684 -10.354 -21.608 1.00 61.69 351 CYS A C 1
ATOM 2603 O O . CYS A 1 351 ? -7.883 -11.226 -20.767 1.00 61.69 351 CYS A O 1
ATOM 2605 N N . ARG A 1 352 ? -6.974 -10.585 -22.714 1.00 64.00 352 ARG A N 1
ATOM 2606 C CA . ARG A 1 352 ? -6.480 -11.919 -23.095 1.00 64.00 352 ARG A CA 1
ATOM 2607 C C . ARG A 1 352 ? -5.344 -12.437 -22.203 1.00 64.00 352 ARG A C 1
ATOM 2609 O O . ARG A 1 352 ? -5.024 -13.617 -22.284 1.00 64.00 352 ARG A O 1
ATOM 2616 N N . VAL A 1 353 ? -4.751 -11.570 -21.376 1.00 64.19 353 VAL A N 1
ATOM 2617 C CA . VAL A 1 353 ? -3.624 -11.899 -20.489 1.00 64.19 353 VAL A CA 1
ATOM 2618 C C . VAL A 1 353 ? -4.085 -12.172 -19.051 1.00 64.19 353 VAL A C 1
ATOM 2620 O O . VAL A 1 353 ? -3.838 -13.257 -18.540 1.00 64.19 353 VAL A O 1
ATOM 2623 N N . CYS A 1 354 ? -4.782 -11.234 -18.391 1.00 62.47 354 CYS A N 1
ATOM 2624 C CA . CYS A 1 354 ? -5.295 -11.429 -17.014 1.00 62.47 354 CYS A CA 1
ATOM 2625 C C . CYS A 1 354 ? -6.687 -12.073 -16.946 1.00 62.47 354 CYS A C 1
ATOM 2627 O O . CYS A 1 354 ? -7.156 -12.373 -15.851 1.00 62.47 354 CYS A O 1
ATOM 2629 N N . ASN A 1 355 ? -7.411 -12.176 -18.063 1.00 60.97 355 ASN A N 1
ATOM 2630 C CA . ASN A 1 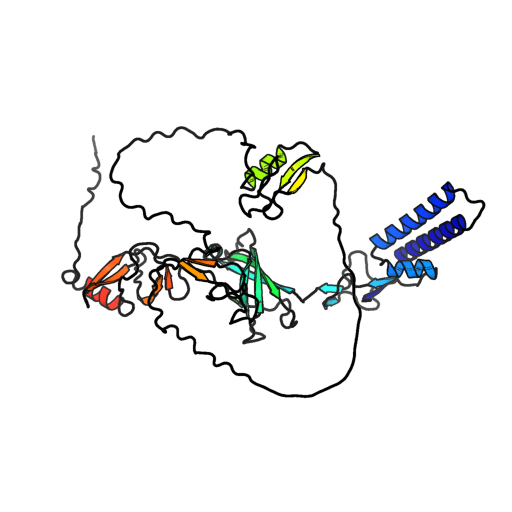355 ? -8.837 -12.509 -18.075 1.00 60.97 355 ASN A CA 1
ATOM 2631 C C . ASN A 1 355 ? -9.722 -11.558 -17.227 1.00 60.97 355 ASN A C 1
ATOM 2633 O O . ASN A 1 355 ? -10.811 -11.923 -16.788 1.00 60.97 355 ASN A O 1
ATOM 2637 N N . CYS A 1 356 ? -9.257 -10.324 -17.004 1.00 63.22 356 CYS A N 1
ATOM 2638 C CA . CYS A 1 356 ? -9.944 -9.264 -16.267 1.00 63.22 356 CYS A CA 1
ATOM 2639 C C . CYS A 1 356 ? -10.675 -8.288 -17.208 1.00 63.22 356 CYS A C 1
ATOM 2641 O O . CYS A 1 356 ? -10.433 -8.282 -18.416 1.00 63.22 356 CYS A O 1
ATOM 2643 N N . GLY A 1 357 ? -11.592 -7.469 -16.681 1.00 64.31 357 GLY A N 1
ATOM 2644 C CA . GLY A 1 357 ? -12.325 -6.487 -17.489 1.00 64.31 357 GLY A CA 1
ATOM 2645 C C . GLY A 1 357 ? -11.397 -5.402 -18.042 1.00 64.31 357 GLY A C 1
ATOM 2646 O O . GLY A 1 357 ? -10.735 -4.704 -17.274 1.00 64.31 357 GLY A O 1
ATOM 2647 N N . MET A 1 358 ? -11.339 -5.256 -19.368 1.00 61.34 358 MET A N 1
ATOM 2648 C CA . MET A 1 358 ? -10.683 -4.113 -20.004 1.00 61.34 358 MET A CA 1
ATOM 2649 C C . MET A 1 358 ? -11.432 -2.825 -19.659 1.00 61.34 358 MET A C 1
ATOM 2651 O O . MET A 1 358 ? -12.646 -2.840 -19.431 1.00 61.34 358 MET A O 1
ATOM 2655 N N . LYS A 1 359 ? -10.718 -1.695 -19.653 1.00 59.25 359 LYS A N 1
ATOM 2656 C CA . LYS A 1 359 ? -11.365 -0.387 -19.518 1.00 59.25 359 LYS A CA 1
ATOM 2657 C C . LYS A 1 359 ? -12.339 -0.183 -20.680 1.00 59.25 359 LYS A C 1
ATOM 2659 O O . LYS A 1 359 ? -12.052 -0.556 -21.813 1.00 59.25 359 LYS A O 1
ATOM 2664 N N . THR A 1 360 ? -13.495 0.406 -20.393 1.00 59.62 360 THR A N 1
ATOM 2665 C CA . THR A 1 360 ? -14.523 0.730 -21.396 1.00 59.62 360 THR A CA 1
ATOM 2666 C C . THR A 1 360 ? -14.153 1.936 -22.256 1.00 59.62 360 THR A C 1
ATOM 2668 O O . THR A 1 360 ? -14.729 2.119 -23.327 1.00 59.62 360 THR A O 1
ATOM 2671 N N . GLU A 1 361 ? -13.189 2.742 -21.816 1.00 64.56 361 GLU A N 1
ATOM 2672 C CA . GLU A 1 361 ? -12.643 3.857 -22.581 1.00 64.56 361 GLU A CA 1
ATOM 2673 C C . GLU A 1 361 ? -11.510 3.389 -23.492 1.00 64.56 361 GLU A C 1
ATOM 2675 O O . GLU A 1 361 ? -10.591 2.684 -23.068 1.00 64.56 361 GLU A O 1
ATOM 2680 N N . LYS A 1 362 ? -11.577 3.811 -24.758 1.00 70.44 362 LYS A N 1
ATOM 2681 C CA . LYS A 1 362 ? -10.468 3.643 -25.690 1.00 70.44 362 LYS A CA 1
ATOM 2682 C C . LYS A 1 362 ? -9.329 4.559 -25.289 1.00 70.44 362 LYS A C 1
ATOM 2684 O O . LYS A 1 362 ? -9.528 5.720 -24.936 1.00 70.44 362 LYS A O 1
ATOM 2689 N N . ILE A 1 363 ? -8.133 4.028 -25.413 1.00 69.88 363 ILE A N 1
ATOM 2690 C CA . ILE A 1 363 ? -6.892 4.718 -25.136 1.00 69.88 363 ILE A CA 1
ATOM 2691 C C . ILE A 1 363 ? -6.107 4.878 -26.432 1.00 69.88 363 ILE A C 1
ATOM 2693 O O . ILE A 1 363 ? -6.216 4.058 -27.347 1.00 69.88 363 ILE A O 1
ATOM 2697 N N . GLN A 1 364 ? -5.322 5.944 -26.503 1.00 73.25 364 GLN A N 1
ATOM 2698 C CA . GLN A 1 364 ? -4.524 6.291 -27.666 1.00 73.25 364 GLN A CA 1
ATOM 2699 C C . GLN A 1 364 ? -3.053 6.352 -27.248 1.00 73.25 364 GLN A C 1
ATOM 2701 O O . GLN A 1 364 ? -2.683 7.093 -26.333 1.00 73.25 364 GLN A O 1
ATOM 2706 N N . ILE A 1 365 ? -2.226 5.530 -27.894 1.00 73.56 365 ILE A N 1
ATOM 2707 C CA . ILE A 1 365 ? -0.781 5.437 -27.662 1.00 73.56 365 ILE A CA 1
ATOM 2708 C C . ILE A 1 365 ? -0.060 6.044 -28.865 1.00 73.56 365 ILE A C 1
ATOM 2710 O O . ILE A 1 365 ? -0.309 5.657 -30.009 1.00 73.56 365 ILE A O 1
ATOM 2714 N N . GLU A 1 366 ? 0.845 6.988 -28.624 1.00 76.56 366 GLU A N 1
ATOM 2715 C CA . GLU A 1 366 ? 1.711 7.539 -29.662 1.00 76.56 366 GLU A CA 1
ATOM 2716 C C . GLU A 1 366 ? 2.760 6.500 -30.062 1.00 76.56 366 GLU A C 1
ATOM 2718 O O . GLU A 1 366 ? 3.555 6.031 -29.244 1.00 76.56 366 GLU A O 1
ATOM 2723 N N . ARG A 1 367 ? 2.789 6.154 -31.346 1.00 78.94 367 ARG A N 1
ATOM 2724 C CA . ARG A 1 367 ? 3.864 5.366 -31.939 1.00 78.94 367 ARG A CA 1
ATOM 2725 C C . ARG A 1 367 ? 5.077 6.267 -32.100 1.00 78.94 367 ARG A C 1
ATOM 2727 O O . ARG A 1 367 ? 5.058 7.234 -32.858 1.00 78.94 367 ARG A O 1
ATOM 2734 N N . VAL A 1 368 ? 6.143 5.930 -31.387 1.00 82.06 368 VAL A N 1
ATOM 2735 C CA . VAL A 1 368 ? 7.410 6.658 -31.457 1.00 82.06 368 VAL A CA 1
ATOM 2736 C C . VAL A 1 368 ? 8.314 5.976 -32.472 1.00 82.06 368 VAL A C 1
ATOM 2738 O O . VAL A 1 368 ? 8.501 4.761 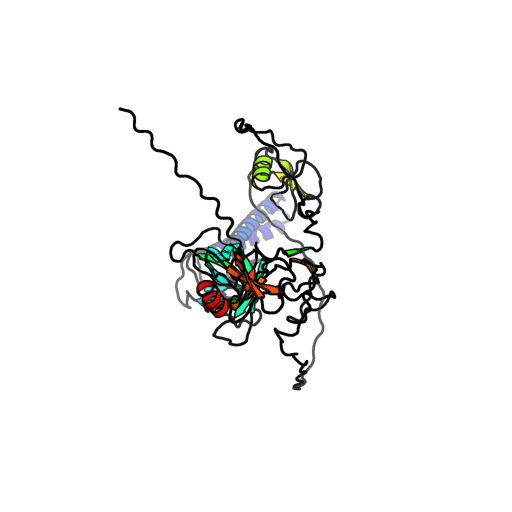-32.427 1.00 82.06 368 VAL A O 1
ATOM 2741 N N . LEU A 1 369 ? 8.888 6.758 -33.391 1.00 86.50 369 LEU A N 1
ATOM 2742 C CA . LEU A 1 369 ? 9.917 6.260 -34.297 1.00 86.50 369 LEU A CA 1
ATOM 2743 C C . LEU A 1 369 ? 11.100 5.765 -33.463 1.00 86.50 369 LEU A C 1
ATOM 2745 O O . LEU A 1 369 ? 11.680 6.538 -32.707 1.00 86.50 369 LEU A O 1
ATOM 2749 N N . SER A 1 370 ? 11.463 4.495 -33.600 1.00 87.62 370 SER A N 1
ATOM 2750 C CA . SER A 1 370 ? 12.525 3.885 -32.803 1.00 87.62 370 SER A CA 1
ATOM 2751 C C . SER A 1 370 ? 13.542 3.151 -33.665 1.00 87.62 370 SER A C 1
ATOM 2753 O O . SER A 1 370 ? 13.199 2.589 -34.706 1.00 87.62 370 SER A O 1
ATOM 2755 N N . LEU A 1 371 ? 14.784 3.104 -33.195 1.00 89.19 371 LEU A N 1
ATOM 2756 C CA . LEU A 1 371 ? 15.882 2.368 -33.810 1.00 89.19 371 LEU A CA 1
ATOM 2757 C C . LEU A 1 371 ? 16.372 1.246 -32.900 1.00 89.19 371 LEU A C 1
ATOM 2759 O O . LEU A 1 371 ? 16.455 1.462 -31.693 1.00 89.19 371 LEU A O 1
ATOM 2763 N N . PRO A 1 372 ? 16.744 0.074 -33.440 1.00 88.81 372 PRO A N 1
ATOM 2764 C CA . PRO A 1 372 ? 17.427 -0.936 -32.647 1.00 88.81 372 PRO A CA 1
ATOM 2765 C C . PRO A 1 372 ? 18.816 -0.427 -32.241 1.00 88.81 372 PRO A C 1
ATOM 2767 O O . PRO A 1 372 ? 19.480 0.259 -33.020 1.00 88.81 372 PRO A O 1
ATOM 2770 N N . GLU A 1 373 ? 19.280 -0.810 -31.052 1.00 88.44 373 GLU A N 1
ATOM 2771 C CA . GLU A 1 373 ? 20.614 -0.459 -30.534 1.00 88.44 373 GLU A CA 1
ATOM 2772 C C . GLU A 1 373 ? 21.736 -0.754 -31.542 1.00 88.44 373 GLU A C 1
ATOM 2774 O O . GLU A 1 373 ? 22.632 0.060 -31.734 1.00 88.44 373 GLU A O 1
ATOM 2779 N N . SER A 1 374 ? 21.646 -1.868 -32.270 1.00 88.56 374 SER A N 1
ATOM 2780 C CA . SER A 1 374 ? 22.660 -2.282 -33.245 1.00 88.56 374 SER A CA 1
ATOM 2781 C C . SER A 1 374 ? 22.787 -1.369 -34.477 1.00 88.56 374 SER A C 1
ATOM 2783 O O . SER A 1 374 ? 23.790 -1.440 -35.190 1.00 88.56 374 SER A O 1
ATOM 2785 N N . ALA A 1 375 ? 21.789 -0.522 -34.751 1.00 89.56 375 ALA A N 1
ATOM 2786 C CA . ALA A 1 375 ? 21.830 0.448 -35.848 1.00 89.56 375 ALA A CA 1
ATOM 2787 C C . ALA A 1 375 ? 22.549 1.752 -35.476 1.00 89.56 375 ALA A C 1
ATOM 2789 O O . ALA A 1 375 ? 22.878 2.543 -36.363 1.00 89.56 375 ALA A O 1
ATOM 2790 N N . VAL A 1 376 ? 22.759 1.994 -34.181 1.00 89.81 376 VAL A N 1
ATOM 2791 C CA . VAL A 1 376 ? 23.300 3.247 -33.659 1.00 89.81 376 VAL A CA 1
ATOM 2792 C C . VAL A 1 376 ? 24.799 3.098 -33.443 1.00 89.81 376 VAL A C 1
ATOM 2794 O O . VAL A 1 376 ? 25.250 2.192 -32.748 1.00 89.81 376 VAL A O 1
ATOM 2797 N N . ILE A 1 377 ? 25.575 4.017 -34.013 1.00 87.88 377 ILE A N 1
ATOM 2798 C CA . ILE A 1 377 ? 26.980 4.193 -33.654 1.00 87.88 377 ILE A CA 1
ATOM 2799 C C . ILE A 1 377 ? 27.077 5.408 -32.748 1.00 87.88 377 ILE A C 1
ATOM 2801 O O . ILE A 1 377 ? 26.873 6.543 -33.187 1.00 87.88 377 ILE A O 1
ATOM 2805 N N . ASP A 1 378 ? 27.396 5.156 -31.484 1.00 84.88 378 ASP A N 1
ATOM 2806 C CA . ASP A 1 378 ? 27.669 6.204 -30.513 1.00 84.88 378 ASP A CA 1
ATOM 2807 C C . ASP A 1 378 ? 29.182 6.429 -30.418 1.00 84.88 378 ASP A C 1
ATOM 2809 O O . ASP A 1 378 ? 29.933 5.556 -29.982 1.00 84.88 378 ASP A O 1
ATOM 2813 N N . THR A 1 379 ? 29.647 7.597 -30.868 1.00 79.50 379 THR A N 1
ATOM 2814 C CA . THR A 1 379 ? 31.059 7.988 -30.748 1.00 79.50 379 THR A CA 1
ATOM 2815 C C . THR A 1 379 ? 31.326 8.831 -29.496 1.00 79.50 379 THR A C 1
ATOM 2817 O O . THR A 1 379 ? 32.365 9.486 -29.416 1.00 79.50 379 THR A O 1
ATOM 2820 N N . GLY A 1 380 ? 30.376 8.902 -28.558 1.00 80.50 380 GLY A N 1
ATOM 2821 C CA . GLY A 1 380 ? 30.392 9.734 -27.351 1.00 80.50 380 GLY A CA 1
ATOM 2822 C C . GLY A 1 380 ? 30.076 11.212 -27.610 1.00 80.50 380 GLY A C 1
ATOM 2823 O O . GLY A 1 380 ? 29.388 11.848 -26.820 1.00 80.50 380 GLY A O 1
ATOM 2824 N N . SER A 1 381 ? 30.551 11.768 -28.728 1.00 79.75 381 SER A N 1
ATOM 2825 C CA . SER A 1 381 ? 30.300 13.162 -29.137 1.00 79.75 381 SER A CA 1
ATOM 2826 C C . SER A 1 381 ? 29.121 13.336 -30.096 1.00 79.75 381 SER A C 1
ATOM 2828 O O . SER A 1 381 ? 28.596 14.439 -30.238 1.00 79.75 381 SER A O 1
ATOM 2830 N N . ARG A 1 382 ? 28.724 12.269 -30.793 1.00 84.19 382 ARG A N 1
ATOM 2831 C CA . ARG A 1 382 ? 27.634 12.264 -31.771 1.00 84.19 382 ARG A CA 1
ATOM 2832 C C . ARG A 1 382 ? 27.094 10.852 -31.940 1.00 84.19 382 ARG A C 1
ATOM 2834 O O . ARG A 1 382 ? 27.848 9.882 -31.888 1.00 84.19 382 ARG A O 1
ATOM 2841 N N . GLN A 1 383 ? 25.797 10.769 -32.202 1.00 89.75 383 GLN A N 1
ATOM 2842 C CA . GLN A 1 383 ? 25.113 9.529 -32.539 1.00 89.75 383 GLN A CA 1
ATOM 2843 C C . GLN A 1 383 ? 24.839 9.521 -34.041 1.00 89.75 383 GLN A C 1
ATOM 2845 O O . GLN A 1 383 ? 24.263 10.468 -34.586 1.00 89.75 383 GLN A O 1
ATOM 2850 N N . ILE A 1 384 ? 25.314 8.480 -34.721 1.00 90.75 384 ILE A N 1
ATOM 2851 C CA . ILE A 1 384 ? 25.259 8.355 -36.178 1.00 90.75 384 ILE A CA 1
ATOM 2852 C C . ILE A 1 384 ? 24.534 7.068 -36.542 1.00 90.75 384 ILE A C 1
ATOM 2854 O O . ILE A 1 384 ? 24.704 6.030 -35.903 1.00 90.75 384 ILE A O 1
ATOM 2858 N N . VAL A 1 385 ? 23.749 7.141 -37.608 1.00 91.75 385 VAL A N 1
ATOM 2859 C CA . VAL A 1 385 ? 23.083 6.000 -38.235 1.00 91.75 385 VAL A CA 1
ATOM 2860 C C . VAL A 1 385 ? 23.359 6.016 -39.731 1.00 91.75 385 VAL A C 1
ATOM 2862 O O . VAL A 1 385 ? 23.483 7.080 -40.337 1.00 91.75 385 VAL A O 1
ATOM 2865 N N . TYR A 1 386 ? 23.427 4.838 -40.341 1.00 89.56 386 TYR A N 1
ATOM 2866 C CA . TYR A 1 386 ? 23.618 4.706 -41.784 1.00 89.56 386 TYR A CA 1
ATOM 2867 C C . TYR A 1 386 ? 22.277 4.484 -42.467 1.00 89.56 386 TYR A C 1
ATOM 2869 O O . TYR A 1 386 ? 21.683 3.409 -42.348 1.00 89.56 386 TYR A O 1
ATOM 2877 N N . ARG A 1 387 ? 21.794 5.510 -43.169 1.00 91.19 387 ARG A N 1
ATOM 2878 C CA . ARG A 1 387 ? 20.552 5.468 -43.942 1.00 91.19 387 ARG A CA 1
ATOM 2879 C C . ARG A 1 387 ? 20.844 4.987 -45.358 1.00 91.19 387 ARG A C 1
ATOM 2881 O O . ARG A 1 387 ? 21.714 5.533 -46.027 1.00 91.19 387 ARG A O 1
ATOM 2888 N N . GLU A 1 388 ? 20.084 4.009 -45.825 1.00 87.75 388 GLU A N 1
ATOM 2889 C CA . GLU A 1 388 ? 20.145 3.540 -47.207 1.00 87.75 388 GLU A CA 1
ATOM 2890 C C . GLU A 1 388 ? 19.428 4.552 -48.118 1.00 87.75 388 GLU A C 1
ATOM 2892 O O . GLU A 1 388 ? 18.226 4.788 -47.967 1.00 87.75 388 GLU A O 1
ATOM 2897 N N . THR A 1 389 ? 20.166 5.193 -49.029 1.00 85.31 389 THR A N 1
ATOM 2898 C CA . THR A 1 389 ? 19.615 6.163 -49.998 1.00 85.31 389 THR A CA 1
ATOM 2899 C C . THR A 1 389 ? 19.270 5.500 -51.327 1.00 85.31 389 THR A C 1
ATOM 2901 O O . THR A 1 389 ? 18.246 5.812 -51.932 1.00 85.31 389 THR A O 1
ATOM 2904 N N . MET A 1 390 ? 20.091 4.542 -51.752 1.00 80.19 390 MET A N 1
ATOM 2905 C CA . MET A 1 390 ? 19.861 3.640 -52.880 1.00 80.19 390 MET A CA 1
ATOM 2906 C C . MET A 1 390 ? 20.235 2.219 -52.452 1.00 80.19 390 MET A C 1
ATOM 2908 O O . MET A 1 390 ? 21.008 2.084 -51.505 1.00 80.19 390 MET A O 1
ATOM 2912 N N . PRO A 1 391 ? 19.739 1.164 -53.126 1.00 82.69 391 PRO A N 1
ATOM 2913 C CA . PRO A 1 391 ? 20.085 -0.213 -52.786 1.00 82.69 391 PRO A CA 1
ATOM 2914 C C . PRO A 1 391 ? 21.602 -0.410 -52.635 1.00 82.69 391 PRO A C 1
ATOM 2916 O O . PRO A 1 391 ? 22.347 -0.282 -53.606 1.00 82.69 391 PRO A O 1
ATOM 2919 N N . GLY A 1 392 ? 22.055 -0.686 -51.409 1.00 79.75 392 GLY A N 1
ATOM 2920 C CA . GLY A 1 392 ? 23.473 -0.881 -51.077 1.00 79.75 392 GLY A CA 1
ATOM 2921 C C . GLY A 1 392 ? 24.328 0.387 -50.911 1.00 79.75 392 GLY A C 1
ATOM 2922 O O . GLY A 1 392 ? 25.514 0.263 -50.615 1.00 79.75 392 GLY A O 1
ATOM 2923 N N . VAL A 1 393 ? 23.761 1.589 -51.057 1.00 83.31 393 VAL A N 1
ATOM 2924 C CA . VAL A 1 393 ? 24.445 2.869 -50.805 1.00 83.31 393 VAL A CA 1
ATOM 2925 C C . VAL A 1 393 ? 23.961 3.452 -49.485 1.00 83.31 393 VAL A C 1
ATOM 2927 O O . VAL A 1 393 ? 22.777 3.754 -49.317 1.00 83.31 393 VAL A O 1
ATOM 2930 N N . PHE A 1 394 ? 24.897 3.635 -48.556 1.00 85.19 394 PHE A N 1
ATOM 2931 C CA . PHE A 1 394 ? 24.620 4.099 -47.204 1.00 85.19 394 PHE A CA 1
ATOM 2932 C C . PHE A 1 394 ? 25.213 5.483 -46.961 1.00 85.19 394 PHE A C 1
ATOM 2934 O O . PHE A 1 394 ? 26.386 5.732 -47.226 1.00 85.19 394 PHE A O 1
ATOM 2941 N N . GLU A 1 395 ? 24.401 6.372 -46.406 1.00 86.69 395 GLU A N 1
ATOM 2942 C CA . GLU A 1 395 ? 24.793 7.721 -46.020 1.00 86.69 395 GLU A CA 1
ATOM 2943 C C . GLU A 1 395 ? 24.768 7.844 -44.494 1.00 86.69 395 GLU A C 1
ATOM 2945 O O . GLU A 1 395 ? 23.776 7.496 -43.843 1.00 86.69 395 GLU A O 1
ATOM 2950 N N . ALA A 1 396 ? 25.861 8.347 -43.919 1.00 86.88 396 ALA A N 1
ATOM 2951 C CA . ALA A 1 396 ? 25.942 8.637 -42.495 1.00 86.88 396 ALA A CA 1
ATOM 2952 C C . ALA A 1 396 ? 25.064 9.847 -42.156 1.00 86.88 396 ALA A C 1
ATOM 2954 O O . ALA A 1 396 ? 25.253 10.937 -42.694 1.00 86.88 396 ALA A O 1
ATOM 2955 N N . ARG A 1 397 ? 24.132 9.675 -41.220 1.00 89.06 397 ARG A N 1
ATOM 2956 C CA . ARG A 1 397 ? 23.254 10.740 -40.742 1.00 89.06 397 ARG A CA 1
ATOM 2957 C C . ARG A 1 397 ? 23.372 10.883 -39.234 1.00 89.06 397 ARG A C 1
ATOM 2959 O O . ARG A 1 397 ? 23.271 9.898 -38.507 1.00 89.06 397 ARG A O 1
ATOM 2966 N N . SER A 1 398 ? 23.578 12.109 -38.766 1.00 89.12 398 SER A N 1
ATOM 2967 C CA . SER A 1 398 ? 23.494 12.412 -37.340 1.00 89.12 398 SER A CA 1
ATOM 2968 C C . SER A 1 398 ? 22.040 12.339 -36.876 1.00 89.12 398 SER A C 1
ATOM 2970 O O . SER A 1 398 ? 21.128 12.835 -37.544 1.00 89.12 398 SER A O 1
ATOM 2972 N N . VAL A 1 399 ? 21.828 11.707 -35.726 1.00 91.75 399 VAL A N 1
ATOM 2973 C CA . VAL A 1 399 ? 20.518 11.577 -35.083 1.00 91.75 399 VAL A CA 1
ATOM 2974 C C . VAL A 1 399 ? 20.586 12.044 -33.642 1.00 91.75 399 VAL A C 1
ATOM 2976 O O . VAL A 1 399 ? 21.637 12.009 -33.006 1.00 91.75 399 VAL A O 1
ATOM 2979 N N . THR A 1 400 ? 19.441 12.474 -33.130 1.00 90.00 400 THR A N 1
ATOM 2980 C CA . THR A 1 400 ? 19.247 12.733 -31.705 1.00 90.00 400 THR A CA 1
ATOM 2981 C C . THR A 1 400 ? 18.319 11.659 -31.173 1.00 90.00 400 THR A C 1
ATOM 2983 O O . THR A 1 400 ? 17.167 11.572 -31.606 1.00 90.00 400 THR A O 1
ATOM 2986 N N . LEU A 1 401 ? 18.824 10.828 -30.265 1.00 89.06 401 LEU A N 1
ATOM 2987 C CA . LEU A 1 401 ? 18.067 9.746 -29.647 1.00 89.06 401 LEU A CA 1
ATOM 2988 C C . LEU A 1 401 ? 17.655 10.122 -28.222 1.00 89.06 401 LEU A C 1
ATOM 2990 O O . LEU A 1 401 ? 18.330 10.903 -27.553 1.00 89.06 401 LEU A O 1
ATOM 2994 N N . GLY A 1 402 ? 16.530 9.578 -27.769 1.00 83.62 402 GLY A N 1
ATOM 2995 C CA . GLY A 1 402 ? 16.100 9.662 -26.376 1.00 83.62 402 GLY A CA 1
ATOM 2996 C C . GLY A 1 402 ? 16.664 8.519 -25.519 1.00 83.62 402 GLY A C 1
ATOM 2997 O O . GLY A 1 402 ? 17.524 7.762 -25.977 1.00 83.62 402 GLY A O 1
ATOM 2998 N N . PRO A 1 403 ? 16.187 8.377 -24.270 1.00 79.25 403 PRO A N 1
ATOM 2999 C CA . PRO A 1 403 ? 16.649 7.330 -23.365 1.00 79.25 403 PRO A CA 1
ATOM 3000 C C . PRO A 1 403 ? 16.347 5.934 -23.919 1.00 79.25 403 PRO A C 1
ATOM 3002 O O . PRO A 1 403 ? 15.346 5.716 -24.603 1.00 79.25 403 PRO A O 1
ATOM 3005 N N . ARG A 1 404 ? 17.226 4.979 -23.608 1.00 81.44 404 ARG A N 1
ATOM 3006 C CA . ARG A 1 404 ? 17.096 3.586 -24.042 1.00 81.44 404 ARG A CA 1
ATOM 3007 C C . ARG A 1 404 ? 15.814 2.971 -23.478 1.00 81.44 404 ARG A C 1
ATOM 3009 O O . ARG A 1 404 ? 15.600 2.982 -22.271 1.00 81.44 404 ARG A O 1
ATOM 3016 N N . ALA A 1 405 ? 15.020 2.356 -24.345 1.00 78.12 405 ALA A N 1
ATOM 3017 C CA . ALA A 1 405 ? 13.813 1.629 -23.981 1.00 78.12 405 ALA A CA 1
ATOM 3018 C C . ALA A 1 405 ? 13.932 0.170 -24.445 1.00 78.12 405 ALA A C 1
ATOM 3020 O O . ALA A 1 405 ? 13.652 -0.183 -25.594 1.00 78.12 405 ALA A O 1
ATOM 3021 N N . GLY A 1 406 ? 14.418 -0.694 -23.551 1.00 76.12 406 GLY A N 1
ATOM 3022 C CA . GLY A 1 406 ? 14.695 -2.096 -23.868 1.00 76.12 406 GLY A CA 1
ATOM 3023 C C . GLY A 1 406 ? 15.828 -2.249 -24.892 1.00 76.12 406 GLY A C 1
ATOM 3024 O O . GLY A 1 406 ? 16.971 -1.884 -24.617 1.00 76.12 406 GLY A O 1
ATOM 3025 N N . ALA A 1 407 ? 15.522 -2.812 -26.063 1.00 81.56 407 ALA A N 1
ATOM 3026 C CA . ALA A 1 407 ? 16.471 -3.007 -27.171 1.00 81.56 407 ALA A CA 1
ATOM 3027 C C . ALA A 1 407 ? 16.458 -1.864 -28.208 1.00 81.56 407 ALA A C 1
ATOM 3029 O O . ALA A 1 407 ? 17.130 -1.954 -29.240 1.00 81.56 407 ALA A O 1
ATOM 3030 N N . TYR A 1 408 ? 15.683 -0.807 -27.949 1.00 86.06 408 TYR A N 1
ATOM 3031 C CA . TYR A 1 408 ? 15.431 0.271 -28.896 1.00 86.06 408 TYR A CA 1
ATOM 3032 C C . TYR A 1 408 ? 15.735 1.650 -28.301 1.00 86.06 408 TYR A C 1
ATOM 3034 O O . TYR A 1 408 ? 15.649 1.868 -27.092 1.00 86.06 408 TYR A O 1
ATOM 3042 N N . TYR A 1 409 ? 16.046 2.595 -29.182 1.00 86.50 409 TYR A N 1
ATOM 3043 C CA . TYR A 1 409 ? 16.183 4.015 -28.889 1.00 86.50 409 TYR A CA 1
ATOM 3044 C C . TYR A 1 409 ? 15.084 4.800 -29.609 1.00 86.50 409 TYR A C 1
ATOM 3046 O O . TYR A 1 409 ? 14.964 4.668 -30.831 1.00 86.50 409 TYR A O 1
ATOM 3054 N N . PRO A 1 410 ? 14.294 5.631 -28.909 1.00 87.25 410 PRO A N 1
ATOM 3055 C CA . PRO A 1 410 ? 13.398 6.566 -29.570 1.00 87.25 410 PRO A CA 1
ATOM 3056 C C . PRO A 1 410 ? 14.203 7.620 -30.328 1.00 87.25 410 PRO A C 1
ATOM 3058 O O . PRO A 1 410 ? 15.176 8.167 -29.813 1.00 87.25 410 PRO A O 1
ATOM 3061 N N . VAL A 1 411 ? 13.786 7.919 -31.552 1.00 89.94 411 VAL A N 1
ATOM 3062 C CA . VAL A 1 411 ? 14.388 8.947 -32.397 1.00 89.94 411 VAL A CA 1
ATOM 3063 C C . VAL A 1 411 ? 13.656 10.260 -32.163 1.00 89.94 411 VAL A C 1
ATOM 3065 O O . VAL A 1 411 ? 12.481 10.389 -32.497 1.00 89.94 411 VAL A O 1
ATOM 3068 N N . LEU A 1 412 ? 14.364 11.246 -31.616 1.00 86.06 412 LEU A N 1
ATOM 3069 C CA . LEU A 1 412 ? 13.846 12.599 -31.407 1.00 86.06 412 LEU A CA 1
ATOM 3070 C C . LEU A 1 412 ? 14.049 13.471 -32.651 1.00 86.06 412 LEU A C 1
ATOM 3072 O O . LEU A 1 412 ? 13.186 14.277 -32.989 1.00 86.06 412 LEU A O 1
ATOM 3076 N N . ALA A 1 413 ? 15.177 13.302 -33.351 1.00 85.25 413 ALA A N 1
ATOM 3077 C CA . ALA A 1 413 ? 15.479 14.027 -34.583 1.00 85.25 413 ALA A CA 1
ATOM 3078 C C . ALA A 1 413 ? 16.442 13.255 -35.499 1.00 85.25 413 ALA A C 1
ATOM 3080 O O . ALA A 1 413 ? 17.202 12.394 -35.057 1.00 85.25 413 ALA A O 1
ATOM 3081 N N . GLY A 1 414 ? 16.440 13.608 -36.788 1.00 84.75 414 GLY A N 1
ATOM 3082 C CA . GLY A 1 414 ? 17.421 13.131 -37.770 1.00 84.75 414 GLY A CA 1
ATOM 3083 C C . GLY A 1 414 ? 16.965 11.964 -38.651 1.00 84.75 414 GLY A C 1
ATOM 3084 O O . GLY A 1 414 ? 17.624 11.680 -39.644 1.00 84.75 414 GLY A O 1
ATOM 3085 N N . LEU A 1 415 ? 15.816 11.338 -38.390 1.00 88.62 415 LEU A N 1
ATOM 3086 C CA . LEU A 1 415 ? 15.207 10.356 -39.298 1.00 88.62 415 LEU A CA 1
ATOM 3087 C C . LEU A 1 415 ? 13.711 10.595 -39.471 1.00 88.62 415 LEU A C 1
ATOM 3089 O O . LEU A 1 415 ? 13.077 11.298 -38.690 1.00 88.62 415 LEU A O 1
ATOM 3093 N N . GLN A 1 416 ? 13.166 9.998 -40.525 1.00 84.06 416 GLN A N 1
ATOM 3094 C CA . GLN A 1 416 ? 11.739 9.978 -40.823 1.00 84.06 416 GLN A CA 1
ATOM 3095 C C . GLN A 1 416 ? 11.261 8.534 -40.979 1.00 84.06 416 GLN A C 1
ATOM 3097 O O . GLN A 1 416 ? 12.031 7.651 -41.366 1.00 84.06 416 GLN A O 1
ATOM 3102 N N . LEU A 1 417 ? 9.977 8.309 -40.698 1.00 82.19 417 LEU A N 1
ATOM 3103 C CA . LEU A 1 417 ? 9.339 7.010 -40.884 1.00 82.19 417 LEU A CA 1
ATOM 3104 C C . LEU A 1 417 ? 9.449 6.560 -42.353 1.00 82.19 417 LEU A C 1
ATOM 3106 O O . LEU A 1 417 ? 9.324 7.369 -43.269 1.00 82.19 417 LEU A O 1
ATOM 3110 N N . GLY A 1 418 ? 9.715 5.270 -42.570 1.00 81.25 418 GLY A N 1
ATOM 3111 C CA . GLY A 1 418 ? 9.909 4.681 -43.902 1.00 81.25 418 GLY A CA 1
ATOM 3112 C C . GLY A 1 418 ? 11.354 4.705 -44.418 1.00 81.25 418 GLY A C 1
ATOM 3113 O O . GLY A 1 418 ? 11.654 4.039 -45.408 1.00 81.25 418 GLY A O 1
ATOM 3114 N N . GLN A 1 419 ? 12.273 5.405 -43.745 1.00 84.81 419 GLN A N 1
ATOM 3115 C CA . GLN A 1 419 ? 13.696 5.375 -44.095 1.00 84.81 419 GLN A CA 1
ATOM 3116 C C . GLN A 1 419 ? 14.338 4.050 -43.666 1.00 84.81 419 GLN A C 1
ATOM 3118 O O . GLN A 1 419 ? 14.187 3.609 -42.527 1.00 84.81 419 GLN A O 1
ATOM 3123 N N . ARG A 1 420 ? 15.076 3.417 -44.585 1.00 86.88 420 ARG A N 1
ATOM 3124 C CA . ARG A 1 420 ? 15.817 2.178 -44.321 1.00 86.88 420 ARG A CA 1
ATOM 3125 C C . ARG A 1 420 ? 17.157 2.510 -43.676 1.00 86.88 420 ARG A C 1
ATOM 3127 O O . ARG A 1 420 ? 17.861 3.409 -44.130 1.00 86.88 420 ARG A O 1
ATOM 3134 N N . VAL A 1 421 ? 17.504 1.783 -42.621 1.00 90.00 421 VAL A N 1
ATOM 3135 C CA . VAL A 1 421 ? 18.743 1.972 -41.858 1.00 90.00 421 VAL A CA 1
ATOM 3136 C C . VAL A 1 421 ? 19.479 0.648 -41.702 1.00 90.00 421 VAL A C 1
ATOM 3138 O O . VAL A 1 421 ? 18.857 -0.412 -41.597 1.00 90.00 421 VAL A O 1
ATOM 3141 N N . ALA A 1 422 ? 20.808 0.700 -41.675 1.00 86.81 422 ALA A N 1
ATOM 3142 C CA . ALA A 1 422 ? 21.631 -0.482 -41.465 1.00 86.81 422 ALA A CA 1
ATOM 3143 C C . ALA A 1 422 ? 21.493 -0.982 -40.017 1.00 86.81 422 ALA A C 1
ATOM 3145 O O . ALA A 1 422 ? 22.089 -0.432 -39.097 1.00 86.81 422 ALA A O 1
ATOM 3146 N N . ALA A 1 423 ? 20.712 -2.045 -39.811 1.00 82.81 423 ALA A N 1
ATOM 3147 C CA . ALA A 1 423 ? 20.514 -2.640 -38.487 1.00 82.81 423 ALA A CA 1
ATOM 3148 C C . ALA A 1 423 ? 21.658 -3.571 -38.049 1.00 82.81 423 ALA A C 1
ATOM 3150 O O . ALA A 1 423 ? 21.809 -3.842 -36.861 1.00 82.81 423 ALA A O 1
ATOM 3151 N N . ARG A 1 424 ? 22.446 -4.098 -38.994 1.00 79.94 424 ARG A N 1
ATOM 3152 C CA . ARG A 1 424 ? 23.584 -4.997 -38.744 1.00 79.94 424 ARG A CA 1
ATOM 3153 C C . ARG A 1 424 ? 24.758 -4.583 -39.624 1.00 79.94 424 ARG A C 1
ATOM 3155 O O . ARG A 1 424 ? 24.550 -4.197 -40.768 1.00 79.94 424 ARG A O 1
ATOM 3162 N N . GLY A 1 425 ? 25.979 -4.682 -39.097 1.00 77.00 425 GLY A N 1
ATOM 3163 C CA . GLY A 1 425 ? 27.195 -4.327 -39.840 1.00 77.00 425 GLY A CA 1
ATOM 3164 C C . GLY A 1 425 ? 27.453 -2.822 -39.976 1.00 77.00 425 GLY A C 1
ATOM 3165 O O . GLY A 1 425 ? 28.344 -2.439 -40.724 1.00 77.00 425 GLY A O 1
ATOM 3166 N N . SER A 1 426 ? 26.730 -1.978 -39.230 1.00 77.88 426 SER A N 1
ATOM 3167 C CA . SER A 1 426 ? 26.922 -0.519 -39.173 1.00 77.88 426 SER A CA 1
ATOM 3168 C C . SER A 1 426 ? 28.384 -0.132 -38.911 1.00 77.88 426 SER A C 1
ATOM 3170 O O . SER A 1 426 ? 28.910 0.758 -39.569 1.00 77.88 426 SER A O 1
ATOM 3172 N N . PHE A 1 427 ? 29.079 -0.867 -38.038 1.00 79.56 427 PHE A N 1
ATOM 3173 C CA . PHE A 1 427 ? 30.503 -0.664 -37.754 1.00 79.56 427 PHE A CA 1
ATOM 3174 C C . PHE A 1 427 ? 31.421 -0.890 -38.966 1.00 79.56 427 PHE A C 1
ATOM 3176 O O . PHE A 1 427 ? 32.384 -0.153 -39.151 1.00 79.56 427 PHE A O 1
ATOM 3183 N N . LEU A 1 428 ? 31.135 -1.893 -39.805 1.00 80.25 428 LEU A N 1
ATOM 3184 C CA . LEU A 1 428 ? 31.929 -2.146 -41.013 1.00 80.25 428 LEU A CA 1
ATOM 3185 C C . LEU A 1 428 ? 31.712 -1.041 -42.048 1.00 80.25 428 LEU A C 1
ATOM 3187 O O . LEU A 1 428 ? 32.661 -0.626 -42.704 1.00 80.25 428 LEU A O 1
ATOM 3191 N N . ILE A 1 429 ? 30.481 -0.530 -42.144 1.00 78.31 429 ILE A N 1
ATOM 3192 C CA . ILE A 1 429 ? 30.152 0.610 -43.005 1.00 78.31 429 ILE A CA 1
ATOM 3193 C C . ILE A 1 429 ? 30.872 1.876 -42.508 1.00 78.31 429 ILE A C 1
ATOM 3195 O O . ILE A 1 429 ? 31.407 2.619 -43.324 1.00 78.31 429 ILE A O 1
ATOM 3199 N N . ASP A 1 430 ? 30.962 2.102 -41.192 1.00 77.25 430 ASP A N 1
ATOM 3200 C CA . ASP A 1 430 ? 31.745 3.214 -40.625 1.00 77.25 430 ASP A CA 1
ATOM 3201 C C . ASP A 1 430 ? 33.248 3.063 -40.868 1.00 77.25 430 ASP A C 1
ATOM 3203 O O . ASP A 1 430 ? 33.905 4.022 -41.273 1.00 77.25 430 ASP A O 1
ATOM 3207 N N . ALA A 1 431 ? 33.798 1.860 -40.689 1.00 78.00 431 ALA A N 1
ATOM 3208 C CA . ALA A 1 431 ? 35.204 1.592 -40.972 1.00 78.00 431 ALA A CA 1
ATOM 3209 C C . ALA A 1 431 ? 35.547 1.865 -42.449 1.00 78.00 431 ALA A C 1
ATOM 3211 O O . ALA A 1 431 ? 36.521 2.564 -42.728 1.00 78.00 431 ALA A O 1
ATOM 3212 N N . GLU A 1 432 ? 34.718 1.391 -43.382 1.00 78.38 432 GLU A N 1
ATOM 3213 C CA . GLU A 1 432 ? 34.903 1.619 -44.820 1.00 78.38 432 GLU A CA 1
ATOM 3214 C C . GLU A 1 432 ? 34.714 3.098 -45.199 1.00 78.38 432 GLU A C 1
ATOM 3216 O O . GLU A 1 432 ? 35.528 3.659 -45.931 1.00 78.38 432 GLU A O 1
ATOM 3221 N N . ALA A 1 433 ? 33.702 3.777 -44.645 1.00 70.31 433 ALA A N 1
ATOM 3222 C CA . ALA A 1 433 ? 33.454 5.199 -44.901 1.00 70.31 433 ALA A CA 1
ATOM 3223 C C . ALA A 1 433 ? 34.593 6.106 -44.397 1.00 70.31 433 ALA A C 1
ATOM 3225 O O . ALA A 1 433 ? 34.855 7.155 -44.988 1.00 70.31 433 ALA A O 1
ATOM 3226 N N . ARG A 1 434 ? 35.301 5.705 -43.330 1.00 71.69 434 ARG A N 1
ATOM 3227 C CA . ARG A 1 434 ? 36.506 6.399 -42.839 1.00 71.69 434 ARG A CA 1
ATOM 3228 C C . ARG A 1 434 ? 37.737 6.135 -43.704 1.00 71.69 434 ARG A C 1
ATOM 3230 O O . ARG A 1 434 ? 38.579 7.021 -43.825 1.00 71.69 434 ARG A O 1
ATOM 3237 N N . LEU A 1 435 ? 37.852 4.937 -44.277 1.00 73.06 435 LEU A N 1
ATOM 3238 C CA . LEU A 1 435 ? 38.970 4.550 -45.142 1.00 73.06 435 LEU A CA 1
ATOM 3239 C C . LEU A 1 435 ? 38.829 5.119 -46.561 1.00 73.06 435 LEU A C 1
ATOM 3241 O O . LEU A 1 435 ? 39.838 5.469 -47.173 1.00 73.06 435 LEU A O 1
ATOM 3245 N N . ASN A 1 436 ? 37.599 5.259 -47.069 1.00 67.69 436 ASN A N 1
ATOM 3246 C CA . ASN A 1 436 ? 37.318 5.748 -48.418 1.00 67.69 436 ASN A CA 1
ATOM 3247 C C . ASN A 1 436 ? 36.223 6.843 -48.445 1.00 67.69 436 ASN A C 1
ATOM 3249 O O . ASN A 1 436 ? 35.098 6.613 -48.906 1.00 67.69 436 ASN A O 1
ATOM 3253 N N . PRO A 1 437 ? 36.543 8.073 -47.995 1.00 60.38 437 PRO A N 1
ATOM 3254 C CA . PRO A 1 437 ? 35.575 9.168 -47.893 1.00 60.38 437 PRO A CA 1
ATOM 3255 C C . PRO A 1 437 ? 35.046 9.668 -49.250 1.00 60.38 437 PRO A C 1
ATOM 3257 O O . PRO A 1 437 ? 34.027 10.347 -49.288 1.00 60.38 437 PRO A O 1
ATOM 3260 N N . ALA A 1 438 ? 35.701 9.327 -50.368 1.00 51.03 438 ALA A N 1
ATOM 3261 C CA . ALA A 1 438 ? 35.264 9.706 -51.715 1.00 51.03 438 ALA A CA 1
ATOM 3262 C C . ALA A 1 438 ? 34.137 8.811 -52.272 1.00 51.03 438 ALA A C 1
ATOM 3264 O O . ALA A 1 438 ? 33.405 9.239 -53.162 1.00 51.03 438 ALA A O 1
ATOM 3265 N N . ALA A 1 439 ? 33.979 7.587 -51.753 1.00 50.03 439 ALA A N 1
ATOM 3266 C CA . ALA A 1 439 ? 32.919 6.658 -52.162 1.00 50.03 439 ALA A CA 1
ATOM 3267 C C . ALA A 1 439 ? 31.602 6.873 -51.392 1.00 50.03 439 ALA A C 1
ATOM 3269 O O . ALA A 1 439 ? 30.528 6.522 -51.878 1.00 50.03 439 ALA A O 1
ATOM 3270 N N . SER A 1 440 ? 31.680 7.481 -50.206 1.00 49.16 440 SER A N 1
ATOM 3271 C CA . SER A 1 440 ? 30.532 7.837 -49.370 1.00 49.16 440 SER A CA 1
ATOM 3272 C C . SER A 1 440 ? 30.270 9.329 -49.535 1.00 49.16 440 SER A C 1
ATOM 3274 O O . SER A 1 440 ? 30.930 10.121 -48.878 1.00 49.16 440 SER A O 1
ATOM 3276 N N . GLY A 1 441 ? 29.382 9.727 -50.451 1.00 43.12 441 GLY A N 1
ATOM 3277 C CA . GLY A 1 441 ? 29.154 11.125 -50.847 1.00 43.12 441 GLY A CA 1
ATOM 3278 C C . GLY A 1 441 ? 28.994 12.111 -49.679 1.00 43.12 441 GLY A C 1
ATOM 3279 O O . GLY A 1 441 ? 27.886 12.383 -49.230 1.00 43.12 441 GLY A O 1
ATOM 3280 N N . LEU A 1 442 ? 30.108 12.678 -49.216 1.00 48.50 442 LEU A N 1
ATOM 3281 C CA . LEU A 1 442 ? 30.175 13.740 -48.222 1.00 48.50 442 LEU A CA 1
ATOM 3282 C C . LEU A 1 442 ? 30.240 15.076 -48.961 1.00 48.50 442 LEU A C 1
ATOM 3284 O O . LEU A 1 442 ? 31.302 15.521 -49.395 1.00 48.50 442 LEU A O 1
ATOM 3288 N N . GLY A 1 443 ? 29.095 15.743 -49.084 1.00 36.00 443 GLY A N 1
ATOM 3289 C CA . GLY A 1 443 ? 29.054 17.173 -49.367 1.00 36.00 443 GLY A CA 1
ATOM 3290 C C . GLY A 1 443 ? 29.582 17.947 -48.159 1.00 36.00 443 GLY A C 1
ATOM 3291 O O . GLY A 1 443 ? 28.820 18.309 -47.268 1.00 36.00 443 GLY A O 1
ATOM 3292 N N . MET A 1 444 ? 30.894 18.180 -48.102 1.00 37.97 444 MET A N 1
ATOM 3293 C CA . MET A 1 444 ? 31.518 19.059 -47.112 1.00 37.97 444 MET A CA 1
ATOM 3294 C C . MET A 1 444 ? 31.184 20.522 -47.444 1.00 37.97 444 MET A C 1
ATOM 3296 O O . MET A 1 444 ? 31.943 21.191 -48.141 1.00 37.97 444 MET A O 1
ATOM 3300 N N . SER A 1 445 ? 30.074 21.060 -46.933 1.00 32.91 445 SER A N 1
ATOM 3301 C CA . SER A 1 445 ? 29.920 22.515 -46.803 1.00 32.91 445 SER A CA 1
ATOM 3302 C C . SER A 1 445 ? 30.713 22.977 -45.579 1.00 32.91 445 SER A C 1
ATOM 3304 O O . SER A 1 445 ? 30.180 23.105 -44.478 1.00 32.91 445 SER A O 1
ATOM 3306 N N . ASN A 1 446 ? 32.020 23.150 -45.761 1.00 35.62 446 ASN A N 1
ATOM 3307 C CA . ASN A 1 446 ? 32.908 23.705 -44.751 1.00 35.62 446 ASN A CA 1
ATOM 3308 C C . ASN A 1 446 ? 32.949 25.230 -44.933 1.00 35.62 446 ASN A C 1
ATOM 3310 O O . ASN A 1 446 ? 33.684 25.728 -45.783 1.00 35.62 446 ASN A O 1
ATOM 3314 N N . THR A 1 447 ? 32.150 25.973 -44.168 1.00 34.81 447 THR A N 1
ATOM 3315 C CA . THR A 1 447 ? 32.328 27.425 -44.029 1.00 34.81 447 THR A CA 1
ATOM 3316 C C . THR A 1 447 ? 33.226 27.659 -42.812 1.00 34.81 447 THR A C 1
ATOM 3318 O O . THR A 1 447 ? 32.786 27.397 -41.691 1.00 34.81 447 THR A O 1
ATOM 3321 N N . PRO A 1 448 ? 34.485 28.104 -42.971 1.00 38.94 448 PRO A N 1
ATOM 3322 C CA . PRO A 1 448 ? 35.336 28.397 -41.827 1.00 38.94 448 PRO A CA 1
ATOM 3323 C C . PRO A 1 448 ? 34.855 29.677 -41.128 1.00 38.94 448 PRO A C 1
ATOM 3325 O O . PRO A 1 448 ? 34.778 30.742 -41.738 1.00 38.94 448 PRO A O 1
ATOM 3328 N N . VAL A 1 449 ? 34.554 29.574 -39.833 1.00 40.59 449 VAL A N 1
ATOM 3329 C CA . VAL A 1 449 ? 34.407 30.729 -38.938 1.00 40.59 449 VAL A CA 1
ATOM 3330 C C . VAL A 1 449 ? 35.803 31.305 -38.686 1.00 40.59 449 VAL A C 1
ATOM 3332 O O . VAL A 1 449 ? 36.689 30.608 -38.194 1.00 40.59 449 VAL A O 1
ATOM 3335 N N . ALA A 1 450 ? 36.008 32.567 -39.064 1.00 34.59 450 ALA A N 1
ATOM 3336 C CA . ALA A 1 450 ? 37.250 33.300 -38.837 1.00 34.59 450 ALA A CA 1
ATOM 3337 C C . ALA A 1 450 ? 37.471 33.582 -37.332 1.00 34.59 450 ALA A C 1
ATOM 3339 O O . ALA A 1 450 ? 36.504 33.870 -36.623 1.00 34.59 450 ALA A O 1
ATOM 3340 N N . PRO A 1 451 ? 38.717 33.537 -36.825 1.00 41.19 451 PRO A N 1
ATOM 3341 C CA . PRO A 1 451 ? 39.011 33.878 -35.436 1.00 41.19 451 PRO A CA 1
ATOM 3342 C C . PRO A 1 451 ? 38.911 35.400 -35.205 1.00 41.19 451 PRO A C 1
ATOM 3344 O O . PRO A 1 451 ? 39.275 36.174 -36.096 1.00 41.19 451 PRO A O 1
ATOM 3347 N N . PRO A 1 452 ? 38.460 35.864 -34.023 1.00 39.19 452 PRO A N 1
ATOM 3348 C CA . PRO A 1 452 ? 38.448 37.286 -33.704 1.00 39.19 452 PRO A CA 1
ATOM 3349 C C . PRO A 1 452 ? 39.884 37.804 -33.544 1.00 39.19 452 PRO A C 1
ATOM 3351 O O . PRO A 1 452 ? 40.670 37.285 -32.751 1.00 39.19 452 PRO A O 1
ATOM 3354 N N . GLY A 1 453 ? 40.221 38.827 -34.331 1.00 34.50 453 GLY A N 1
ATOM 3355 C CA . GLY A 1 453 ? 41.511 39.505 -34.290 1.00 34.50 453 GLY A CA 1
ATOM 3356 C C . GLY A 1 453 ? 41.744 40.201 -32.951 1.00 34.50 453 GLY A C 1
ATOM 3357 O O . GLY A 1 453 ? 40.951 41.042 -32.529 1.00 34.50 453 GLY A O 1
ATOM 3358 N N . GLY A 1 454 ? 42.858 39.863 -32.302 1.00 36.28 454 GLY A N 1
ATOM 3359 C CA . GLY A 1 454 ? 43.403 40.627 -31.189 1.00 36.28 454 GLY A CA 1
ATOM 3360 C C . GLY A 1 454 ? 43.997 41.940 -31.692 1.00 36.28 454 GLY A C 1
ATOM 3361 O O . GLY A 1 454 ? 44.934 41.937 -32.489 1.00 36.28 454 GLY A O 1
ATOM 3362 N N . ALA A 1 455 ? 43.457 43.058 -31.214 1.00 35.53 455 ALA A N 1
ATOM 3363 C CA . ALA A 1 455 ? 44.067 44.370 -31.353 1.00 35.53 455 ALA A CA 1
ATOM 3364 C C . ALA A 1 455 ? 44.944 44.638 -30.122 1.00 35.53 455 ALA A C 1
ATOM 3366 O O . ALA A 1 455 ? 44.442 44.921 -29.037 1.00 35.53 455 ALA A O 1
ATOM 3367 N N . HIS A 1 456 ? 46.260 44.554 -30.308 1.00 37.28 456 HIS A N 1
ATOM 3368 C CA . HIS A 1 456 ? 47.214 45.303 -29.499 1.00 37.28 456 HIS A CA 1
ATOM 3369 C C . HIS A 1 456 ? 47.358 46.699 -30.119 1.00 37.28 456 HIS A C 1
ATOM 3371 O O . HIS A 1 456 ? 47.665 46.818 -31.305 1.00 37.28 456 HIS A O 1
ATOM 3377 N N . GLN A 1 457 ? 47.159 47.742 -29.316 1.00 43.34 457 GLN A N 1
ATOM 3378 C CA . GLN A 1 457 ? 47.727 49.068 -29.553 1.00 43.34 457 GLN A CA 1
ATOM 3379 C C . GLN A 1 457 ? 48.497 49.511 -28.306 1.00 43.34 457 GLN A C 1
ATOM 3381 O O . GLN A 1 457 ? 48.210 49.059 -27.198 1.00 43.34 457 GLN A O 1
ATOM 3386 N N . HIS A 1 458 ? 49.525 50.301 -28.604 1.00 37.69 458 HIS A N 1
ATOM 3387 C CA . HIS A 1 458 ? 50.706 50.679 -27.833 1.00 37.69 458 HIS A CA 1
ATOM 3388 C C . HIS A 1 458 ? 50.473 51.386 -26.500 1.00 37.69 458 HIS A C 1
ATOM 3390 O O . HIS A 1 458 ? 49.471 52.125 -26.385 1.00 37.69 458 HIS A O 1
#

Secondary structure (DSSP, 8-state):
-EEEEE--HHHHHHHHHHHHHHHHHHHHHH-TT--HHHHHHHHHHHHHHHHHHHHTT--HHHHHHHHHH----SSEEEE-SS--EEEEE---TT----TT---EEEE--SEEEEEEEEEGGGGGG--TT-EEEEEETTEEEEEEEEEEEEEEEEEETTTTEEEEEEEEE-TTS---TT--EEEEE---SS-EEETTSS-----------------PPP--------TTS---SHHHHHHHHHHSPTT-EEEE-SS-TT-EESS--B-TTT-PBPEEEE---S-------------------------------------TTS-------SEEEEEEPSS-TT-EESSSSB-TTT-PBPPSSEEEEEPPPEEEGGG-EE-SS-EEEEEEEETTEEEEEEEEE-S-BTTEEEEEES--TT--B--S-HHHHHHHHHH-TTTTT------PPPPPPP----

Solvent-accessible surface area (backbone atoms only — not comparable to full-atom values): 28865 Å² total; per-residue (Å²): 99,84,73,50,74,44,76,44,75,69,59,51,51,53,51,50,52,25,48,50,31,42,50,51,19,53,48,36,66,68,38,91,82,51,49,76,67,55,31,49,53,31,42,49,54,21,49,52,40,47,50,53,42,44,75,73,67,51,50,75,66,63,51,51,49,38,71,71,67,63,62,79,65,84,52,47,75,41,63,53,94,65,80,60,45,77,78,43,74,70,56,62,94,88,63,90,83,58,94,90,61,70,48,64,42,72,42,60,57,52,56,41,77,46,80,44,79,40,45,61,90,55,45,86,64,64,51,77,68,39,40,34,43,34,34,34,83,92,43,79,90,52,75,39,53,30,31,29,70,42,72,52,97,53,69,42,86,92,72,51,22,27,49,32,38,26,46,30,65,22,83,83,59,76,72,57,93,90,64,73,66,51,76,50,72,80,62,77,92,35,63,72,46,56,59,78,73,73,75,82,79,74,83,90,75,87,83,82,89,86,84,86,80,95,77,86,78,80,81,85,73,86,75,77,81,72,75,85,54,65,30,86,37,56,71,55,23,51,53,52,62,66,70,48,55,79,60,33,68,33,16,34,29,93,85,44,85,27,28,34,27,77,54,87,48,60,32,93,86,81,63,48,67,33,43,80,47,59,41,72,59,94,72,83,89,85,88,82,91,83,90,84,88,86,85,85,89,86,85,86,84,84,89,83,79,88,79,92,74,86,77,78,71,83,77,70,77,88,58,95,72,67,78,70,73,82,69,87,59,57,59,49,72,21,21,27,23,77,81,42,69,88,51,64,33,94,60,77,49,65,28,92,83,82,68,42,75,28,40,88,60,47,31,31,38,37,60,62,58,64,42,52,56,62,26,54,47,74,72,87,86,53,38,35,33,38,35,51,81,46,97,94,40,61,43,82,36,64,41,42,67,53,73,78,56,89,68,28,26,39,55,76,41,71,79,62,93,91,67,50,61,37,57,67,65,40,68,60,54,51,55,48,43,70,75,41,53,84,80,38,87,68,84,79,84,79,77,82,81,79,81,85,81,83,82,85,80,136

pLDDT: mean 73.37, std 22.57, range [22.56, 97.25]

Mean predicted aligned error: 19.7 Å

Radius of gyration: 35.4 Å; Cα contacts (8 Å, |Δi|>4): 604; chains: 1; bounding box: 93×86×96 Å

Foldseek 3Di:
DWDDWDQDPVLLVLLLQLLVLLVLLVVLVPDPPRDPVSNVVSVVSNVVSVVVVVVVPDDPVNVVCCNPVVDRDSIDTHDDPDDFDFPDAPDDPPDDDDPPDDGTDGDHPQKDKDKDWAAPVCVVQADFLFKKWKAAPVDPPDTWIWTFHDWDPDQDPVRRTTITIIITGCNVVPDDPPGDIDIDTDGAPFDKDFVPPDDDPPDDDDDDDDDDDDDDDDDDDDDDPPLPAWFDDQVSLVVVLVPADQFQKWWADPVDRRGIHSDWDAGPPPRHITHIDTRHDDDDDDDDDDDDDDDDDDDDDDDDDDDDDPPDDDPDPPDVPPDPPPDPDQKDKAWDDSNGRVDGDNDFAADPPPRHGTDPTMMITGDFDKAFPQQWDCPVVFIWGWWPPDVVATAIWTWDWDDDDDRITGTPDTDDPPIDTDSHCRVVVVVVCVVCVPSRDDPPPDDDDDDDDDDDDD